Protein AF-A0AAJ1HU93-F1 (afdb_monomer)

Secondary structure (DSSP, 8-state):
--HHHHHHHHHHHHHHHHTT--STT-S-TTB-GGG-EEETTEEEEEEEEE-TTS-EEEEEEEEEETTTGGGS--SEEEEETTEEEEEE-S-HHHHHHHHTT-GGGS----TT-SEEEEE--SSS--HHHHHHHHTTSSEEEEEEEEEHHHHHHHT--HHHHHHHHHHHHHHTT--S--EEEEEEE-SHHHHHHHHHHT-SEEEEE-TTTS-TTGGGS-HHHHHHHHHTS-HHHHHHHHHHHTT-EEEETTEEEE--HHHHHHHHHHHHHHHHHHHHHIIIIIHHHTPEEEEE-TTSSS---HHHHHHHHHHHHHTT---SEEE---SSB--TTS--BS-HHHHHHHHHHHHHHHHHHT-EEEETT-TT-HHHHHHHHHH-TT-EEEEE-HHHHHHHHHHHHHH-HHHHHHHHHHHHHTGGGGTTT------TTTTSPPGGG--TTTGGGGGTSHHHHHHHHH-HHHHHH-EETTEESSHHHHHHHHHHTHHHHHHHHHHHHHHHHHHHTTS-SSHHHHHHHHS-SS-GGGG-

Foldseek 3Di:
DPVVVVVVQLVVVVVCVVVVHADPPRPDPQWLRLLWDDDPSKTKTWGFDQDPLRFTDIKIWIKAFPVLVVQDDAPDWDDDDRIIIGIGHLDPSRLVSVCVVQVLLAADDCLPQQAEEAAAELPLQQQLLVLVLCVPVSYAYAQLDDEPLSCVLSVHASLSSSSSNSVSCSNNVPSVHHFHELEADADPVSLVRSVVSRGQAYEHELQVVFDLVLVVDDLVRLVVVLVVDDPVVNCVLCVVADQDWDDQPPDIDHDHSSLSSSLCNGPVRSLVVLLVCCVVRCVVSVHQYEYEPQPHPDFQALSNLLSSLVSCVVVVHQHQEYETNFPFDLFALEETGDDLVVRLVRVLSNLSSCVRSPHFYEAPSQAHNLFCLLSLLVRRPSHYYYHDHLVLVLLLLLLCLLQPVVLSLVLLQVLLVPVVVQVVPHDDDAHNPDDQDHSVNDDSVCSSVLSVDRNSSSSSSRCVSVQCPDDDPNDRPRNVVSCSSCSSCVVSSSLSSSLRVCSNSCSSNVVDNGSVRSCVVRPDPDDCSVVD

InterPro domains:
  IPR032586 Tagaturonate/fructuronate epimerase [MF_02243] (110-510)
  IPR032586 Tagaturonate/fructuronate epimerase [PF16257] (32-508)

Organism: Limosilactobacillus mucosae (NCBI:txid97478)

Structure (mmCIF, N/CA/C/O backbone):
data_AF-A0AAJ1HU93-F1
#
_entry.id   AF-A0AAJ1HU93-F1
#
loop_
_atom_site.group_PDB
_atom_site.id
_atom_site.type_symbol
_atom_site.label_atom_id
_atom_site.label_alt_id
_atom_site.label_comp_id
_atom_site.label_asym_id
_atom_site.label_entity_id
_atom_site.label_seq_id
_atom_site.pdbx_PDB_ins_code
_atom_site.Cartn_x
_atom_site.Cartn_y
_atom_site.Cartn_z
_atom_site.occupancy
_atom_site.B_iso_or_equiv
_atom_site.auth_seq_id
_atom_site.auth_comp_id
_atom_site.auth_asym_id
_atom_site.auth_atom_id
_atom_site.pdbx_PDB_model_num
ATOM 1 N N . MET A 1 1 ? 17.084 -1.216 -33.134 1.00 71.00 1 MET A N 1
ATOM 2 C CA . MET A 1 1 ? 17.944 -2.191 -32.413 1.00 71.00 1 MET A CA 1
ATOM 3 C C . MET A 1 1 ? 18.512 -3.172 -33.452 1.00 71.00 1 MET A C 1
ATOM 5 O O . MET A 1 1 ? 17.949 -3.219 -34.538 1.00 71.00 1 MET A O 1
ATOM 9 N N . ASP A 1 2 ? 19.612 -3.914 -33.238 1.00 88.75 2 ASP A N 1
ATOM 10 C CA . ASP A 1 2 ? 20.022 -4.935 -34.236 1.00 88.75 2 ASP A CA 1
ATOM 11 C C . ASP A 1 2 ? 19.265 -6.250 -34.008 1.00 88.75 2 ASP A C 1
ATOM 13 O O . ASP A 1 2 ? 19.654 -7.083 -33.189 1.00 88.75 2 ASP A O 1
ATOM 17 N N . LEU A 1 3 ? 18.177 -6.442 -34.757 1.00 94.19 3 LEU A N 1
ATOM 18 C CA . LEU A 1 3 ? 17.335 -7.639 -34.674 1.00 94.19 3 LEU A CA 1
ATOM 19 C C . LEU A 1 3 ? 18.092 -8.940 -34.985 1.00 94.19 3 LEU A C 1
ATOM 21 O O . LEU A 1 3 ? 17.710 -9.990 -34.477 1.00 94.19 3 LEU A O 1
ATOM 25 N N . LYS A 1 4 ? 19.168 -8.903 -35.787 1.00 94.81 4 LYS A N 1
ATOM 26 C CA . LYS A 1 4 ? 19.967 -10.113 -36.052 1.00 94.81 4 LYS A CA 1
ATOM 27 C C . LYS A 1 4 ? 20.776 -10.526 -34.830 1.00 94.81 4 LYS A C 1
ATOM 29 O O . LYS A 1 4 ? 20.885 -11.719 -34.561 1.00 94.81 4 LYS A O 1
ATOM 34 N N . SER A 1 5 ? 21.320 -9.550 -34.102 1.00 94.81 5 SER A N 1
ATOM 35 C CA . SER A 1 5 ? 21.993 -9.802 -32.827 1.00 94.81 5 SER A CA 1
ATOM 36 C C . SER A 1 5 ? 21.011 -10.380 -31.812 1.00 94.81 5 SER A C 1
ATOM 38 O O . SER A 1 5 ? 21.290 -11.425 -31.242 1.00 94.81 5 SER A O 1
ATOM 40 N N . LEU A 1 6 ? 19.819 -9.787 -31.674 1.00 96.06 6 LEU A N 1
ATOM 41 C CA . LEU A 1 6 ? 18.792 -10.313 -30.767 1.00 96.06 6 LEU A CA 1
ATOM 42 C C . LEU A 1 6 ? 18.327 -11.727 -31.125 1.00 96.06 6 LEU A C 1
ATOM 44 O O . LEU A 1 6 ? 18.073 -12.533 -30.236 1.00 96.06 6 LEU A O 1
ATOM 48 N N . LEU A 1 7 ? 18.229 -12.058 -32.414 1.00 96.81 7 LEU A N 1
ATOM 49 C CA . LEU A 1 7 ? 17.931 -13.428 -32.829 1.00 96.81 7 LEU A CA 1
ATOM 50 C C . LEU A 1 7 ? 19.049 -14.399 -32.406 1.00 96.81 7 LEU A C 1
ATOM 52 O O . LEU A 1 7 ? 18.770 -15.523 -31.992 1.00 96.81 7 LEU A O 1
ATOM 56 N N . SER A 1 8 ? 20.312 -13.965 -32.467 1.00 96.50 8 SER A N 1
ATOM 57 C CA . SER A 1 8 ? 21.435 -14.738 -31.926 1.00 96.50 8 SER A CA 1
ATOM 58 C C . SER A 1 8 ? 21.319 -14.922 -30.412 1.00 96.50 8 SER A C 1
ATOM 60 O O . SER A 1 8 ? 21.571 -16.023 -29.929 1.00 96.50 8 SER A O 1
ATOM 62 N N . ASP A 1 9 ? 20.894 -13.891 -29.681 1.00 97.00 9 ASP A N 1
ATOM 63 C CA . ASP A 1 9 ? 20.681 -13.974 -28.233 1.00 97.00 9 ASP A CA 1
ATOM 64 C C . ASP A 1 9 ? 19.566 -14.975 -27.878 1.00 97.00 9 ASP A C 1
ATOM 66 O O . ASP A 1 9 ? 19.702 -15.769 -26.949 1.00 97.00 9 ASP A O 1
ATOM 70 N N . VAL A 1 10 ? 18.480 -15.015 -28.659 1.00 97.19 10 VAL A N 1
ATOM 71 C CA . VAL A 1 10 ? 17.419 -16.031 -28.516 1.00 97.19 10 VAL A CA 1
ATOM 72 C C . VAL A 1 10 ? 17.977 -17.445 -28.711 1.00 97.19 10 VAL A C 1
ATOM 74 O O . VAL A 1 10 ? 17.644 -18.358 -27.952 1.00 97.19 10 VAL A O 1
ATOM 77 N N . HIS A 1 11 ? 18.843 -17.648 -29.706 1.00 95.56 11 HIS A N 1
ATOM 78 C CA . HIS A 1 11 ? 19.498 -18.940 -29.914 1.00 95.56 11 HIS A CA 1
ATOM 79 C C . HIS A 1 11 ? 20.467 -19.303 -28.783 1.00 95.56 11 HIS A C 1
ATOM 81 O O . HIS A 1 11 ? 20.560 -20.480 -28.435 1.00 95.56 11 HIS A O 1
ATOM 87 N N . GLU A 1 12 ? 21.156 -18.322 -28.192 1.00 97.31 12 GLU A N 1
ATOM 88 C CA . GLU A 1 12 ? 21.980 -18.519 -26.995 1.00 97.31 12 GLU A CA 1
ATOM 89 C C . GLU A 1 12 ? 21.122 -18.995 -25.813 1.00 97.31 12 GLU A C 1
ATOM 91 O O . GLU A 1 12 ? 21.445 -20.016 -25.205 1.00 97.31 12 GLU A O 1
ATOM 96 N N . ILE A 1 13 ? 19.969 -18.354 -25.568 1.00 97.69 13 ILE A N 1
ATOM 97 C CA . ILE A 1 13 ? 19.000 -18.782 -24.543 1.00 97.69 13 ILE A CA 1
ATOM 98 C C . ILE A 1 13 ? 18.548 -20.228 -24.788 1.00 97.69 13 ILE A C 1
ATOM 100 O O . ILE A 1 13 ? 18.557 -21.038 -23.860 1.00 97.69 13 ILE A O 1
ATOM 104 N N . PHE A 1 14 ? 18.187 -20.597 -26.023 1.00 96.75 14 PHE A N 1
ATOM 105 C CA . PHE A 1 14 ? 17.810 -21.984 -26.324 1.00 96.75 14 PHE A CA 1
ATOM 106 C C . PHE A 1 14 ? 18.954 -22.970 -26.116 1.00 96.75 14 PHE A C 1
ATOM 108 O O . PHE A 1 14 ? 18.711 -24.067 -25.618 1.00 96.75 14 PHE A O 1
ATOM 115 N N . ALA A 1 15 ? 20.183 -22.602 -26.478 1.00 96.38 15 ALA A N 1
ATOM 116 C CA . ALA A 1 15 ? 21.345 -23.453 -26.266 1.00 96.38 15 ALA A CA 1
ATOM 117 C C . ALA A 1 15 ? 21.608 -23.688 -24.771 1.00 96.38 15 ALA A C 1
ATOM 119 O O . ALA A 1 15 ? 21.935 -24.812 -24.385 1.00 96.38 15 ALA A O 1
ATOM 120 N N . ASP A 1 16 ? 21.427 -22.668 -23.929 1.00 96.50 16 ASP A N 1
ATOM 121 C CA . ASP A 1 16 ? 21.538 -22.804 -22.477 1.00 96.50 16 ASP A CA 1
ATOM 122 C C . ASP A 1 16 ? 20.411 -23.670 -21.895 1.00 96.50 16 ASP A C 1
ATOM 124 O O . ASP A 1 16 ? 20.698 -24.562 -21.092 1.00 96.50 16 ASP A O 1
ATOM 128 N N . VAL A 1 17 ? 19.165 -23.513 -22.361 1.00 95.88 17 VAL A N 1
ATOM 129 C CA . VAL A 1 17 ? 18.041 -24.394 -21.982 1.00 95.88 17 VAL A CA 1
ATOM 130 C C . VAL A 1 17 ? 18.305 -25.846 -22.390 1.00 95.88 17 VAL A C 1
ATOM 132 O O . VAL A 1 17 ? 18.204 -26.745 -21.555 1.00 95.88 17 VAL A O 1
ATOM 135 N N . ASP A 1 18 ? 18.693 -26.087 -23.646 1.00 95.62 18 ASP A N 1
ATOM 136 C CA . ASP A 1 18 ? 18.979 -27.427 -24.179 1.00 95.62 18 ASP A CA 1
ATOM 137 C C . ASP A 1 18 ? 20.184 -28.075 -23.452 1.00 95.62 18 ASP A C 1
ATOM 139 O O . ASP A 1 18 ? 20.256 -29.299 -23.318 1.00 95.62 18 ASP A O 1
ATOM 143 N N . ALA A 1 19 ? 21.110 -27.264 -22.923 1.00 96.06 19 ALA A N 1
ATOM 144 C CA . ALA A 1 19 ? 22.242 -27.699 -22.103 1.00 96.06 19 ALA A CA 1
ATOM 145 C C . ALA A 1 19 ? 21.951 -27.751 -20.587 1.00 96.06 19 ALA A C 1
ATOM 147 O O . ALA A 1 19 ? 22.859 -28.077 -19.817 1.00 96.06 19 ALA A O 1
ATOM 148 N N . ASN A 1 20 ? 20.721 -27.446 -20.154 1.00 93.69 20 ASN A N 1
ATOM 149 C CA . ASN A 1 20 ? 20.309 -27.351 -18.750 1.00 93.69 20 ASN A CA 1
ATOM 150 C C . ASN A 1 20 ? 21.210 -26.416 -17.912 1.00 93.69 20 ASN A C 1
ATOM 152 O O . ASN A 1 20 ? 21.639 -26.758 -16.805 1.00 93.69 20 ASN A O 1
ATOM 156 N N . LYS A 1 21 ? 21.534 -25.245 -18.470 1.00 94.25 21 LYS A N 1
ATOM 157 C CA . LYS A 1 21 ? 22.292 -24.161 -17.831 1.00 94.25 21 LYS A CA 1
ATOM 158 C C . LYS A 1 21 ? 21.364 -23.013 -17.426 1.00 94.25 21 LYS A C 1
ATOM 160 O O . LYS A 1 21 ? 20.296 -22.835 -17.999 1.00 94.25 21 LYS A O 1
ATOM 165 N N . GLY A 1 22 ? 21.796 -22.231 -16.437 1.00 93.19 22 GLY A N 1
ATOM 166 C CA . GLY A 1 22 ? 21.194 -20.931 -16.133 1.00 93.19 22 GLY A CA 1
ATOM 167 C C . GLY A 1 22 ? 21.697 -19.833 -17.075 1.00 93.19 22 GLY A C 1
ATOM 168 O O . GLY A 1 22 ? 22.671 -20.028 -17.797 1.00 93.19 22 GLY A O 1
ATOM 169 N N . PHE A 1 23 ? 21.066 -18.662 -17.011 1.00 95.69 23 PHE A N 1
ATOM 170 C CA . PHE A 1 23 ? 21.294 -17.540 -17.934 1.00 95.69 23 PHE A CA 1
ATOM 171 C C . PHE A 1 23 ? 22.316 -16.502 -17.433 1.00 95.69 23 PHE A C 1
ATOM 173 O O . PHE A 1 23 ? 22.422 -15.406 -17.978 1.00 95.69 23 PHE A O 1
ATOM 180 N N . ASP A 1 24 ? 23.096 -16.821 -16.399 1.00 91.06 24 ASP A N 1
ATOM 181 C CA . ASP A 1 24 ? 24.023 -15.865 -15.765 1.00 91.06 24 ASP A CA 1
ATOM 182 C C . ASP A 1 24 ? 25.159 -15.402 -16.701 1.00 91.06 24 ASP A C 1
ATOM 184 O O . ASP A 1 24 ? 25.790 -14.364 -16.487 1.00 91.06 24 ASP A O 1
ATOM 188 N N . ASN A 1 25 ? 25.432 -16.176 -17.755 1.00 92.06 25 ASN A N 1
ATOM 189 C CA . ASN A 1 25 ? 26.575 -15.982 -18.644 1.00 92.06 25 ASN A CA 1
ATOM 190 C C . ASN A 1 25 ? 26.201 -15.522 -20.056 1.00 92.06 25 ASN A C 1
ATOM 192 O O . ASN A 1 25 ? 27.089 -15.514 -20.908 1.00 92.06 25 ASN A O 1
ATOM 196 N N . LEU A 1 26 ? 24.953 -15.092 -20.283 1.00 94.81 26 LEU A N 1
ATOM 197 C CA . LEU A 1 26 ? 24.521 -14.585 -21.589 1.00 94.81 26 LEU A CA 1
ATOM 198 C C . LEU A 1 26 ? 25.454 -13.479 -22.094 1.00 94.81 26 LEU A C 1
ATOM 200 O O . LEU A 1 26 ? 25.905 -12.618 -21.319 1.00 94.81 26 LEU A O 1
ATOM 204 N N . SER A 1 27 ? 25.751 -13.513 -23.392 1.00 94.62 27 SER A N 1
ATOM 205 C CA . SER A 1 27 ? 26.661 -12.569 -24.036 1.00 94.62 27 SER A CA 1
ATOM 206 C C . SER A 1 27 ? 26.116 -11.138 -24.021 1.00 94.62 27 SER A C 1
ATOM 208 O O . SER A 1 27 ? 26.850 -10.199 -23.694 1.00 94.62 27 SER A O 1
ATOM 210 N N . ASN A 1 28 ? 24.817 -10.977 -24.279 1.00 95.44 28 ASN A N 1
ATOM 211 C CA . ASN A 1 28 ? 24.129 -9.699 -24.209 1.00 95.44 28 ASN A CA 1
ATOM 212 C C . ASN A 1 28 ? 23.758 -9.338 -22.760 1.00 95.44 28 ASN A C 1
ATOM 214 O O . ASN A 1 28 ? 22.880 -9.941 -22.145 1.00 95.44 28 ASN A O 1
ATOM 218 N N . LYS A 1 29 ? 24.417 -8.305 -22.223 1.00 94.44 29 LYS A N 1
ATOM 219 C CA . LYS A 1 29 ? 24.192 -7.802 -20.857 1.00 94.44 29 LYS A CA 1
ATOM 220 C C . LYS A 1 29 ? 22.987 -6.874 -20.716 1.00 94.44 29 LYS A C 1
ATOM 222 O O . LYS A 1 29 ? 22.655 -6.511 -19.593 1.00 94.44 29 LYS A O 1
ATOM 227 N N . GLU A 1 30 ? 22.334 -6.508 -21.815 1.00 95.62 30 GLU A N 1
ATOM 228 C CA . GLU A 1 30 ? 21.063 -5.783 -21.774 1.00 95.62 30 GLU A CA 1
ATOM 229 C C . GLU A 1 30 ? 19.890 -6.717 -21.466 1.00 95.62 30 GLU A C 1
ATOM 231 O O . GLU A 1 30 ? 18.833 -6.243 -21.071 1.00 95.62 30 GLU A O 1
ATOM 236 N N . ILE A 1 31 ? 20.034 -8.037 -21.606 1.00 97.69 31 ILE A N 1
ATOM 237 C CA . ILE A 1 31 ? 18.966 -8.975 -21.248 1.00 97.69 31 ILE A CA 1
ATOM 238 C C . ILE A 1 31 ? 18.806 -8.994 -19.732 1.00 97.69 31 ILE A C 1
ATOM 240 O O . ILE A 1 31 ? 19.708 -9.410 -19.000 1.00 97.69 31 ILE A O 1
ATOM 244 N N . TYR A 1 32 ? 17.633 -8.581 -19.252 1.00 97.44 32 TYR A N 1
ATOM 245 C CA . TYR A 1 32 ? 17.315 -8.666 -17.838 1.00 97.44 32 TYR A CA 1
ATOM 246 C C . TYR A 1 32 ? 16.976 -10.112 -17.478 1.00 97.44 32 TYR A C 1
ATOM 248 O O . TYR A 1 32 ? 15.840 -10.561 -17.628 1.00 97.44 32 TYR A O 1
ATOM 256 N N . VAL A 1 33 ? 17.988 -10.850 -17.021 1.00 97.56 33 VAL A N 1
ATOM 257 C CA . VAL A 1 33 ? 17.933 -12.301 -16.781 1.00 97.56 33 VAL A CA 1
ATOM 258 C C . VAL A 1 33 ? 16.692 -12.774 -16.003 1.00 97.56 33 VAL A C 1
ATOM 260 O O . VAL A 1 33 ? 16.084 -13.749 -16.447 1.00 97.56 33 VAL A O 1
ATOM 263 N N . PRO A 1 34 ? 16.249 -12.116 -14.909 1.00 97.00 34 PRO A N 1
ATOM 264 C CA . PRO A 1 34 ? 15.055 -12.555 -14.176 1.00 97.00 34 PRO A CA 1
ATOM 265 C C . PRO A 1 34 ? 13.764 -12.588 -15.008 1.00 97.00 34 PRO A C 1
ATOM 267 O O . PRO A 1 34 ? 12.864 -13.366 -14.702 1.00 97.00 34 PRO A O 1
ATOM 270 N N . SER A 1 35 ? 13.686 -11.797 -16.083 1.00 98.19 35 SER A N 1
ATOM 271 C CA . SER A 1 35 ? 12.501 -11.719 -16.946 1.00 98.19 35 SER A CA 1
ATOM 272 C C . SER A 1 35 ? 12.413 -12.833 -17.989 1.00 98.19 35 SER A C 1
ATOM 274 O O . SER A 1 35 ? 11.392 -12.939 -18.666 1.00 98.19 35 SER A O 1
ATOM 276 N N . ILE A 1 36 ? 13.463 -13.645 -18.160 1.00 98.44 36 ILE A N 1
ATOM 277 C CA . ILE A 1 36 ? 13.506 -14.667 -19.210 1.00 98.44 36 ILE A CA 1
ATOM 278 C C . ILE A 1 36 ? 12.463 -15.747 -18.923 1.00 98.44 36 ILE A C 1
ATOM 280 O O . ILE A 1 36 ? 12.562 -16.486 -17.946 1.00 98.44 36 ILE A O 1
ATOM 284 N N . GLN A 1 37 ? 11.497 -15.877 -19.828 1.00 98.00 37 GLN A N 1
ATOM 285 C CA . GLN A 1 37 ? 10.499 -16.937 -19.833 1.00 98.00 37 GLN A CA 1
ATOM 286 C C . GLN A 1 37 ? 10.628 -17.752 -21.114 1.00 98.00 37 GLN A C 1
ATOM 288 O O . GLN A 1 37 ? 10.535 -17.214 -22.219 1.00 98.00 37 GLN A O 1
ATOM 293 N N . VAL A 1 38 ? 10.817 -19.062 -20.963 1.00 96.62 38 VAL A N 1
ATOM 294 C CA . VAL A 1 38 ? 10.897 -20.002 -22.085 1.00 96.62 38 VAL A CA 1
ATOM 295 C C . VAL A 1 38 ? 9.732 -20.977 -21.992 1.00 96.62 38 VAL A C 1
ATOM 297 O O . VAL A 1 38 ? 9.650 -21.767 -21.055 1.00 96.62 38 VAL A O 1
ATOM 300 N N . ASP A 1 39 ? 8.843 -20.942 -22.984 1.00 93.00 39 ASP A N 1
ATOM 301 C CA . ASP A 1 39 ? 7.771 -21.927 -23.147 1.00 93.00 39 ASP A CA 1
ATOM 302 C C . ASP A 1 39 ? 7.987 -22.694 -24.452 1.00 93.00 39 ASP A C 1
ATOM 304 O O . ASP A 1 39 ? 7.741 -22.196 -25.554 1.00 93.00 39 ASP A O 1
ATOM 308 N N . ARG A 1 40 ? 8.485 -23.929 -24.331 1.00 89.38 40 ARG A N 1
ATOM 309 C CA . ARG A 1 40 ? 8.870 -24.802 -25.453 1.00 89.38 40 ARG A CA 1
ATOM 310 C C . ARG A 1 40 ? 9.916 -24.148 -26.367 1.00 89.38 40 ARG A C 1
ATOM 312 O O . ARG A 1 40 ? 11.107 -24.260 -26.109 1.00 89.38 40 ARG A O 1
ATOM 319 N N . ARG A 1 41 ? 9.477 -23.526 -27.463 1.00 90.62 41 ARG A N 1
ATOM 320 C CA . ARG A 1 41 ? 10.309 -22.825 -28.458 1.00 90.62 41 ARG A CA 1
ATOM 321 C C . ARG A 1 41 ? 9.887 -21.359 -28.617 1.00 90.62 41 ARG A C 1
ATOM 323 O O . ARG A 1 41 ? 10.226 -20.735 -29.615 1.00 90.62 41 ARG A O 1
ATOM 330 N N . ASN A 1 42 ? 9.166 -20.829 -27.633 1.00 96.31 42 ASN A N 1
ATOM 331 C CA . ASN A 1 42 ? 8.891 -19.409 -27.487 1.00 96.31 42 ASN A CA 1
ATOM 332 C C . ASN A 1 42 ? 9.769 -18.845 -26.367 1.00 96.31 42 ASN A C 1
ATOM 334 O O . ASN A 1 42 ? 9.986 -19.516 -25.355 1.00 96.31 42 ASN A O 1
ATOM 338 N N . VAL A 1 43 ? 10.252 -17.619 -26.540 1.00 97.69 43 VAL A N 1
ATOM 339 C CA . VAL A 1 43 ? 11.101 -16.920 -25.571 1.00 97.69 43 VAL A CA 1
ATOM 340 C C . VAL A 1 43 ? 10.593 -15.496 -25.405 1.00 97.69 43 VAL A C 1
ATOM 342 O O . VAL A 1 43 ? 10.309 -14.811 -26.386 1.00 97.69 43 VAL A O 1
ATOM 345 N N . TYR A 1 44 ? 10.503 -15.050 -24.158 1.00 98.56 44 TYR A N 1
ATOM 346 C CA . TYR A 1 44 ? 10.072 -13.710 -23.785 1.00 98.56 44 TYR A CA 1
ATOM 347 C C . TYR A 1 44 ? 11.049 -13.159 -22.755 1.00 98.56 44 TYR A C 1
ATOM 349 O O . TYR A 1 44 ? 11.420 -13.877 -21.830 1.00 98.56 44 TYR A O 1
ATOM 357 N N . PHE A 1 45 ? 11.470 -11.909 -22.898 1.00 98.62 45 PHE A N 1
ATOM 358 C CA . PHE A 1 45 ? 12.296 -11.226 -21.899 1.00 98.62 45 PHE A CA 1
ATOM 359 C C . PHE A 1 45 ? 12.213 -9.713 -22.073 1.00 98.62 45 PHE A C 1
ATOM 361 O O . PHE A 1 45 ? 11.751 -9.207 -23.095 1.00 98.62 45 PHE A O 1
ATOM 368 N N . ILE A 1 46 ? 12.671 -8.984 -21.064 1.00 98.50 46 ILE A N 1
ATOM 369 C CA . ILE A 1 46 ? 12.837 -7.537 -21.097 1.00 98.50 46 ILE A CA 1
ATOM 370 C C . ILE A 1 46 ? 14.316 -7.210 -21.301 1.00 98.50 46 ILE A C 1
ATOM 372 O O . ILE A 1 46 ? 15.202 -7.792 -20.675 1.00 98.50 46 ILE A O 1
ATOM 376 N N . LEU A 1 47 ? 14.568 -6.243 -22.177 1.00 97.75 47 LEU A N 1
ATOM 377 C CA . LEU A 1 47 ? 15.863 -5.593 -22.326 1.00 97.75 47 LEU A CA 1
ATOM 378 C C . LEU A 1 47 ? 15.948 -4.358 -21.435 1.00 97.75 47 LEU A C 1
ATOM 380 O O . LEU A 1 47 ? 15.000 -3.577 -21.378 1.00 97.75 47 LEU A O 1
ATOM 384 N N . HIS A 1 48 ? 17.097 -4.158 -20.800 1.00 96.62 48 HIS A N 1
ATOM 385 C CA . HIS A 1 48 ? 17.521 -2.965 -20.074 1.00 96.62 48 HIS A CA 1
ATOM 386 C C . HIS A 1 48 ? 18.618 -2.264 -20.868 1.00 96.62 48 HIS A C 1
ATOM 388 O O . HIS A 1 48 ? 19.805 -2.539 -20.700 1.00 96.62 48 HIS A O 1
ATOM 394 N N . HIS A 1 49 ? 18.220 -1.329 -21.723 1.00 93.12 49 HIS A N 1
ATOM 395 C CA . HIS A 1 49 ? 19.159 -0.501 -22.473 1.00 93.12 49 HIS A CA 1
ATOM 396 C C . HIS A 1 49 ? 19.412 0.805 -21.716 1.00 93.12 49 HIS A C 1
ATOM 398 O O . HIS A 1 49 ? 18.467 1.504 -21.350 1.00 93.12 49 HIS A O 1
ATOM 404 N N . LYS A 1 50 ? 20.678 1.174 -21.491 1.00 93.19 50 LYS A N 1
ATOM 405 C CA . LYS A 1 50 ? 21.007 2.488 -20.921 1.00 93.19 50 LYS A CA 1
ATOM 406 C C . LYS A 1 50 ? 21.055 3.538 -22.026 1.00 93.19 50 LYS A C 1
ATOM 408 O O . LYS A 1 50 ? 21.918 3.482 -22.894 1.00 93.19 50 LYS A O 1
ATOM 413 N N . ASN A 1 51 ? 20.154 4.517 -21.976 1.00 93.31 51 ASN A N 1
ATOM 414 C CA . ASN A 1 51 ? 20.164 5.624 -22.932 1.00 93.31 51 ASN A CA 1
ATOM 415 C C . ASN A 1 51 ? 21.305 6.625 -22.657 1.00 93.31 51 ASN A C 1
ATOM 417 O O . ASN A 1 51 ? 22.041 6.510 -21.678 1.00 93.31 51 ASN A O 1
ATOM 421 N N . GLU A 1 52 ? 21.427 7.659 -23.495 1.00 93.62 52 GLU A N 1
ATOM 422 C CA . GLU A 1 52 ? 22.483 8.684 -23.388 1.00 93.62 52 GLU A CA 1
ATOM 423 C C . GLU A 1 52 ? 22.491 9.445 -22.048 1.00 93.62 52 GLU A C 1
ATOM 425 O O . GLU A 1 52 ? 23.516 9.995 -21.650 1.00 93.62 52 GLU A O 1
ATOM 430 N N . LYS A 1 53 ? 21.358 9.475 -21.333 1.00 91.44 53 LYS A N 1
ATOM 431 C CA . LYS A 1 53 ? 21.234 10.085 -19.999 1.00 91.44 53 LYS A CA 1
ATOM 432 C C . LYS A 1 53 ? 21.570 9.115 -18.861 1.00 91.44 53 LYS A C 1
ATOM 434 O O . LYS A 1 53 ? 21.525 9.512 -17.697 1.00 91.44 53 LYS A O 1
ATOM 439 N N . GLY A 1 54 ? 21.893 7.864 -19.186 1.00 90.56 54 GLY A N 1
ATOM 440 C CA . GLY A 1 54 ? 22.137 6.783 -18.236 1.00 90.56 54 GLY A CA 1
ATOM 441 C C . GLY A 1 54 ? 20.864 6.135 -17.692 1.00 90.56 54 GLY A C 1
ATOM 442 O O . GLY A 1 54 ? 20.955 5.342 -16.758 1.00 90.56 54 GLY A O 1
ATOM 443 N N . TYR A 1 55 ? 19.686 6.453 -18.242 1.00 92.88 55 TYR A N 1
ATOM 444 C CA . TYR A 1 55 ? 18.432 5.848 -17.795 1.00 92.88 55 TYR A CA 1
ATOM 445 C C . TYR A 1 55 ? 18.285 4.453 -18.372 1.00 92.88 55 TYR A C 1
ATOM 447 O O . TYR A 1 55 ? 18.571 4.243 -19.549 1.00 92.88 55 TYR A O 1
ATOM 455 N N . VAL A 1 56 ? 17.746 3.537 -17.573 1.00 94.00 56 VAL A N 1
ATOM 456 C CA . VAL A 1 56 ? 17.295 2.241 -18.076 1.00 94.00 56 VAL A CA 1
ATOM 457 C C . VAL A 1 56 ? 15.994 2.435 -18.854 1.00 94.00 56 VAL A C 1
ATOM 459 O O . VAL A 1 56 ? 14.962 2.809 -18.295 1.00 94.00 56 VAL A O 1
ATOM 462 N N . GLU A 1 57 ? 16.050 2.177 -20.153 1.00 94.50 57 GLU A N 1
ATOM 463 C CA . GLU A 1 57 ? 14.900 2.046 -21.037 1.00 94.50 57 GLU A CA 1
ATOM 464 C C . GLU A 1 57 ? 14.583 0.568 -21.231 1.00 94.50 57 GLU A C 1
ATOM 466 O O . GLU A 1 57 ? 15.454 -0.242 -21.555 1.00 94.50 57 GLU A O 1
ATOM 471 N N . LYS A 1 58 ? 13.312 0.228 -21.012 1.00 96.81 58 LYS A N 1
ATOM 472 C CA . LYS A 1 58 ? 12.827 -1.148 -21.041 1.00 96.81 58 LYS A CA 1
ATOM 473 C C . LYS A 1 58 ? 12.138 -1.432 -22.367 1.00 96.81 58 LYS A C 1
ATOM 475 O O . LYS A 1 58 ? 11.340 -0.620 -22.831 1.00 96.81 58 LYS A O 1
ATOM 480 N N . SER A 1 59 ? 12.429 -2.577 -22.973 1.00 97.88 59 SER A N 1
ATOM 481 C CA . SER A 1 59 ? 11.718 -3.069 -24.163 1.00 97.88 59 SER A CA 1
ATOM 482 C C . SER A 1 59 ? 11.376 -4.541 -23.989 1.00 97.88 59 SER A C 1
ATOM 484 O O . SER A 1 59 ? 12.208 -5.307 -23.509 1.00 97.88 59 SER A O 1
ATOM 486 N N . LEU A 1 60 ? 10.169 -4.938 -24.386 1.00 98.56 60 LEU A N 1
ATOM 487 C CA . LEU A 1 60 ? 9.773 -6.340 -24.443 1.00 98.56 60 LEU A CA 1
ATOM 488 C C . LEU A 1 60 ? 10.355 -6.965 -25.711 1.00 98.56 60 LEU A C 1
ATOM 490 O O . LEU A 1 60 ? 10.172 -6.422 -26.801 1.00 98.56 60 LEU A O 1
ATOM 494 N N . VAL A 1 61 ? 10.982 -8.126 -25.571 1.00 98.56 61 VAL A N 1
ATOM 495 C CA . VAL A 1 61 ? 11.349 -9.004 -26.679 1.00 98.56 61 VAL A CA 1
ATOM 496 C C . VAL A 1 61 ? 10.468 -10.241 -26.640 1.00 98.56 61 VAL A C 1
ATOM 498 O O . VAL A 1 61 ? 10.308 -10.873 -25.595 1.00 98.56 61 VAL A O 1
ATOM 501 N N . VAL A 1 62 ? 9.900 -10.579 -27.794 1.00 98.31 62 VAL A N 1
ATOM 502 C CA . VAL A 1 62 ? 9.093 -11.783 -27.995 1.00 98.31 62 VAL A CA 1
ATOM 503 C C . VAL A 1 62 ? 9.644 -12.538 -29.186 1.00 98.31 62 VAL A C 1
ATOM 505 O O . VAL A 1 62 ? 9.695 -11.999 -30.284 1.00 98.31 62 VAL A O 1
ATOM 508 N N . TYR A 1 63 ? 10.018 -13.792 -28.990 1.00 98.19 63 TYR A N 1
ATOM 509 C CA . TYR A 1 63 ? 10.253 -14.739 -30.066 1.00 98.19 63 TYR A CA 1
ATOM 510 C C . TYR A 1 63 ? 9.205 -15.839 -29.949 1.00 98.19 63 TYR A C 1
ATOM 512 O O . TYR A 1 63 ? 9.258 -16.657 -29.034 1.00 98.19 63 TYR A O 1
ATOM 520 N N . GLU A 1 64 ? 8.212 -15.832 -30.833 1.00 96.31 64 GLU A N 1
ATOM 521 C CA . GLU A 1 64 ? 7.064 -16.741 -30.754 1.00 96.31 64 GLU A CA 1
ATOM 522 C C . GLU A 1 64 ? 6.625 -17.206 -32.145 1.00 96.31 64 GLU A C 1
ATOM 524 O O . GLU A 1 64 ? 6.875 -16.536 -33.147 1.00 96.31 64 GLU A O 1
ATOM 529 N N . ASN A 1 65 ? 5.940 -18.351 -32.208 1.00 93.25 65 ASN A N 1
ATOM 530 C CA . ASN A 1 65 ? 5.274 -18.842 -33.411 1.00 93.25 65 ASN A CA 1
ATOM 531 C C . ASN A 1 65 ? 4.503 -17.731 -34.158 1.00 93.25 65 ASN A C 1
ATOM 533 O O . ASN A 1 65 ? 3.671 -17.020 -33.587 1.00 93.25 65 ASN A O 1
ATOM 537 N N . ARG A 1 66 ? 4.715 -17.639 -35.474 1.00 91.38 66 ARG A N 1
ATOM 538 C CA . ARG A 1 66 ? 4.101 -16.612 -36.337 1.00 91.38 66 ARG A CA 1
ATOM 539 C C . ARG A 1 66 ? 2.572 -16.551 -36.283 1.00 91.38 66 ARG A C 1
ATOM 541 O O . ARG A 1 66 ? 1.992 -15.504 -36.548 1.00 91.38 66 ARG A O 1
ATOM 548 N N . LEU A 1 67 ? 1.907 -17.662 -35.959 1.00 90.75 67 LEU A N 1
ATOM 549 C CA . LEU A 1 67 ? 0.445 -17.731 -35.881 1.00 90.75 67 LEU A CA 1
ATOM 550 C C . LEU A 1 67 ? -0.119 -16.981 -34.671 1.00 90.75 67 LEU A C 1
ATOM 552 O O . LEU A 1 67 ? -1.289 -16.606 -34.681 1.00 90.75 67 LEU A O 1
ATOM 556 N N . THR A 1 68 ? 0.692 -16.784 -33.634 1.00 92.44 68 THR A N 1
ATOM 557 C CA . THR A 1 68 ? 0.270 -16.203 -32.357 1.00 92.44 68 THR A CA 1
ATOM 558 C C . THR A 1 68 ? 1.007 -14.904 -32.022 1.00 92.44 68 THR A C 1
ATOM 560 O O . THR A 1 68 ? 0.505 -14.115 -31.223 1.00 92.44 68 THR A O 1
ATOM 563 N N . ALA A 1 69 ? 2.125 -14.614 -32.699 1.00 93.00 69 ALA A N 1
ATOM 564 C CA . ALA A 1 69 ? 2.902 -13.379 -32.564 1.00 93.00 69 ALA A CA 1
ATOM 565 C C . ALA A 1 69 ? 2.093 -12.091 -32.841 1.00 93.00 69 ALA A C 1
ATOM 567 O O . ALA A 1 69 ? 2.386 -11.041 -32.274 1.00 93.00 69 ALA A O 1
ATOM 568 N N . GLY A 1 70 ? 1.033 -12.166 -33.657 1.00 94.00 70 GLY A N 1
ATOM 569 C CA . GLY A 1 70 ? 0.161 -11.025 -33.974 1.00 94.00 70 GLY A CA 1
ATOM 570 C C . GLY A 1 70 ? -0.655 -10.468 -32.796 1.00 94.00 70 GLY A C 1
ATOM 571 O O . GLY A 1 70 ? -1.278 -9.418 -32.940 1.00 94.00 70 GLY A O 1
ATOM 572 N N . ASP A 1 71 ? -0.655 -11.142 -31.639 1.00 96.62 71 ASP A N 1
ATOM 573 C CA . ASP A 1 71 ? -1.229 -10.609 -30.395 1.00 96.62 71 ASP A CA 1
ATOM 574 C C . ASP A 1 71 ? -0.465 -9.372 -29.877 1.00 96.62 71 ASP A C 1
ATOM 576 O O . ASP A 1 71 ? -1.053 -8.532 -29.190 1.00 96.62 71 ASP A O 1
ATOM 580 N N . PHE A 1 72 ? 0.828 -9.257 -30.194 1.00 97.69 72 PHE A N 1
ATOM 581 C CA . PHE A 1 72 ? 1.716 -8.222 -29.670 1.00 97.69 72 PHE A CA 1
ATOM 582 C C . PHE A 1 72 ? 1.757 -6.972 -30.554 1.00 97.69 72 PHE A C 1
ATOM 584 O O . PHE A 1 72 ? 1.614 -7.011 -31.776 1.00 97.69 72 PHE A O 1
ATOM 591 N N . ASP A 1 73 ? 1.980 -5.835 -29.908 1.00 96.75 73 ASP A N 1
ATOM 592 C CA . ASP A 1 73 ? 2.282 -4.551 -30.518 1.00 96.75 73 ASP A CA 1
ATOM 593 C C . ASP A 1 73 ? 3.798 -4.378 -30.655 1.00 96.75 73 ASP A C 1
ATOM 595 O O . ASP A 1 73 ? 4.506 -4.130 -29.673 1.00 96.75 73 ASP A O 1
ATOM 599 N N . ALA A 1 74 ? 4.302 -4.549 -31.875 1.00 95.88 74 ALA A N 1
ATOM 600 C CA . ALA A 1 74 ? 5.728 -4.503 -32.168 1.00 95.88 74 ALA A CA 1
ATOM 601 C C . ALA A 1 74 ? 6.128 -3.167 -32.804 1.00 95.88 74 ALA A C 1
ATOM 603 O O . ALA A 1 74 ? 5.495 -2.704 -33.753 1.00 95.88 74 ALA A O 1
ATOM 604 N N . ARG A 1 75 ? 7.223 -2.578 -32.312 1.00 96.50 75 ARG A N 1
ATOM 605 C CA . ARG A 1 75 ? 7.911 -1.452 -32.964 1.00 96.50 75 ARG A CA 1
ATOM 606 C C . ARG A 1 75 ? 8.832 -1.943 -34.077 1.00 96.50 75 ARG A C 1
ATOM 608 O O . ARG A 1 75 ? 8.915 -1.326 -35.133 1.00 96.50 75 ARG A O 1
ATOM 615 N N . GLU A 1 76 ? 9.522 -3.052 -33.826 1.00 96.62 76 GLU A N 1
ATOM 616 C CA . GLU A 1 76 ? 10.427 -3.714 -34.764 1.00 96.62 76 GLU A CA 1
ATOM 617 C C . GLU A 1 76 ? 10.094 -5.215 -34.807 1.00 96.62 76 GLU A C 1
ATOM 619 O O . GLU A 1 76 ? 9.718 -5.797 -33.787 1.00 96.62 76 GLU A O 1
ATOM 624 N N . SER A 1 77 ? 10.224 -5.854 -35.974 1.00 96.44 77 SER A N 1
ATOM 625 C CA . SER A 1 77 ? 9.937 -7.284 -36.144 1.00 96.44 77 SER A CA 1
ATOM 626 C C . SER A 1 77 ? 10.814 -7.944 -37.206 1.00 96.44 77 SER A C 1
ATOM 628 O O . SER A 1 77 ? 11.150 -7.313 -38.210 1.00 96.44 77 SER A O 1
ATOM 630 N N . MET A 1 78 ? 11.115 -9.229 -37.033 1.00 96.31 78 MET A N 1
ATOM 631 C CA . MET A 1 78 ? 11.833 -10.066 -37.996 1.00 96.31 78 MET A CA 1
ATOM 632 C C . MET A 1 78 ? 11.225 -11.470 -38.035 1.00 96.31 78 MET A C 1
ATOM 634 O O . MET A 1 78 ? 11.020 -12.090 -36.996 1.00 96.31 78 MET A O 1
ATOM 638 N N . GLU A 1 79 ? 10.950 -11.981 -39.233 1.00 94.81 79 GLU A N 1
ATOM 639 C CA . GLU A 1 79 ? 10.539 -13.375 -39.417 1.00 94.81 79 GLU A CA 1
ATOM 640 C C . GLU A 1 79 ? 11.748 -14.313 -39.336 1.00 94.81 79 GLU A C 1
ATOM 642 O O . GLU A 1 79 ? 12.804 -14.020 -39.901 1.00 94.81 79 GLU A O 1
ATOM 647 N N . ASP A 1 80 ? 11.570 -15.458 -38.679 1.00 92.94 80 ASP A N 1
ATOM 648 C CA . ASP A 1 80 ? 12.564 -16.524 -38.601 1.00 92.94 80 ASP A CA 1
ATOM 649 C C . ASP A 1 80 ? 11.891 -17.898 -38.719 1.00 92.94 80 ASP A C 1
ATOM 651 O O . ASP A 1 80 ? 11.281 -18.393 -37.775 1.00 92.94 80 ASP A O 1
ATOM 655 N N . VAL A 1 81 ? 11.992 -18.513 -39.900 1.00 88.06 81 VAL A N 1
ATOM 656 C CA . VAL A 1 81 ? 11.401 -19.820 -40.249 1.00 88.06 81 VAL A CA 1
ATOM 657 C C . VAL A 1 81 ? 9.898 -19.919 -39.912 1.00 88.06 81 VAL A C 1
ATOM 659 O O . VAL A 1 81 ? 9.056 -19.575 -40.745 1.00 88.06 81 VAL A O 1
ATOM 662 N N . ASP A 1 82 ? 9.560 -20.401 -38.712 1.00 91.31 82 ASP A N 1
ATOM 663 C CA . ASP A 1 82 ? 8.199 -20.618 -38.197 1.00 91.31 82 ASP A CA 1
ATOM 664 C C . ASP A 1 82 ? 7.805 -19.641 -37.072 1.00 91.31 82 ASP A C 1
ATOM 666 O O . ASP A 1 82 ? 6.661 -19.653 -36.603 1.00 91.31 82 ASP A O 1
ATOM 670 N N . SER A 1 83 ? 8.731 -18.778 -36.664 1.00 96.19 83 SER A N 1
ATOM 671 C CA . SER A 1 83 ? 8.609 -17.836 -35.558 1.00 96.19 83 SER A CA 1
ATOM 672 C C . SER A 1 83 ? 8.781 -16.394 -36.032 1.00 96.19 83 SER A C 1
ATOM 674 O O . SER A 1 83 ? 9.161 -16.099 -37.168 1.00 96.19 83 SER A O 1
ATOM 676 N N . THR A 1 84 ? 8.469 -15.460 -35.147 1.00 97.25 84 THR A N 1
ATOM 677 C CA . THR A 1 84 ? 8.680 -14.033 -35.346 1.00 97.25 84 THR A CA 1
ATOM 678 C C . THR A 1 84 ? 9.347 -13.469 -34.103 1.00 97.25 84 THR A C 1
ATOM 680 O O . THR A 1 84 ? 8.854 -13.660 -32.993 1.00 97.25 84 THR A O 1
ATOM 683 N N . LEU A 1 85 ? 10.464 -12.776 -34.309 1.00 98.12 85 LEU A N 1
ATOM 684 C CA . LEU A 1 85 ? 11.100 -11.930 -33.311 1.00 98.12 85 LEU A CA 1
ATOM 685 C C . LEU A 1 85 ? 10.436 -10.554 -33.347 1.00 98.12 85 LEU A C 1
ATOM 687 O O . LEU A 1 85 ? 10.385 -9.926 -34.403 1.00 98.12 85 LEU A O 1
ATOM 691 N N . LEU A 1 86 ? 9.965 -10.071 -32.207 1.00 97.94 86 LEU A N 1
ATOM 692 C CA . LEU A 1 86 ? 9.332 -8.772 -32.024 1.00 97.94 86 LEU A CA 1
ATOM 693 C C . LEU A 1 86 ? 10.047 -8.008 -30.913 1.00 97.94 86 LEU A C 1
ATOM 695 O O . LEU A 1 86 ? 10.412 -8.588 -29.891 1.00 97.94 86 LEU A O 1
ATOM 699 N N . VAL A 1 87 ? 10.176 -6.696 -31.094 1.00 98.12 87 VAL A N 1
ATOM 700 C CA . VAL A 1 87 ? 10.593 -5.759 -30.048 1.00 98.12 87 VAL A CA 1
ATOM 701 C C . VAL A 1 87 ? 9.499 -4.710 -29.884 1.00 98.12 87 VAL A C 1
ATOM 703 O O . VAL A 1 87 ? 9.133 -4.033 -30.848 1.00 98.12 87 VAL A O 1
ATOM 706 N N . GLY A 1 88 ? 8.972 -4.565 -28.671 1.00 97.31 88 GLY A N 1
ATOM 707 C CA . GLY A 1 88 ? 7.844 -3.686 -28.361 1.00 97.31 88 GLY A CA 1
ATOM 708 C C . GLY A 1 88 ? 8.012 -2.921 -27.051 1.00 97.31 88 GLY A C 1
ATOM 709 O O . GLY A 1 88 ? 8.926 -3.178 -26.267 1.00 97.31 88 GLY A O 1
ATOM 710 N N . ASP A 1 89 ? 7.115 -1.966 -26.818 1.00 97.44 89 ASP A N 1
ATOM 711 C CA . ASP A 1 89 ? 7.061 -1.217 -25.562 1.00 97.44 89 ASP A CA 1
ATOM 712 C C . ASP A 1 89 ? 6.376 -2.029 -24.454 1.00 97.44 89 ASP A C 1
ATOM 714 O O . ASP A 1 89 ? 5.551 -2.912 -24.715 1.00 97.44 89 ASP A O 1
ATOM 718 N N . LEU A 1 90 ? 6.653 -1.670 -23.201 1.00 97.69 90 LEU A N 1
ATOM 719 C CA . LEU A 1 90 ? 5.920 -2.161 -22.034 1.00 97.69 90 LEU A CA 1
ATOM 720 C C . LEU A 1 90 ? 4.574 -1.419 -21.919 1.00 97.69 90 LEU A C 1
ATOM 722 O O . LEU A 1 90 ? 4.383 -0.560 -21.063 1.00 97.69 90 LEU A O 1
ATOM 726 N N . ASN A 1 91 ? 3.644 -1.719 -22.828 1.00 97.00 91 ASN A N 1
ATOM 727 C CA . ASN A 1 91 ? 2.324 -1.086 -22.914 1.00 97.00 91 ASN A CA 1
ATOM 728 C C . ASN A 1 91 ? 1.180 -2.043 -22.525 1.00 97.00 91 ASN A C 1
ATOM 730 O O . ASN A 1 91 ? 1.384 -3.242 -22.343 1.00 97.00 91 ASN A O 1
ATOM 734 N N . GLU A 1 92 ? -0.042 -1.522 -22.395 1.00 96.88 92 GLU A N 1
ATOM 735 C CA . GLU A 1 92 ? -1.213 -2.321 -22.005 1.00 96.88 92 GLU A CA 1
ATOM 736 C C . GLU A 1 92 ? -1.485 -3.486 -22.965 1.00 96.88 92 GLU A C 1
ATOM 738 O O . GLU A 1 92 ? -1.717 -4.612 -22.529 1.00 96.88 92 GLU A O 1
ATOM 743 N N . LYS A 1 93 ? -1.401 -3.248 -24.279 1.00 97.50 93 LYS A N 1
ATOM 744 C CA . LYS A 1 93 ? -1.663 -4.270 -25.302 1.00 97.50 93 LYS A CA 1
ATOM 745 C C . LYS A 1 93 ? -0.683 -5.442 -25.188 1.00 97.50 93 LYS A C 1
ATOM 747 O O . LYS A 1 93 ? -1.111 -6.596 -25.189 1.00 97.50 93 LYS A O 1
ATOM 752 N N . ASN A 1 94 ? 0.605 -5.155 -25.013 1.00 98.31 94 ASN A N 1
ATOM 753 C CA . ASN A 1 94 ? 1.640 -6.166 -24.804 1.00 98.31 94 ASN A CA 1
ATOM 754 C C . ASN A 1 94 ? 1.497 -6.880 -23.457 1.00 98.31 94 ASN A C 1
ATOM 756 O O . ASN A 1 94 ? 1.692 -8.092 -23.399 1.00 98.31 94 ASN A O 1
ATOM 760 N N . ASN A 1 95 ? 1.085 -6.179 -22.397 1.00 98.12 95 ASN A N 1
ATOM 761 C CA . ASN A 1 95 ? 0.778 -6.806 -21.112 1.00 98.12 95 ASN A CA 1
ATOM 762 C C . ASN A 1 95 ? -0.411 -7.780 -21.232 1.00 98.12 95 ASN A C 1
ATOM 764 O O . ASN A 1 95 ? -0.337 -8.920 -20.778 1.00 98.12 95 ASN A O 1
ATOM 768 N N . VAL A 1 96 ? -1.483 -7.383 -21.929 1.00 97.25 96 VAL A N 1
ATOM 769 C CA . VAL A 1 96 ? -2.638 -8.249 -22.213 1.00 97.25 96 VAL A CA 1
ATOM 770 C C . VAL A 1 96 ? -2.222 -9.476 -23.027 1.00 97.25 96 VAL A C 1
ATOM 772 O O . VAL A 1 96 ? -2.670 -10.581 -22.718 1.00 97.25 96 VAL A O 1
ATOM 775 N N . ALA A 1 97 ? -1.362 -9.306 -24.034 1.00 97.62 97 ALA A N 1
ATOM 776 C CA . ALA A 1 97 ? -0.829 -10.410 -24.829 1.00 97.62 97 ALA A CA 1
ATOM 777 C C . ALA A 1 97 ? 0.022 -11.375 -23.983 1.00 97.62 97 ALA A C 1
ATOM 779 O O . ALA A 1 97 ? -0.215 -12.585 -24.030 1.00 97.62 97 ALA A O 1
ATOM 780 N N . LEU A 1 98 ? 0.931 -10.857 -23.145 1.00 97.62 98 LEU A N 1
ATOM 781 C CA . LEU A 1 98 ? 1.713 -11.669 -22.205 1.00 97.62 98 LEU A CA 1
ATOM 782 C C . LEU A 1 98 ? 0.822 -12.424 -21.220 1.00 97.62 98 LEU A C 1
ATOM 784 O O . LEU A 1 98 ? 1.060 -13.603 -20.980 1.00 97.62 98 LEU A O 1
ATOM 788 N N . ALA A 1 99 ? -0.243 -11.805 -20.707 1.00 97.06 99 ALA A N 1
ATOM 789 C CA . ALA A 1 99 ? -1.149 -12.449 -19.756 1.00 97.06 99 ALA A CA 1
ATOM 790 C C . ALA A 1 99 ? -1.875 -13.674 -20.337 1.00 97.06 99 ALA A C 1
ATOM 792 O O . ALA A 1 99 ? -2.307 -14.542 -19.581 1.00 97.06 99 ALA A O 1
ATOM 793 N N . LYS A 1 100 ? -1.994 -13.780 -21.671 1.00 96.12 100 LYS A N 1
ATOM 794 C CA . LYS A 1 100 ? -2.508 -14.991 -22.334 1.00 96.12 100 LYS A CA 1
ATOM 795 C C . LYS A 1 100 ? -1.528 -16.171 -22.243 1.00 96.12 100 LYS A C 1
ATOM 797 O O . LYS A 1 100 ? -1.961 -17.309 -22.391 1.00 96.12 100 LYS A O 1
ATOM 802 N N . ARG A 1 101 ? -0.227 -15.907 -22.060 1.00 96.06 101 ARG A N 1
ATOM 803 C CA . ARG A 1 101 ? 0.846 -16.916 -21.943 1.00 96.06 101 ARG A CA 1
ATOM 804 C C . ARG A 1 101 ? 1.192 -17.179 -20.483 1.00 96.06 101 ARG A C 1
ATOM 806 O O . ARG A 1 101 ? 1.343 -18.323 -20.071 1.00 96.06 101 ARG A O 1
ATOM 813 N N . PHE A 1 102 ? 1.252 -16.114 -19.695 1.00 97.38 102 PHE A N 1
ATOM 814 C CA . PHE A 1 102 ? 1.692 -16.119 -18.310 1.00 97.38 102 PHE A CA 1
ATOM 815 C C . PHE A 1 102 ? 0.580 -15.579 -17.418 1.00 97.38 102 PHE A C 1
ATOM 817 O O . PHE A 1 102 ? 0.559 -14.404 -17.066 1.00 97.38 102 PHE A O 1
ATOM 824 N N . ALA A 1 103 ? -0.369 -16.440 -17.043 1.00 96.44 103 ALA A N 1
ATOM 825 C CA . ALA A 1 103 ? -1.505 -16.029 -16.213 1.00 96.44 103 ALA A CA 1
ATOM 826 C C . ALA A 1 103 ? -1.074 -15.428 -14.857 1.00 96.44 103 ALA A C 1
ATOM 828 O O . ALA A 1 103 ? -1.792 -14.599 -14.306 1.00 96.44 103 ALA A O 1
ATOM 829 N N . TRP A 1 104 ? 0.111 -15.794 -14.353 1.00 96.56 104 TRP A N 1
ATOM 830 C CA . TRP A 1 104 ? 0.677 -15.301 -13.093 1.00 96.56 104 TRP A CA 1
ATOM 831 C C . TRP A 1 104 ? 1.052 -13.809 -13.108 1.00 96.56 104 TRP A C 1
ATOM 833 O O . TRP A 1 104 ? 1.226 -13.227 -12.040 1.00 96.56 104 TRP A O 1
ATOM 843 N N . ILE A 1 105 ? 1.110 -13.150 -14.276 1.00 97.12 105 ILE A N 1
ATOM 844 C CA . ILE A 1 105 ? 1.290 -11.688 -14.324 1.00 97.12 105 ILE A CA 1
ATOM 845 C C . ILE A 1 105 ? 0.011 -10.929 -13.965 1.00 97.12 105 ILE A C 1
ATOM 847 O O . ILE A 1 105 ? 0.060 -9.713 -13.789 1.00 97.12 105 ILE A O 1
ATOM 851 N N . ARG A 1 106 ? -1.140 -11.611 -13.887 1.00 97.38 106 ARG A N 1
ATOM 852 C CA . ARG A 1 106 ? -2.394 -11.043 -13.383 1.00 97.38 106 ARG A CA 1
ATOM 853 C C . ARG A 1 106 ? -2.442 -11.170 -11.860 1.00 97.38 106 ARG A C 1
ATOM 855 O O . ARG A 1 106 ? -1.954 -12.170 -11.331 1.00 97.38 106 ARG A O 1
ATOM 862 N N . PRO A 1 107 ? -3.028 -10.189 -11.158 1.00 97.50 107 PRO A N 1
ATOM 863 C CA . PRO A 1 107 ? -3.190 -10.298 -9.721 1.00 97.50 107 PRO A CA 1
ATOM 864 C C . PRO A 1 107 ? -4.139 -11.450 -9.382 1.00 97.50 107 PRO A C 1
ATOM 866 O O . PRO A 1 107 ? -5.002 -11.833 -10.177 1.00 97.50 107 PRO A O 1
ATOM 869 N N . VAL A 1 108 ? -3.984 -11.998 -8.183 1.00 96.50 108 VAL A N 1
ATOM 870 C CA . VAL A 1 108 ? -4.809 -13.083 -7.643 1.00 96.50 108 VAL A CA 1
ATOM 871 C C . VAL A 1 108 ? -5.428 -12.669 -6.308 1.00 96.50 108 VAL A C 1
ATOM 873 O O . VAL A 1 108 ? -5.080 -11.635 -5.734 1.00 96.50 108 VAL A O 1
ATOM 876 N N . SER A 1 109 ? -6.386 -13.459 -5.826 1.00 96.19 109 SER A N 1
ATOM 877 C CA . SER A 1 109 ? -6.983 -13.277 -4.498 1.00 96.19 109 SER A CA 1
ATOM 878 C C . SER A 1 109 ? -5.988 -13.660 -3.395 1.00 96.19 109 SER A C 1
ATOM 880 O O . SER A 1 109 ? -5.284 -14.669 -3.494 1.00 96.19 109 SER A O 1
ATOM 882 N N . ARG A 1 110 ? -5.971 -12.887 -2.308 1.00 94.56 110 ARG A N 1
ATOM 883 C CA . ARG A 1 110 ? -5.163 -13.099 -1.102 1.00 94.56 110 ARG A CA 1
ATOM 884 C C . ARG A 1 110 ? -5.856 -13.920 -0.016 1.00 94.56 110 ARG A C 1
ATOM 886 O O . ARG A 1 110 ? -5.280 -14.080 1.061 1.00 94.56 110 ARG A O 1
ATOM 893 N N . ARG A 1 111 ? -7.065 -14.449 -0.254 1.00 91.31 111 ARG A N 1
ATOM 894 C CA . ARG A 1 111 ? -7.827 -15.245 0.740 1.00 91.31 111 ARG A CA 1
ATOM 895 C C . ARG A 1 111 ? -7.048 -16.440 1.290 1.00 91.31 111 ARG A C 1
ATOM 897 O O . ARG A 1 111 ? -7.190 -16.771 2.459 1.00 91.31 111 ARG A O 1
ATOM 904 N N . ASN A 1 112 ? -6.194 -17.051 0.468 1.00 87.56 112 ASN A N 1
ATOM 905 C CA . ASN A 1 112 ? -5.393 -18.218 0.854 1.00 87.56 112 ASN A CA 1
ATOM 906 C C . ASN A 1 112 ? -4.032 -17.862 1.470 1.00 87.56 112 ASN A C 1
ATOM 908 O O . ASN A 1 112 ? -3.236 -18.752 1.766 1.00 87.56 112 ASN A O 1
ATOM 912 N N . TYR A 1 113 ? -3.742 -16.575 1.657 1.00 93.75 113 TYR A N 1
ATOM 913 C CA . TYR A 1 113 ? -2.480 -16.120 2.216 1.00 93.75 113 TYR A CA 1
ATOM 914 C C . TYR A 1 113 ? -2.710 -15.632 3.627 1.00 93.75 113 TYR A C 1
ATOM 916 O O . TYR A 1 113 ? -3.495 -14.716 3.842 1.00 93.75 113 TYR A O 1
ATOM 924 N N . LYS A 1 114 ? -1.972 -16.196 4.581 1.00 94.69 114 LYS A N 1
ATOM 925 C CA . LYS A 1 114 ? -2.029 -15.783 5.985 1.00 94.69 114 LYS A CA 1
ATOM 926 C C . LYS A 1 114 ? -1.559 -14.339 6.178 1.00 94.69 114 LYS A C 1
ATOM 928 O O . LYS A 1 114 ? -2.195 -13.571 6.891 1.00 94.69 114 LYS A O 1
ATOM 933 N N . TYR A 1 115 ? -0.498 -13.941 5.487 1.00 97.50 115 TYR A N 1
ATOM 934 C CA . TYR A 1 115 ? 0.078 -12.601 5.576 1.00 97.50 115 TYR A CA 1
ATOM 935 C C . TYR A 1 115 ? 0.007 -11.912 4.220 1.00 97.50 115 TYR A C 1
ATOM 937 O O . TYR A 1 115 ? 0.314 -12.520 3.193 1.00 97.50 115 TYR A O 1
ATOM 945 N N . SER A 1 116 ? -0.389 -10.644 4.212 1.00 98.19 116 SER A N 1
ATOM 946 C CA . SER A 1 116 ? -0.399 -9.816 3.004 1.00 98.19 116 SER A CA 1
ATOM 947 C C . SER A 1 116 ? 0.081 -8.410 3.328 1.00 98.19 116 SER A C 1
ATOM 949 O O . SER A 1 116 ? -0.198 -7.905 4.411 1.00 98.19 116 SER A O 1
ATOM 951 N N . PHE A 1 117 ? 0.785 -7.765 2.406 1.00 98.44 117 PHE A N 1
ATOM 952 C CA . PHE A 1 117 ? 1.369 -6.448 2.645 1.00 98.44 117 PHE A CA 1
ATOM 953 C C . PHE A 1 117 ? 1.117 -5.538 1.444 1.00 98.44 117 PHE A C 1
ATOM 955 O O . PHE A 1 117 ? 1.527 -5.852 0.327 1.00 98.44 117 PHE A O 1
ATOM 962 N N . GLY A 1 118 ? 0.413 -4.441 1.693 1.00 98.31 118 GLY A N 1
ATOM 963 C CA . GLY A 1 118 ? 0.144 -3.350 0.773 1.00 98.31 118 GLY A CA 1
ATOM 964 C C . GLY A 1 118 ? 1.381 -2.514 0.516 1.00 98.31 118 GLY A C 1
ATOM 965 O O . GLY A 1 118 ? 1.963 -1.984 1.458 1.00 98.31 118 GLY A O 1
ATOM 966 N N . LEU A 1 119 ? 1.783 -2.413 -0.747 1.00 98.06 119 LEU A N 1
ATOM 967 C CA . LEU A 1 119 ? 3.032 -1.802 -1.198 1.00 98.06 119 LEU A CA 1
ATOM 968 C C . LEU A 1 119 ? 2.735 -0.642 -2.150 1.00 98.06 119 LEU A C 1
ATOM 970 O O . LEU A 1 119 ? 3.229 -0.602 -3.275 1.00 98.06 119 LEU A O 1
ATOM 974 N N . GLY A 1 120 ? 1.899 0.295 -1.702 1.00 97.50 120 GLY A N 1
ATOM 975 C CA . GLY A 1 120 ? 1.434 1.392 -2.536 1.00 97.50 120 GLY A CA 1
ATOM 976 C C . GLY A 1 120 ? 2.588 2.209 -3.111 1.00 97.50 120 GLY A C 1
ATOM 977 O O . GLY A 1 120 ? 3.473 2.681 -2.396 1.00 97.50 120 GLY A O 1
ATOM 978 N N . ASP A 1 121 ? 2.584 2.389 -4.422 1.00 97.75 121 ASP A N 1
ATOM 979 C CA . ASP A 1 121 ? 3.658 3.056 -5.142 1.00 97.75 121 ASP A CA 1
ATOM 980 C C . ASP A 1 121 ? 3.089 4.245 -5.909 1.00 97.75 121 ASP A C 1
ATOM 982 O O . ASP A 1 121 ? 2.441 4.085 -6.943 1.00 97.75 121 ASP A O 1
ATOM 986 N N . ARG A 1 122 ? 3.343 5.452 -5.393 1.00 97.12 122 ARG A N 1
ATOM 987 C CA . ARG A 1 122 ? 2.894 6.718 -5.994 1.00 97.12 122 ARG A CA 1
ATOM 988 C C . ARG A 1 122 ? 3.629 7.062 -7.286 1.00 97.12 122 ARG A C 1
ATOM 990 O O . ARG A 1 122 ? 3.114 7.853 -8.075 1.00 97.12 122 ARG A O 1
ATOM 997 N N . LEU A 1 123 ? 4.818 6.500 -7.484 1.00 97.19 123 LEU A N 1
ATOM 998 C CA . LEU A 1 123 ? 5.739 6.833 -8.565 1.00 97.19 123 LEU A CA 1
ATOM 999 C C . LEU A 1 123 ? 5.667 5.820 -9.716 1.00 97.19 123 LEU A C 1
ATOM 1001 O O . LEU A 1 123 ? 5.890 6.193 -10.867 1.00 97.19 123 LEU A O 1
ATOM 1005 N N . GLY A 1 124 ? 5.313 4.569 -9.419 1.00 96.62 124 GLY A N 1
ATOM 1006 C CA . GLY A 1 124 ? 5.243 3.468 -10.381 1.00 96.62 124 GLY A CA 1
ATOM 1007 C C . GLY A 1 124 ? 6.605 2.848 -10.715 1.00 96.62 124 GLY A C 1
ATOM 1008 O O . GLY A 1 124 ? 6.746 2.282 -11.800 1.00 96.62 124 GLY A O 1
ATOM 1009 N N . ASN A 1 125 ? 7.604 2.993 -9.836 1.00 95.00 125 ASN A N 1
ATOM 1010 C CA . ASN A 1 125 ? 8.978 2.509 -10.014 1.00 95.00 125 ASN A CA 1
ATOM 1011 C C . ASN A 1 125 ? 9.576 1.775 -8.790 1.00 95.00 125 ASN A C 1
ATOM 1013 O O . ASN A 1 125 ? 10.795 1.612 -8.734 1.00 95.00 125 ASN A O 1
ATOM 1017 N N . ALA A 1 126 ? 8.759 1.344 -7.824 1.00 98.06 126 ALA A N 1
ATOM 1018 C CA . ALA A 1 126 ? 9.204 0.671 -6.595 1.00 98.06 126 ALA A CA 1
ATOM 1019 C C . ALA A 1 126 ? 8.998 -0.858 -6.611 1.00 98.06 126 ALA A C 1
ATOM 1021 O O . ALA A 1 126 ? 9.693 -1.596 -5.909 1.00 98.06 126 ALA A O 1
ATOM 1022 N N . SER A 1 127 ? 8.052 -1.352 -7.420 1.00 98.12 127 SER A N 1
ATOM 1023 C CA . SER A 1 127 ? 7.577 -2.743 -7.355 1.00 98.12 127 SER A CA 1
ATOM 1024 C C . SER A 1 127 ? 8.671 -3.795 -7.576 1.00 98.12 127 SER A C 1
ATOM 1026 O O . SER A 1 127 ? 8.649 -4.826 -6.908 1.00 98.12 127 SER A O 1
ATOM 1028 N N . ASN A 1 128 ? 9.650 -3.545 -8.454 1.00 97.75 128 ASN A N 1
ATOM 1029 C CA . ASN A 1 128 ? 10.782 -4.455 -8.680 1.00 97.75 128 ASN A CA 1
ATOM 1030 C C . ASN A 1 128 ? 11.554 -4.736 -7.382 1.00 97.75 128 ASN A C 1
ATOM 1032 O O . ASN A 1 128 ? 11.759 -5.891 -7.006 1.00 97.75 128 ASN A O 1
ATOM 1036 N N . ALA A 1 129 ? 11.925 -3.679 -6.653 1.00 98.31 129 ALA A N 1
ATOM 1037 C CA . ALA A 1 129 ? 12.610 -3.801 -5.374 1.00 98.31 129 ALA A CA 1
ATOM 1038 C C . ALA A 1 129 ? 11.748 -4.564 -4.365 1.00 98.31 129 ALA A C 1
ATOM 1040 O O . ALA A 1 129 ? 12.230 -5.493 -3.711 1.00 98.31 129 ALA A O 1
ATOM 1041 N N . HIS A 1 130 ? 10.460 -4.221 -4.260 1.00 98.56 130 HIS A N 1
ATOM 1042 C CA . HIS A 1 130 ? 9.550 -4.915 -3.352 1.00 98.56 130 HIS A CA 1
ATOM 1043 C C . HIS A 1 130 ? 9.480 -6.418 -3.646 1.00 98.56 130 HIS A C 1
ATOM 1045 O O . HIS A 1 130 ? 9.636 -7.226 -2.735 1.00 98.56 130 HIS A O 1
ATOM 1051 N N . LEU A 1 131 ? 9.331 -6.816 -4.909 1.00 98.44 131 LEU A N 1
ATOM 1052 C CA . LEU A 1 131 ? 9.267 -8.225 -5.306 1.00 98.44 131 LEU A CA 1
ATOM 1053 C C . LEU A 1 131 ? 10.526 -9.007 -4.914 1.00 98.44 131 LEU A C 1
ATOM 1055 O O . LEU A 1 131 ? 10.421 -10.109 -4.367 1.00 98.44 131 LEU A O 1
ATOM 1059 N N . ARG A 1 132 ? 11.716 -8.424 -5.111 1.00 97.69 132 ARG A N 1
ATOM 1060 C CA . ARG A 1 132 ? 12.987 -9.044 -4.697 1.00 97.69 132 ARG A CA 1
ATOM 1061 C C . ARG A 1 132 ? 13.043 -9.294 -3.190 1.00 97.69 132 ARG A C 1
ATOM 1063 O O . ARG A 1 132 ? 13.516 -10.349 -2.772 1.00 97.69 132 ARG A O 1
ATOM 1070 N N . LEU A 1 133 ? 12.529 -8.368 -2.375 1.00 97.69 133 LEU A N 1
ATOM 1071 C CA . LEU A 1 133 ? 12.472 -8.529 -0.917 1.00 97.69 133 LEU A CA 1
ATOM 1072 C C . LEU A 1 133 ? 11.457 -9.592 -0.479 1.00 97.69 133 LEU A C 1
ATOM 1074 O O . LEU A 1 133 ? 11.734 -10.355 0.448 1.00 97.69 133 LEU A O 1
ATOM 1078 N N . PHE A 1 134 ? 10.288 -9.626 -1.122 1.00 97.50 134 PHE A N 1
ATOM 1079 C CA . PHE A 1 134 ? 9.170 -10.498 -0.746 1.00 97.50 134 PHE A CA 1
ATOM 1080 C C . PHE A 1 134 ? 9.331 -11.942 -1.228 1.00 97.50 134 PHE A C 1
ATOM 1082 O O . PHE A 1 134 ? 8.674 -12.847 -0.699 1.00 97.50 134 PHE A O 1
ATOM 1089 N N . LYS A 1 135 ? 10.225 -12.189 -2.191 1.00 94.81 135 LYS A N 1
ATOM 1090 C CA . LYS A 1 135 ? 10.536 -13.534 -2.681 1.00 94.81 135 LYS A CA 1
ATOM 1091 C C . LYS A 1 135 ? 10.872 -14.468 -1.514 1.00 94.81 135 LYS A C 1
ATOM 1093 O O . LYS A 1 135 ? 11.751 -14.192 -0.702 1.00 94.81 135 LYS A O 1
ATOM 1098 N N . ASN A 1 136 ? 10.154 -15.589 -1.436 1.00 90.31 136 ASN A N 1
ATOM 1099 C CA . ASN A 1 136 ? 10.285 -16.613 -0.390 1.00 90.31 136 ASN A CA 1
ATOM 1100 C C . ASN A 1 136 ? 10.000 -16.151 1.057 1.00 90.31 136 ASN A C 1
ATOM 1102 O O . ASN A 1 136 ? 10.382 -16.845 1.997 1.00 90.31 136 ASN A O 1
ATOM 1106 N N . ARG A 1 137 ? 9.308 -15.022 1.272 1.00 92.75 137 ARG A N 1
ATOM 1107 C CA . ARG A 1 137 ? 8.946 -14.552 2.626 1.00 92.75 137 ARG A CA 1
ATOM 1108 C C . ARG A 1 137 ? 7.637 -15.124 3.168 1.00 92.75 137 ARG A C 1
ATOM 1110 O O . ARG A 1 137 ? 7.362 -14.962 4.352 1.00 92.75 137 ARG A O 1
ATOM 1117 N N . GLY A 1 138 ? 6.825 -15.772 2.327 1.00 93.75 138 GLY A N 1
ATOM 1118 C CA . GLY A 1 138 ? 5.502 -16.279 2.721 1.00 93.75 138 GLY A CA 1
ATOM 1119 C C . GLY A 1 138 ? 4.473 -15.173 2.998 1.00 93.75 138 GLY A C 1
ATOM 1120 O O . GLY A 1 138 ? 3.492 -15.411 3.701 1.00 93.75 138 GLY A O 1
ATOM 1121 N N . ILE A 1 139 ? 4.706 -13.970 2.465 1.00 97.00 139 ILE A N 1
ATOM 1122 C CA . ILE A 1 139 ? 3.809 -12.814 2.548 1.00 97.00 139 ILE A CA 1
ATOM 1123 C C . ILE A 1 139 ? 3.377 -12.471 1.125 1.00 97.00 139 ILE A C 1
ATOM 1125 O O . ILE A 1 139 ? 4.230 -12.357 0.247 1.00 97.00 139 ILE A O 1
ATOM 1129 N N . MET A 1 140 ? 2.077 -12.293 0.895 1.00 97.56 140 MET A N 1
ATOM 1130 C CA . MET A 1 140 ? 1.576 -11.864 -0.408 1.00 97.56 140 MET A CA 1
ATOM 1131 C C . MET A 1 140 ? 1.782 -10.358 -0.606 1.00 97.56 140 MET A C 1
ATOM 1133 O O . MET A 1 140 ? 1.202 -9.577 0.157 1.00 97.56 140 MET A O 1
ATOM 1137 N N . PRO A 1 141 ? 2.555 -9.928 -1.617 1.00 98.31 141 PRO A N 1
ATOM 1138 C CA . PRO A 1 141 ? 2.670 -8.517 -1.946 1.00 98.31 141 PRO A CA 1
ATOM 1139 C C . PRO A 1 141 ? 1.398 -8.041 -2.663 1.00 98.31 141 PRO A C 1
ATOM 1141 O O . PRO A 1 141 ? 0.988 -8.612 -3.675 1.00 98.31 141 PRO A O 1
ATOM 1144 N N . VAL A 1 142 ? 0.776 -6.980 -2.156 1.00 98.44 142 VAL A N 1
ATOM 1145 C CA . VAL A 1 142 ? -0.289 -6.240 -2.845 1.00 98.44 142 VAL A CA 1
ATOM 1146 C C . VAL A 1 142 ? 0.369 -5.007 -3.463 1.00 98.44 142 VAL A C 1
ATOM 1148 O O . VAL A 1 142 ? 0.595 -4.010 -2.785 1.00 98.44 142 VAL A O 1
ATOM 1151 N N . LEU A 1 143 ? 0.788 -5.133 -4.725 1.00 98.38 143 LEU A N 1
ATOM 1152 C CA . LEU A 1 143 ? 1.653 -4.158 -5.406 1.00 98.38 143 LEU A CA 1
ATOM 1153 C C . LEU A 1 143 ? 0.863 -2.988 -5.991 1.00 98.38 143 LEU A C 1
ATOM 1155 O O . LEU A 1 143 ? 1.261 -1.834 -5.860 1.00 98.38 143 LEU A O 1
ATOM 1159 N N . ALA A 1 144 ? -0.249 -3.286 -6.666 1.00 97.88 144 ALA A N 1
ATOM 1160 C CA . ALA A 1 144 ? -1.097 -2.252 -7.237 1.00 97.88 144 ALA A CA 1
ATOM 1161 C C . ALA A 1 144 ? -2.065 -1.768 -6.160 1.00 97.88 144 ALA A C 1
ATOM 1163 O O . ALA A 1 144 ? -3.138 -2.334 -6.006 1.00 97.88 144 ALA A O 1
ATOM 1164 N N . GLN A 1 145 ? -1.659 -0.759 -5.398 1.00 97.69 145 GLN A N 1
ATOM 1165 C CA . GLN A 1 145 ? -2.472 -0.161 -4.343 1.00 97.69 145 GLN A CA 1
ATOM 1166 C C . GLN A 1 145 ? -2.302 1.356 -4.383 1.00 97.69 145 GLN A C 1
ATOM 1168 O O . GLN A 1 145 ? -1.209 1.868 -4.141 1.00 97.69 145 GLN A O 1
ATOM 1173 N N . GLN A 1 146 ? -3.374 2.079 -4.688 1.00 95.56 146 GLN A N 1
ATOM 1174 C CA . GLN A 1 146 ? -3.445 3.528 -4.519 1.00 95.56 146 GLN A CA 1
ATOM 1175 C C . GLN A 1 146 ? -4.883 3.939 -4.227 1.00 95.56 146 GLN A C 1
ATOM 1177 O O . GLN A 1 146 ? -5.814 3.434 -4.850 1.00 95.56 146 GLN A O 1
ATOM 1182 N N . SER A 1 147 ? -5.041 4.910 -3.332 1.00 93.75 147 SER A N 1
ATOM 1183 C CA . SER A 1 147 ? -6.331 5.562 -3.112 1.00 93.75 147 SER A CA 1
ATOM 1184 C C . SER A 1 147 ? -6.698 6.496 -4.269 1.00 93.75 147 SER A C 1
ATOM 1186 O O . SER A 1 147 ? -5.819 7.067 -4.925 1.00 93.75 147 SER A O 1
ATOM 1188 N N . ILE A 1 148 ? -7.995 6.755 -4.472 1.00 92.31 148 ILE A N 1
ATOM 1189 C CA . ILE A 1 148 ? -8.480 7.750 -5.453 1.00 92.31 148 ILE A CA 1
ATOM 1190 C C . ILE A 1 148 ? -7.830 9.126 -5.226 1.00 92.31 148 ILE A C 1
ATOM 1192 O O . ILE A 1 148 ? -7.421 9.797 -6.177 1.00 92.31 148 ILE A O 1
ATOM 1196 N N . ARG A 1 149 ? -7.647 9.518 -3.957 1.00 91.88 149 ARG A N 1
ATOM 1197 C CA . ARG A 1 149 ? -6.922 10.736 -3.555 1.00 91.88 149 ARG A CA 1
ATOM 1198 C C . ARG A 1 149 ? -5.506 10.773 -4.137 1.00 91.88 149 ARG A C 1
ATOM 1200 O O . ARG A 1 149 ? -5.107 11.788 -4.703 1.00 91.88 149 ARG A O 1
ATOM 1207 N N . GLU A 1 150 ? -4.747 9.686 -4.023 1.00 94.50 150 GLU A N 1
ATOM 1208 C CA . GLU A 1 150 ? -3.373 9.622 -4.534 1.00 94.50 150 GLU A CA 1
ATOM 1209 C C . GLU A 1 150 ? -3.307 9.630 -6.063 1.00 94.50 150 GLU A C 1
ATOM 1211 O O . GLU A 1 150 ? -2.415 10.272 -6.620 1.00 94.50 150 GLU A O 1
ATOM 1216 N N . LEU A 1 151 ? -4.252 8.975 -6.745 1.00 94.81 151 LEU A N 1
ATOM 1217 C CA . LEU A 1 151 ? -4.367 9.025 -8.208 1.00 94.81 151 LEU A CA 1
ATOM 1218 C C . LEU A 1 151 ? -4.567 10.464 -8.694 1.00 94.81 151 LEU A C 1
ATOM 1220 O O . LEU A 1 151 ? -3.839 10.940 -9.569 1.00 94.81 151 LEU A O 1
ATOM 1224 N N . MET A 1 152 ? -5.510 11.178 -8.072 1.00 93.62 152 MET A N 1
ATOM 1225 C CA . MET A 1 152 ? -5.812 12.572 -8.393 1.00 93.62 152 MET A CA 1
ATOM 1226 C C . MET A 1 152 ? -4.612 13.485 -8.137 1.00 93.62 152 MET A C 1
ATOM 1228 O O . MET A 1 152 ? -4.245 14.272 -9.012 1.00 93.62 152 MET A O 1
ATOM 1232 N N . LEU A 1 153 ? -3.968 13.346 -6.974 1.00 94.25 153 LEU A N 1
ATOM 1233 C CA . LEU A 1 153 ? -2.814 14.158 -6.587 1.00 94.25 153 LEU A CA 1
ATOM 1234 C C . LEU A 1 153 ? -1.554 13.853 -7.405 1.00 94.25 153 LEU A C 1
ATOM 1236 O O . LEU A 1 153 ? -0.705 14.727 -7.521 1.00 94.25 153 LEU A O 1
ATOM 1240 N N . MET A 1 154 ? -1.413 12.663 -7.994 1.00 94.88 154 MET A N 1
ATOM 1241 C CA . MET A 1 154 ? -0.274 12.316 -8.861 1.00 94.88 154 MET A CA 1
ATOM 1242 C C . MET A 1 154 ? -0.566 12.437 -10.357 1.00 94.88 154 MET A C 1
ATOM 1244 O O . MET A 1 154 ? 0.343 12.252 -11.169 1.00 94.88 154 MET A O 1
ATOM 1248 N N . HIS A 1 155 ? -1.810 12.753 -10.728 1.00 95.00 155 HIS A N 1
ATOM 1249 C CA . HIS A 1 155 ? -2.299 12.667 -12.105 1.00 95.00 155 HIS A CA 1
ATOM 1250 C C . HIS A 1 155 ? -1.984 11.307 -12.745 1.00 95.00 155 HIS A C 1
ATOM 1252 O O . HIS A 1 155 ? -1.445 11.232 -13.851 1.00 95.00 155 HIS A O 1
ATOM 1258 N N . ARG A 1 156 ? -2.302 10.238 -12.013 1.00 95.69 156 ARG A N 1
ATOM 1259 C CA . ARG A 1 156 ? -2.208 8.844 -12.457 1.00 95.69 156 ARG A CA 1
ATOM 1260 C C . ARG A 1 156 ? -3.593 8.215 -12.511 1.00 95.69 156 ARG A C 1
ATOM 1262 O O . ARG A 1 156 ? -4.552 8.730 -11.941 1.00 95.69 156 ARG A O 1
ATOM 1269 N N . THR A 1 157 ? -3.686 7.083 -13.186 1.00 95.69 157 THR A N 1
ATOM 1270 C CA . THR A 1 157 ? -4.887 6.250 -13.283 1.00 95.69 157 THR A CA 1
ATOM 1271 C C . THR A 1 157 ? -4.669 4.906 -12.588 1.00 95.69 157 THR A C 1
ATOM 1273 O O . THR A 1 157 ? -3.530 4.487 -12.383 1.00 95.69 157 THR A O 1
ATOM 1276 N N . ASN A 1 158 ? -5.751 4.188 -12.267 1.00 94.06 158 ASN A N 1
ATOM 1277 C CA . ASN A 1 158 ? -5.635 2.816 -11.765 1.00 94.06 158 ASN A CA 1
ATOM 1278 C C . ASN A 1 158 ? -4.945 1.909 -12.793 1.00 94.06 158 ASN A C 1
ATOM 1280 O O . ASN A 1 158 ? -4.180 1.027 -12.413 1.00 94.06 158 ASN A O 1
ATOM 1284 N N . THR A 1 159 ? -5.146 2.160 -14.091 1.00 96.00 159 THR A N 1
ATOM 1285 C CA . THR A 1 159 ? -4.441 1.454 -15.166 1.00 96.00 159 THR A CA 1
ATOM 1286 C C . THR A 1 159 ? -2.929 1.663 -15.084 1.00 96.00 159 THR A C 1
ATOM 1288 O O . THR A 1 159 ? -2.188 0.691 -15.204 1.00 96.00 159 THR A O 1
ATOM 1291 N N . ASP A 1 160 ? -2.451 2.881 -14.801 1.00 97.38 160 ASP A N 1
ATOM 1292 C CA . ASP A 1 160 ? -1.013 3.136 -14.609 1.00 97.38 160 ASP A CA 1
ATOM 1293 C C . ASP A 1 160 ? -0.452 2.335 -13.427 1.00 97.38 160 ASP A C 1
ATOM 1295 O O . ASP A 1 160 ? 0.643 1.783 -13.508 1.00 97.38 160 ASP A O 1
ATOM 1299 N N . VAL A 1 161 ? -1.200 2.260 -12.323 1.00 97.69 161 VAL A N 1
ATOM 1300 C CA . VAL A 1 161 ? -0.805 1.512 -11.118 1.00 97.69 161 VAL A CA 1
ATOM 1301 C C . VAL A 1 161 ? -0.760 0.011 -11.397 1.00 97.69 161 VAL A C 1
ATOM 1303 O O . VAL A 1 161 ? 0.239 -0.646 -11.098 1.00 97.69 161 VAL A O 1
ATOM 1306 N N . PHE A 1 162 ? -1.810 -0.522 -12.023 1.00 97.88 162 PHE A N 1
ATOM 1307 C CA . PHE A 1 162 ? -1.902 -1.926 -12.411 1.00 97.88 162 PHE A CA 1
ATOM 1308 C C . PHE A 1 162 ? -0.771 -2.322 -13.363 1.00 97.88 162 PHE A C 1
ATOM 1310 O O . PHE A 1 162 ? -0.107 -3.336 -13.144 1.00 97.88 162 PHE A O 1
ATOM 1317 N N . LEU A 1 163 ? -0.533 -1.528 -14.413 1.00 97.81 163 LEU A N 1
ATOM 1318 C CA . LEU A 1 163 ? 0.478 -1.836 -15.421 1.00 97.81 163 LEU A CA 1
ATOM 1319 C C . LEU A 1 163 ? 1.892 -1.755 -14.849 1.00 97.81 163 LEU A C 1
ATOM 1321 O O . LEU A 1 163 ? 2.677 -2.659 -15.124 1.00 97.81 163 LEU A O 1
ATOM 1325 N N . SER A 1 164 ? 2.213 -0.748 -14.025 1.00 97.81 164 SER A N 1
ATOM 1326 C CA . SER A 1 164 ? 3.507 -0.678 -13.328 1.00 97.81 164 SER A CA 1
ATOM 1327 C C . SER A 1 164 ? 3.782 -1.953 -12.521 1.00 97.81 164 SER A C 1
ATOM 1329 O O . SER A 1 164 ? 4.854 -2.543 -12.652 1.00 97.81 164 SER A O 1
ATOM 1331 N N . ALA A 1 165 ? 2.801 -2.416 -11.739 1.00 98.38 165 ALA A N 1
ATOM 1332 C CA . ALA A 1 165 ? 2.937 -3.622 -10.927 1.00 98.38 165 ALA A CA 1
ATOM 1333 C C . ALA A 1 165 ? 3.039 -4.899 -11.779 1.00 98.38 165 ALA A C 1
ATOM 1335 O O . ALA A 1 165 ? 3.947 -5.702 -11.581 1.00 98.38 165 ALA A O 1
ATOM 1336 N N . SER A 1 166 ? 2.145 -5.077 -12.757 1.00 98.50 166 SER A N 1
ATOM 1337 C CA . SER A 1 166 ? 2.122 -6.270 -13.613 1.00 98.50 166 SER A CA 1
ATOM 1338 C C . SER A 1 166 ? 3.395 -6.402 -14.458 1.00 98.50 166 SER A C 1
ATOM 1340 O O . SER A 1 166 ? 3.919 -7.505 -14.624 1.00 98.50 166 SER A O 1
ATOM 1342 N N . TRP A 1 167 ? 3.947 -5.283 -14.943 1.00 98.56 167 TRP A N 1
ATOM 1343 C CA . TRP A 1 167 ? 5.235 -5.287 -15.634 1.00 98.56 167 TRP A CA 1
ATOM 1344 C C . TRP A 1 167 ? 6.396 -5.645 -14.714 1.00 98.56 167 TRP A C 1
ATOM 1346 O O . TRP A 1 167 ? 7.221 -6.460 -15.115 1.00 98.56 167 TRP A O 1
ATOM 1356 N N . ALA A 1 168 ? 6.440 -5.110 -13.490 1.00 98.50 168 ALA A N 1
ATOM 1357 C CA . ALA A 1 168 ? 7.462 -5.489 -12.515 1.00 98.50 168 ALA A CA 1
ATOM 1358 C C . ALA A 1 168 ? 7.384 -6.983 -12.156 1.00 98.50 168 ALA A C 1
ATOM 1360 O O . ALA A 1 168 ? 8.413 -7.643 -12.037 1.00 98.50 168 ALA A O 1
ATOM 1361 N N . VAL A 1 169 ? 6.173 -7.540 -12.046 1.00 98.69 169 VAL A N 1
ATOM 1362 C CA . VAL A 1 169 ? 5.952 -8.976 -11.814 1.00 98.69 169 VAL A CA 1
ATOM 1363 C C . VAL A 1 169 ? 6.565 -9.817 -12.927 1.00 98.69 169 VAL A C 1
ATOM 1365 O O . VAL A 1 169 ? 7.326 -10.740 -12.636 1.00 98.69 169 VAL A O 1
ATOM 1368 N N . PHE A 1 170 ? 6.276 -9.487 -14.189 1.00 98.69 170 PHE A N 1
ATOM 1369 C CA . PHE A 1 170 ? 6.869 -10.186 -15.328 1.00 98.69 170 PHE A CA 1
ATOM 1370 C C . PHE A 1 170 ? 8.393 -10.020 -15.373 1.00 98.69 170 PHE A C 1
ATOM 1372 O O . PHE A 1 170 ? 9.122 -10.988 -15.568 1.00 98.69 170 PHE A O 1
ATOM 1379 N N . GLU A 1 171 ? 8.870 -8.797 -15.157 1.00 97.88 171 GLU A N 1
ATOM 1380 C CA . GLU A 1 171 ? 10.285 -8.448 -15.202 1.00 97.88 171 GLU A CA 1
ATOM 1381 C C . GLU A 1 171 ? 11.119 -9.186 -14.153 1.00 97.88 171 GLU A C 1
ATOM 1383 O O . GLU A 1 171 ? 12.196 -9.675 -14.473 1.00 97.88 171 GLU A O 1
ATOM 1388 N N . GLU A 1 172 ? 10.623 -9.320 -12.923 1.00 98.00 172 GLU A N 1
ATOM 1389 C CA . GLU A 1 172 ? 11.301 -10.066 -11.855 1.00 98.00 172 GLU A CA 1
ATOM 1390 C C . GLU A 1 172 ? 11.065 -11.587 -11.928 1.00 98.00 172 GLU A C 1
ATOM 1392 O O . GLU A 1 172 ? 11.566 -12.325 -11.073 1.00 98.00 172 GLU A O 1
ATOM 1397 N N . GLY A 1 173 ? 10.276 -12.065 -12.901 1.00 97.12 173 GLY A N 1
ATOM 1398 C CA . GLY A 1 173 ? 9.876 -13.470 -12.996 1.00 97.12 173 GLY A CA 1
ATOM 1399 C C . GLY A 1 173 ? 9.161 -13.953 -11.730 1.00 97.12 173 GLY A C 1
ATOM 1400 O O . GLY A 1 173 ? 9.435 -15.047 -11.235 1.00 97.12 173 GLY A O 1
ATOM 1401 N N . PHE A 1 174 ? 8.317 -13.103 -11.136 1.00 97.44 174 PHE A N 1
ATOM 1402 C CA . PHE A 1 174 ? 7.695 -13.359 -9.838 1.00 97.44 174 PHE A CA 1
ATOM 1403 C C . PHE A 1 174 ? 6.369 -14.118 -9.993 1.00 97.44 174 PHE A C 1
ATOM 1405 O O . PHE A 1 174 ? 5.296 -13.528 -10.086 1.00 97.44 174 PHE A O 1
ATOM 1412 N N . ASP A 1 175 ? 6.426 -15.447 -9.975 1.00 94.88 175 ASP A N 1
ATOM 1413 C CA . ASP A 1 175 ? 5.273 -16.333 -10.192 1.00 94.88 175 ASP A CA 1
ATOM 1414 C C . ASP A 1 175 ? 4.561 -16.791 -8.898 1.00 94.88 175 ASP A C 1
ATOM 1416 O O . ASP A 1 175 ? 3.649 -17.616 -8.935 1.00 94.88 175 ASP A O 1
ATOM 1420 N N . TYR A 1 176 ? 4.916 -16.211 -7.745 1.00 93.25 176 TYR A N 1
ATOM 1421 C CA . TYR A 1 176 ? 4.375 -16.569 -6.420 1.00 93.25 176 TYR A CA 1
ATOM 1422 C C . TYR A 1 176 ? 2.972 -15.996 -6.123 1.00 93.25 176 TYR A C 1
ATOM 1424 O O . TYR A 1 176 ? 2.397 -16.277 -5.065 1.00 93.25 176 TYR A O 1
ATOM 1432 N N . GLY A 1 177 ? 2.425 -15.193 -7.042 1.00 94.88 177 GLY A N 1
ATOM 1433 C CA . GLY A 1 177 ? 1.159 -14.472 -6.893 1.00 94.88 177 GLY A CA 1
ATOM 1434 C C . GLY A 1 177 ? 1.312 -13.100 -6.225 1.00 94.88 177 GLY A C 1
ATOM 1435 O O . GLY A 1 177 ? 2.136 -12.902 -5.334 1.00 94.88 177 GLY A O 1
ATOM 1436 N N . TRP A 1 178 ? 0.498 -12.140 -6.662 1.00 98.00 178 TRP A N 1
ATOM 1437 C CA . TRP A 1 178 ? 0.489 -10.754 -6.183 1.00 98.00 178 TRP A CA 1
ATOM 1438 C C . TRP A 1 178 ? -0.940 -10.193 -6.197 1.00 98.00 178 TRP A C 1
ATOM 1440 O O . TRP A 1 178 ? -1.815 -10.761 -6.851 1.00 98.00 178 TRP A O 1
ATOM 1450 N N . GLY A 1 179 ? -1.202 -9.123 -5.447 1.00 98.06 179 GLY A N 1
ATOM 1451 C CA . GLY A 1 179 ? -2.534 -8.516 -5.321 1.00 98.06 179 GLY A CA 1
ATOM 1452 C C . GLY A 1 179 ? -2.642 -7.125 -5.947 1.00 98.06 179 GLY A C 1
ATOM 1453 O O . GLY A 1 179 ? -1.657 -6.383 -6.000 1.00 98.06 179 GLY A O 1
ATOM 1454 N N . ALA A 1 180 ? -3.859 -6.768 -6.358 1.00 98.25 180 ALA A N 1
ATOM 1455 C CA . ALA A 1 180 ? -4.231 -5.426 -6.793 1.00 98.25 180 ALA A CA 1
ATOM 1456 C C . ALA A 1 180 ? -5.477 -4.961 -6.028 1.00 98.25 180 ALA A C 1
ATOM 1458 O O . ALA A 1 180 ? -6.508 -5.633 -6.070 1.00 98.25 180 ALA A O 1
ATOM 1459 N N . ASP A 1 181 ? -5.361 -3.834 -5.336 1.00 98.25 181 ASP A N 1
ATOM 1460 C CA . ASP A 1 181 ? -6.346 -3.262 -4.425 1.00 98.25 181 ASP A CA 1
ATOM 1461 C C . ASP A 1 181 ? -6.841 -1.904 -4.934 1.00 98.25 181 ASP A C 1
ATOM 1463 O O . ASP A 1 181 ? -6.065 -0.960 -5.108 1.00 98.25 181 ASP A O 1
ATOM 1467 N N . GLY A 1 182 ? -8.153 -1.816 -5.165 1.00 96.06 182 GLY A N 1
ATOM 1468 C CA . GLY A 1 182 ? -8.859 -0.541 -5.236 1.00 96.06 182 GLY A CA 1
ATOM 1469 C C . GLY A 1 182 ? -8.984 0.043 -3.832 1.00 96.06 182 GLY A C 1
ATOM 1470 O O . GLY A 1 182 ? -9.978 -0.205 -3.149 1.00 96.06 182 GLY A O 1
ATOM 1471 N N . ASP A 1 183 ? -7.955 0.775 -3.408 1.00 94.81 183 ASP A N 1
ATOM 1472 C CA . ASP A 1 183 ? -7.816 1.256 -2.035 1.00 94.81 183 ASP A CA 1
ATOM 1473 C C . ASP A 1 183 ? -8.716 2.474 -1.752 1.00 94.81 183 ASP A C 1
ATOM 1475 O O . ASP A 1 183 ? -8.884 3.344 -2.612 1.00 94.81 183 ASP A O 1
ATOM 1479 N N . HIS A 1 184 ? -9.265 2.549 -0.536 1.00 93.25 184 HIS A N 1
ATOM 1480 C CA . HIS A 1 184 ? -10.162 3.618 -0.066 1.00 93.25 184 HIS A CA 1
ATOM 1481 C C . HIS A 1 184 ? -11.240 4.047 -1.087 1.00 93.25 184 HIS A C 1
ATOM 1483 O O . HIS A 1 184 ? -11.419 5.239 -1.358 1.00 93.25 184 HIS A O 1
ATOM 1489 N N . VAL A 1 185 ? -11.950 3.084 -1.683 1.00 95.81 185 VAL A N 1
ATOM 1490 C CA . VAL A 1 185 ? -13.121 3.375 -2.526 1.00 95.81 185 VAL A CA 1
ATOM 1491 C C . VAL A 1 185 ? -14.331 3.652 -1.637 1.00 95.81 185 VAL A C 1
ATOM 1493 O O . VAL A 1 185 ? -14.548 2.952 -0.653 1.00 95.81 185 VAL A O 1
ATOM 1496 N N . LYS A 1 186 ? -15.121 4.669 -1.977 1.00 95.00 186 LYS A N 1
ATOM 1497 C CA . LYS A 1 186 ? -16.240 5.170 -1.160 1.00 95.00 186 LYS A CA 1
ATOM 1498 C C . LYS A 1 186 ? -17.577 5.108 -1.877 1.00 95.00 186 LYS A C 1
ATOM 1500 O O . LYS A 1 186 ? -18.626 5.087 -1.245 1.00 95.00 186 LYS A O 1
ATOM 1505 N N . THR A 1 187 ? -17.549 5.092 -3.206 1.00 94.75 187 THR A N 1
ATOM 1506 C CA . THR A 1 187 ? -18.754 5.085 -4.042 1.00 94.75 187 THR A CA 1
ATOM 1507 C C . THR A 1 187 ? -18.788 3.873 -4.966 1.00 94.75 187 THR A C 1
ATOM 1509 O O . THR A 1 187 ? -17.751 3.341 -5.361 1.00 94.75 187 THR A O 1
ATOM 1512 N N . GLU A 1 188 ? -19.988 3.478 -5.393 1.00 95.12 188 GLU A N 1
ATOM 1513 C CA . GLU A 1 188 ? -20.191 2.433 -6.407 1.00 95.12 188 GLU A CA 1
ATOM 1514 C C . GLU A 1 188 ? -19.392 2.692 -7.696 1.00 95.12 188 GLU A C 1
ATOM 1516 O O . GLU A 1 188 ? -18.862 1.765 -8.306 1.00 95.12 188 GLU A O 1
ATOM 1521 N N . TYR A 1 189 ? -19.253 3.962 -8.096 1.00 95.38 189 TYR A N 1
ATOM 1522 C CA . TYR A 1 189 ? -18.471 4.350 -9.271 1.00 95.38 189 TYR A CA 1
ATOM 1523 C C . TYR A 1 189 ? -16.977 4.050 -9.102 1.00 95.38 189 TYR A C 1
ATOM 1525 O O . TYR A 1 189 ? -16.329 3.560 -10.025 1.00 95.38 189 TYR A O 1
ATOM 1533 N N . GLU A 1 190 ? -16.417 4.334 -7.927 1.00 96.00 190 GLU A N 1
ATOM 1534 C CA . GLU A 1 190 ? -15.009 4.053 -7.637 1.00 96.00 190 GLU A CA 1
ATOM 1535 C C . GLU A 1 190 ? -14.747 2.545 -7.541 1.00 96.00 190 GLU A C 1
ATOM 1537 O O . GLU A 1 190 ? -13.723 2.071 -8.038 1.00 96.00 190 GLU A O 1
ATOM 1542 N N . VAL A 1 191 ? -15.700 1.783 -6.988 1.00 96.44 191 VAL A N 1
ATOM 1543 C CA . VAL A 1 191 ? -15.665 0.313 -6.988 1.00 96.44 191 VAL A CA 1
ATOM 1544 C C . VAL A 1 191 ? -15.684 -0.224 -8.422 1.00 96.44 191 VAL A C 1
ATOM 1546 O O . VAL A 1 191 ? -14.803 -0.996 -8.798 1.00 96.44 191 VAL A O 1
ATOM 1549 N N . ASP A 1 192 ? -16.635 0.216 -9.252 1.00 96.56 192 ASP A N 1
ATOM 1550 C CA . ASP A 1 192 ? -16.737 -0.168 -10.666 1.00 96.56 192 ASP A CA 1
ATOM 1551 C C . ASP A 1 192 ? -15.458 0.174 -11.447 1.00 96.56 192 ASP A C 1
ATOM 1553 O O . ASP A 1 192 ? -14.978 -0.626 -12.255 1.00 96.56 192 ASP A O 1
ATOM 1557 N N . TYR A 1 193 ? -14.852 1.332 -11.169 1.00 95.56 193 TYR A N 1
ATOM 1558 C CA . TYR A 1 193 ? -13.578 1.719 -11.764 1.00 95.56 193 TYR A CA 1
ATOM 1559 C C . TYR A 1 193 ? -12.446 0.750 -11.389 1.00 95.56 193 TYR A C 1
ATOM 1561 O O . TYR A 1 193 ? -11.719 0.303 -12.278 1.00 95.56 193 TYR A O 1
ATOM 1569 N N . ALA A 1 194 ? -12.314 0.372 -10.112 1.00 96.00 194 ALA A N 1
ATOM 1570 C CA . ALA A 1 194 ? -11.320 -0.611 -9.668 1.00 96.00 194 ALA A CA 1
ATOM 1571 C C . ALA A 1 194 ? -11.549 -2.000 -10.294 1.00 96.00 194 ALA A C 1
ATOM 1573 O O . ALA A 1 194 ? -10.607 -2.629 -10.788 1.00 96.00 194 ALA A O 1
ATOM 1574 N N . VAL A 1 195 ? -12.807 -2.453 -10.353 1.00 96.38 195 VAL A N 1
ATOM 1575 C CA . VAL A 1 195 ? -13.190 -3.719 -10.998 1.00 96.38 195 VAL A CA 1
ATOM 1576 C C . VAL A 1 195 ? -12.790 -3.732 -12.473 1.00 96.38 195 VAL A C 1
ATOM 1578 O O . VAL A 1 195 ? -12.179 -4.694 -12.938 1.00 96.38 195 VAL A O 1
ATOM 1581 N N . LYS A 1 196 ? -13.086 -2.659 -13.219 1.00 95.75 196 LYS A N 1
ATOM 1582 C CA . LYS A 1 196 ? -12.794 -2.565 -14.660 1.00 95.75 196 LYS A CA 1
ATOM 1583 C C . LYS A 1 196 ? -11.305 -2.613 -14.987 1.00 95.75 196 LYS A C 1
ATOM 1585 O O . LYS A 1 196 ? -10.946 -3.133 -16.041 1.00 95.75 196 LYS A O 1
ATOM 1590 N N . VAL A 1 197 ? -10.449 -2.095 -14.107 1.00 94.75 197 VAL A N 1
ATOM 1591 C CA . VAL A 1 197 ? -8.988 -2.193 -14.269 1.00 94.75 197 VAL A CA 1
ATOM 1592 C C . VAL A 1 197 ? -8.476 -3.616 -14.004 1.00 94.75 197 VAL A C 1
ATOM 1594 O O . VAL A 1 197 ? -7.443 -4.011 -14.546 1.00 94.75 197 VAL A O 1
ATOM 1597 N N . GLY A 1 198 ? -9.217 -4.417 -13.236 1.00 95.44 198 GLY A N 1
ATOM 1598 C CA . GLY A 1 198 ? -8.855 -5.792 -12.893 1.00 95.44 198 GLY A CA 1
ATOM 1599 C C . GLY A 1 198 ? -8.268 -5.944 -11.491 1.00 95.44 198 GLY A C 1
ATOM 1600 O O . GLY A 1 198 ? -7.486 -6.871 -11.269 1.00 95.44 198 GLY A O 1
ATOM 1601 N N . CYS A 1 199 ? -8.612 -5.051 -10.554 1.00 97.19 199 CYS A N 1
ATOM 1602 C CA . CYS A 1 199 ? -8.282 -5.251 -9.143 1.00 97.19 199 CYS A CA 1
ATOM 1603 C C . CYS A 1 199 ? -8.931 -6.542 -8.618 1.00 97.19 199 CYS A C 1
ATOM 1605 O O . CYS A 1 199 ? -10.086 -6.839 -8.920 1.00 97.19 199 CYS A O 1
ATOM 1607 N N . THR A 1 200 ? -8.184 -7.309 -7.821 1.00 96.38 200 THR A N 1
ATOM 1608 C CA . THR A 1 200 ? -8.681 -8.522 -7.147 1.00 96.38 200 THR A CA 1
ATOM 1609 C C . THR A 1 200 ? -9.184 -8.250 -5.740 1.00 96.38 200 THR A C 1
ATOM 1611 O O . THR A 1 200 ? -9.787 -9.129 -5.128 1.00 96.38 200 THR A O 1
ATOM 1614 N N . MET A 1 201 ? -8.951 -7.042 -5.236 1.00 96.75 201 MET A N 1
ATOM 1615 C CA . MET A 1 201 ? -9.352 -6.558 -3.927 1.00 96.75 201 MET A CA 1
ATOM 1616 C C . MET A 1 201 ? -9.992 -5.176 -4.062 1.00 96.75 201 MET A C 1
ATOM 1618 O O . MET A 1 201 ? -9.589 -4.377 -4.911 1.00 96.75 201 MET A O 1
ATOM 1622 N N . ILE A 1 202 ? -10.976 -4.905 -3.210 1.00 97.75 202 ILE A N 1
ATOM 1623 C CA . ILE A 1 202 ? -11.450 -3.547 -2.945 1.00 97.75 202 ILE A CA 1
ATOM 1624 C C . ILE A 1 202 ? -11.413 -3.280 -1.447 1.00 97.75 202 ILE A C 1
ATOM 1626 O O . ILE A 1 202 ? -11.695 -4.171 -0.638 1.00 97.75 202 ILE A O 1
ATOM 1630 N N . THR A 1 203 ? -11.116 -2.036 -1.103 1.00 98.25 203 THR A N 1
ATOM 1631 C CA . THR A 1 203 ? -11.142 -1.536 0.266 1.00 98.25 203 THR A CA 1
ATOM 1632 C C . THR A 1 203 ? -12.225 -0.487 0.377 1.00 98.25 203 THR A C 1
ATOM 1634 O O . THR A 1 203 ? -12.027 0.660 -0.022 1.00 98.25 203 THR A O 1
ATOM 1637 N N . LEU A 1 204 ? -13.384 -0.904 0.882 1.00 98.06 204 LEU A N 1
ATOM 1638 C CA . LEU A 1 204 ? -14.524 -0.023 1.063 1.00 98.06 204 LEU A CA 1
ATOM 1639 C C . LEU A 1 204 ? -14.311 0.844 2.300 1.00 98.06 204 LEU A C 1
ATOM 1641 O O . LEU A 1 204 ? -14.412 0.371 3.433 1.00 98.06 204 LEU A O 1
ATOM 1645 N N . ASP A 1 205 ? -14.031 2.114 2.061 1.00 95.62 205 ASP A N 1
ATOM 1646 C CA . ASP A 1 205 ? -13.955 3.140 3.087 1.00 95.62 205 ASP A CA 1
ATOM 1647 C C . ASP A 1 205 ? -15.377 3.588 3.442 1.00 95.62 205 ASP A C 1
ATOM 1649 O O . ASP A 1 205 ? -16.101 4.163 2.626 1.00 95.62 205 ASP A O 1
ATOM 1653 N N . CYS A 1 206 ? -15.788 3.281 4.671 1.00 92.75 206 CYS A N 1
ATOM 1654 C CA . CYS A 1 206 ? -17.121 3.602 5.168 1.00 92.75 206 CYS A CA 1
ATOM 1655 C C . CYS A 1 206 ? -17.176 4.938 5.924 1.00 92.75 206 CYS A C 1
ATOM 1657 O O . CYS A 1 206 ? -18.227 5.281 6.465 1.00 92.75 206 CYS A O 1
ATOM 1659 N N . THR A 1 207 ? -16.082 5.703 5.995 1.00 88.38 207 THR A N 1
ATOM 1660 C CA . THR A 1 207 ? -15.970 6.885 6.862 1.00 88.38 207 THR A CA 1
ATOM 1661 C C . THR A 1 207 ? -16.993 7.977 6.537 1.00 88.38 207 THR A C 1
ATOM 1663 O O . THR A 1 207 ? -17.418 8.680 7.450 1.00 88.38 207 THR A O 1
ATOM 1666 N N . GLU A 1 208 ? -17.449 8.098 5.284 1.00 89.25 208 GLU A N 1
ATOM 1667 C CA . GLU A 1 208 ? -18.486 9.075 4.895 1.00 89.25 208 GLU A CA 1
ATOM 1668 C C . GLU A 1 208 ? -19.912 8.661 5.291 1.00 89.25 208 GLU A C 1
ATOM 1670 O O . GLU A 1 208 ? -20.790 9.516 5.384 1.00 89.25 208 GLU A O 1
ATOM 1675 N N . VAL A 1 209 ? -20.140 7.368 5.544 1.00 93.19 209 VAL A N 1
ATOM 1676 C CA . VAL A 1 209 ? -21.441 6.821 5.971 1.00 93.19 209 VAL A CA 1
ATOM 1677 C C . VAL A 1 209 ? -21.493 6.635 7.494 1.00 93.19 209 VAL A C 1
ATOM 1679 O O . VAL A 1 209 ? -22.569 6.588 8.081 1.00 93.19 209 VAL A O 1
ATOM 1682 N N . ILE A 1 210 ? -20.335 6.563 8.157 1.00 94.06 210 ILE A N 1
ATOM 1683 C CA . ILE A 1 210 ? -20.240 6.483 9.618 1.00 94.06 210 ILE A CA 1
ATOM 1684 C C . ILE A 1 210 ? -20.672 7.808 10.253 1.00 94.06 210 ILE A C 1
ATOM 1686 O O . ILE A 1 210 ? -20.090 8.870 10.011 1.00 94.06 210 ILE A O 1
ATOM 1690 N N . ASN A 1 211 ? -21.656 7.733 11.146 1.00 95.50 211 ASN A N 1
ATOM 1691 C CA . ASN A 1 211 ? -22.145 8.882 11.891 1.00 95.50 211 ASN A CA 1
ATOM 1692 C C . ASN A 1 211 ? -21.261 9.155 13.115 1.00 95.50 211 ASN A C 1
ATOM 1694 O O . ASN A 1 211 ? -21.540 8.730 14.234 1.00 95.50 211 ASN A O 1
ATOM 1698 N N . ASN A 1 212 ? -20.188 9.909 12.893 1.00 92.69 212 ASN A N 1
ATOM 1699 C CA . ASN A 1 212 ? -19.229 10.255 13.940 1.00 92.69 212 ASN A CA 1
ATOM 1700 C C . ASN A 1 212 ? -19.813 11.142 15.057 1.00 92.69 212 ASN A C 1
ATOM 1702 O O . ASN A 1 212 ? -19.238 11.189 16.139 1.00 92.69 212 ASN A O 1
ATOM 1706 N N . GLU A 1 213 ? -20.932 11.842 14.828 1.00 93.69 213 GLU A N 1
ATOM 1707 C CA . GLU A 1 213 ? -21.561 12.686 15.856 1.00 93.69 213 GLU A CA 1
ATOM 1708 C C . GLU A 1 213 ? -22.013 11.848 17.060 1.00 93.69 213 GLU A C 1
ATOM 1710 O O . GLU A 1 213 ? -21.847 12.279 18.202 1.00 93.69 213 GLU A O 1
ATOM 1715 N N . ALA A 1 214 ? -22.515 10.632 16.802 1.00 94.50 214 ALA A N 1
ATOM 1716 C CA . ALA A 1 214 ? -23.059 9.738 17.820 1.00 94.50 214 ALA A CA 1
ATOM 1717 C C . ALA A 1 214 ? -22.059 9.428 18.947 1.00 94.50 214 ALA A C 1
ATOM 1719 O O . ALA A 1 214 ? -22.449 9.410 20.108 1.00 94.50 214 ALA A O 1
ATOM 1720 N N . VAL A 1 215 ? -20.767 9.305 18.632 1.00 94.25 215 VAL A N 1
ATOM 1721 C CA . VAL A 1 215 ? -19.700 8.993 19.605 1.00 94.25 215 VAL A CA 1
ATOM 1722 C C . VAL A 1 215 ? -19.485 10.109 20.643 1.00 94.25 215 VAL A C 1
ATOM 1724 O O . VAL A 1 215 ? -18.880 9.899 21.691 1.00 94.25 215 VAL A O 1
ATOM 1727 N N . THR A 1 216 ? -19.946 11.330 20.361 1.00 94.31 216 THR A N 1
ATOM 1728 C CA . THR A 1 216 ? -19.789 12.483 21.271 1.00 94.31 216 THR A CA 1
ATOM 1729 C C . THR A 1 216 ? -21.041 12.850 22.053 1.00 94.31 216 THR A C 1
ATOM 1731 O O . THR A 1 216 ? -20.988 13.771 22.870 1.00 94.31 216 THR A O 1
ATOM 1734 N N . LEU A 1 217 ? -22.151 12.159 21.801 1.00 96.56 217 LEU A N 1
ATOM 1735 C CA . LEU A 1 217 ? -23.421 12.406 22.473 1.00 96.56 217 LEU A CA 1
ATOM 1736 C C . LEU A 1 217 ? -23.376 11.930 23.928 1.00 96.56 217 LEU A C 1
ATOM 1738 O O . LEU A 1 217 ? -22.657 10.990 24.268 1.00 96.56 217 LEU A O 1
ATOM 1742 N N . SER A 1 218 ? -24.160 12.574 24.796 1.00 97.81 218 SER A N 1
ATOM 1743 C CA . SER A 1 218 ? -24.387 12.044 26.144 1.00 97.81 218 SER A CA 1
ATOM 1744 C C . SER A 1 218 ? -25.262 10.786 26.104 1.00 97.81 218 SER A C 1
ATOM 1746 O O . SER A 1 218 ? -25.981 10.549 25.132 1.00 97.81 218 SER A O 1
ATOM 1748 N N . ASP A 1 219 ? -25.262 10.005 27.188 1.00 98.12 219 ASP A N 1
ATOM 1749 C CA . ASP A 1 219 ? -26.129 8.825 27.309 1.00 98.12 219 ASP A CA 1
ATOM 1750 C C . ASP A 1 219 ? -27.617 9.179 27.127 1.00 98.12 219 ASP A C 1
ATOM 1752 O O . ASP A 1 219 ? -28.371 8.417 26.529 1.00 98.12 219 ASP A O 1
ATOM 1756 N N . GLU A 1 220 ? -28.060 10.350 27.601 1.00 98.25 220 GLU A N 1
ATOM 1757 C CA . GLU A 1 220 ? -29.438 10.816 27.403 1.00 98.25 220 GLU A CA 1
ATOM 1758 C C . GLU A 1 220 ? -29.749 11.160 25.938 1.00 98.25 220 GLU A C 1
ATOM 1760 O O . GLU A 1 220 ? -30.860 10.912 25.469 1.00 98.25 220 GLU A O 1
ATOM 1765 N N . GLU A 1 221 ? -28.789 11.739 25.214 1.00 98.38 221 GLU A N 1
ATOM 1766 C CA . GLU A 1 221 ? -28.943 12.081 23.796 1.00 98.38 221 GLU A CA 1
ATOM 1767 C C . GLU A 1 221 ? -28.909 10.830 22.907 1.00 98.38 221 GLU A C 1
ATOM 1769 O O . GLU A 1 221 ? -29.703 10.735 21.966 1.00 98.38 221 GLU A O 1
ATOM 1774 N N . LEU A 1 222 ? -28.037 9.862 23.220 1.00 98.19 222 LEU A N 1
ATOM 1775 C CA . LEU A 1 222 ? -28.008 8.543 22.583 1.00 98.19 222 LEU A CA 1
ATOM 1776 C C . LEU A 1 222 ? -29.340 7.817 22.772 1.00 98.19 222 LEU A C 1
ATOM 1778 O O . LEU A 1 222 ? -29.946 7.413 21.781 1.00 98.19 222 LEU A O 1
ATOM 1782 N N . ASP A 1 223 ? -29.840 7.739 24.008 1.00 98.38 223 ASP A N 1
ATOM 1783 C CA . ASP A 1 223 ? -31.129 7.115 24.319 1.00 98.38 223 ASP A CA 1
ATOM 1784 C C . ASP A 1 223 ? -32.271 7.810 23.573 1.00 98.38 223 ASP A C 1
ATOM 1786 O O . ASP A 1 223 ? -33.129 7.153 22.981 1.00 98.38 223 ASP A O 1
ATOM 1790 N N . GLN A 1 224 ? -32.288 9.147 23.537 1.00 98.31 224 GLN A N 1
ATOM 1791 C CA . GLN A 1 224 ? -33.307 9.881 22.790 1.00 98.31 224 GLN A CA 1
ATOM 1792 C C . GLN A 1 224 ? -33.280 9.516 21.299 1.00 98.31 224 GLN A C 1
ATOM 1794 O O . GLN A 1 224 ? -34.323 9.139 20.764 1.00 98.31 224 GLN A O 1
ATOM 1799 N N . ARG A 1 225 ? -32.114 9.595 20.638 1.00 98.06 225 ARG A N 1
ATOM 1800 C CA . ARG A 1 225 ? -31.984 9.294 19.200 1.00 98.06 225 ARG A CA 1
ATOM 1801 C C . ARG A 1 225 ? -32.262 7.824 18.895 1.00 98.06 225 ARG A C 1
ATOM 1803 O O . ARG A 1 225 ? -32.937 7.517 17.919 1.00 98.06 225 ARG A O 1
ATOM 1810 N N . PHE A 1 226 ? -31.801 6.904 19.736 1.00 98.38 226 PHE A N 1
ATOM 1811 C CA . PHE A 1 226 ? -32.083 5.481 19.579 1.00 98.38 226 PHE A CA 1
ATOM 1812 C C . PHE A 1 226 ? -33.585 5.187 19.709 1.00 98.38 226 PHE A C 1
ATOM 1814 O O . PHE A 1 226 ? -34.129 4.364 18.972 1.00 98.38 226 PHE A O 1
ATOM 1821 N N . ASN A 1 227 ? -34.295 5.896 20.591 1.00 97.88 227 ASN A N 1
ATOM 1822 C CA . ASN A 1 227 ? -35.740 5.738 20.750 1.00 97.88 227 ASN A CA 1
ATOM 1823 C C . ASN A 1 227 ? -36.576 6.295 19.582 1.00 97.88 227 ASN A C 1
ATOM 1825 O O . ASN A 1 227 ? -37.760 5.950 19.491 1.00 97.88 227 ASN A O 1
ATOM 1829 N N . GLU A 1 228 ? -35.981 7.091 18.685 1.00 98.00 228 GLU A N 1
ATOM 1830 C CA . GLU A 1 228 ? -36.603 7.544 17.430 1.00 98.00 228 GLU A CA 1
ATOM 1831 C C . GLU A 1 228 ? -36.659 6.441 16.359 1.00 98.00 228 GLU A C 1
ATOM 1833 O O . GLU A 1 228 ? -37.436 6.563 15.413 1.00 98.00 228 GLU A O 1
ATOM 1838 N N . LEU A 1 229 ? -35.892 5.353 16.518 1.00 97.88 229 LEU A N 1
ATOM 1839 C CA . LEU A 1 229 ? -35.969 4.178 15.647 1.00 97.88 229 LEU A CA 1
ATOM 1840 C C . LEU A 1 229 ? -37.333 3.475 15.760 1.00 97.88 229 LEU A C 1
ATOM 1842 O O . LEU A 1 229 ? -38.035 3.564 16.779 1.00 97.88 229 LEU A O 1
ATOM 1846 N N . ASP A 1 230 ? -37.675 2.703 14.727 1.00 98.25 230 ASP A N 1
ATOM 1847 C CA . ASP A 1 230 ? -38.892 1.892 14.713 1.00 98.25 230 ASP A CA 1
ATOM 1848 C C . ASP A 1 230 ? -38.876 0.843 15.846 1.00 98.25 230 ASP A C 1
ATOM 1850 O O . ASP A 1 230 ? -37.830 0.335 16.267 1.00 98.25 230 ASP A O 1
ATOM 1854 N N . ASP A 1 231 ? -40.055 0.512 16.383 1.00 98.25 231 ASP A N 1
ATOM 1855 C CA . ASP A 1 231 ? -40.189 -0.369 17.556 1.00 98.25 231 ASP A CA 1
ATOM 1856 C C . ASP A 1 231 ? -39.579 -1.762 17.346 1.00 98.25 231 ASP A C 1
ATOM 1858 O O . ASP A 1 231 ? -39.042 -2.354 18.286 1.00 98.25 231 ASP A O 1
ATOM 1862 N N . ASP A 1 232 ? -39.629 -2.291 16.125 1.00 98.19 232 ASP A N 1
ATOM 1863 C CA . ASP A 1 232 ? -39.026 -3.574 15.775 1.00 98.19 232 ASP A CA 1
ATOM 1864 C C . ASP A 1 232 ? -37.493 -3.504 15.730 1.00 98.19 232 ASP A C 1
ATOM 1866 O O . ASP A 1 232 ? -36.843 -4.441 16.197 1.00 98.19 232 ASP A O 1
ATOM 1870 N N . GLN A 1 233 ? -36.913 -2.394 15.264 1.00 97.88 233 GLN A N 1
ATOM 1871 C CA . GLN A 1 233 ? -35.466 -2.158 15.282 1.00 97.88 233 GLN A CA 1
ATOM 1872 C C . GLN A 1 233 ? -34.940 -2.022 16.712 1.00 97.88 233 GLN A C 1
ATOM 1874 O O . GLN A 1 233 ? -34.009 -2.734 17.096 1.00 97.88 233 GLN A O 1
ATOM 1879 N N . LYS A 1 234 ? -35.579 -1.181 17.537 1.00 98.31 234 LYS A N 1
ATOM 1880 C CA . LYS A 1 234 ? -35.211 -1.023 18.957 1.00 98.31 234 LYS A CA 1
ATOM 1881 C C . LYS A 1 234 ? -35.276 -2.353 19.687 1.00 98.31 234 LYS A C 1
ATOM 1883 O O . LYS A 1 234 ? -34.348 -2.720 20.408 1.00 98.31 234 LYS A O 1
ATOM 1888 N N . LYS A 1 235 ? -36.366 -3.100 19.476 1.00 98.56 235 LYS A N 1
ATOM 1889 C CA . LYS A 1 235 ? -36.534 -4.436 20.045 1.00 98.56 235 LYS A CA 1
ATOM 1890 C C . LYS A 1 235 ? -35.435 -5.377 19.563 1.00 98.56 235 LYS A C 1
ATOM 1892 O O . LYS A 1 235 ? -34.861 -6.080 20.382 1.00 98.56 235 LYS A O 1
ATOM 1897 N N . TYR A 1 236 ? -35.132 -5.392 18.267 1.00 98.56 236 TYR A N 1
ATOM 1898 C CA . TYR A 1 236 ? -34.099 -6.249 17.695 1.00 98.56 236 TYR A CA 1
ATOM 1899 C C . TYR A 1 236 ? -32.719 -5.992 18.311 1.00 98.56 236 TYR A C 1
ATOM 1901 O O . TYR A 1 236 ? -32.082 -6.943 18.767 1.00 98.56 236 TYR A O 1
ATOM 1909 N N . PHE A 1 237 ? -32.261 -4.739 18.352 1.00 98.69 237 PHE A N 1
ATOM 1910 C CA . PHE A 1 237 ? -30.928 -4.417 18.864 1.00 98.69 237 PHE A CA 1
ATOM 1911 C C . PHE A 1 237 ? -30.822 -4.664 20.369 1.00 98.69 237 PHE A C 1
ATOM 1913 O O . PHE A 1 237 ? -29.877 -5.322 20.804 1.00 98.69 237 PHE A O 1
ATOM 1920 N N . ASN A 1 238 ? -31.825 -4.256 21.152 1.00 98.62 238 ASN A N 1
ATOM 1921 C CA . ASN A 1 238 ? -31.847 -4.535 22.588 1.00 98.62 238 ASN A CA 1
ATOM 1922 C C . ASN A 1 238 ? -31.894 -6.041 22.871 1.00 98.62 238 ASN A C 1
ATOM 1924 O O . ASN A 1 238 ? -31.065 -6.554 23.618 1.00 98.62 238 ASN A O 1
ATOM 1928 N N . ASP A 1 239 ? -32.791 -6.781 22.213 1.00 98.56 239 ASP A N 1
ATOM 1929 C CA . ASP A 1 239 ? -32.877 -8.233 22.380 1.00 98.56 239 ASP A CA 1
ATOM 1930 C C . ASP A 1 239 ? -31.615 -8.947 21.918 1.00 98.56 239 ASP A C 1
ATOM 1932 O O . ASP A 1 239 ? -31.381 -10.071 22.356 1.00 98.56 239 ASP A O 1
ATOM 1936 N N . THR A 1 240 ? -30.834 -8.364 21.008 1.00 98.50 240 THR A N 1
ATOM 1937 C CA . THR A 1 240 ? -29.616 -8.981 20.482 1.00 98.50 240 THR A CA 1
ATOM 1938 C C . THR A 1 240 ? -28.420 -8.684 21.371 1.00 98.50 240 THR A C 1
ATOM 1940 O O . THR A 1 240 ? -27.717 -9.643 21.688 1.00 98.50 240 THR A O 1
ATOM 1943 N N . TYR A 1 241 ? -28.238 -7.441 21.828 1.00 98.75 241 TYR A N 1
ATOM 1944 C CA . TYR A 1 241 ? -26.981 -6.958 22.409 1.00 98.75 241 TYR A CA 1
ATOM 1945 C C . TYR A 1 241 ? -27.071 -6.470 23.863 1.00 98.75 241 TYR A C 1
ATOM 1947 O O . TYR A 1 241 ? -26.129 -6.714 24.610 1.00 98.75 241 TYR A O 1
ATOM 1955 N N . LEU A 1 242 ? -28.161 -5.822 24.288 1.00 98.56 242 LEU A N 1
ATOM 1956 C CA . LEU A 1 242 ? -28.215 -5.118 25.580 1.00 98.56 242 LEU A CA 1
ATOM 1957 C C . LEU A 1 242 ? -27.957 -6.056 26.771 1.00 98.56 242 LEU A C 1
ATOM 1959 O O . LEU A 1 242 ? -28.595 -7.104 26.898 1.00 98.56 242 LEU A O 1
ATOM 1963 N N . ASP A 1 243 ? -27.028 -5.654 27.642 1.00 98.38 243 ASP A N 1
ATOM 1964 C CA . ASP A 1 243 ? -26.575 -6.375 28.838 1.00 98.38 243 ASP A CA 1
ATOM 1965 C C . ASP A 1 243 ? -26.078 -7.804 28.557 1.00 98.38 243 ASP A C 1
ATOM 1967 O O . ASP A 1 243 ? -26.045 -8.666 29.446 1.00 98.38 243 ASP A O 1
ATOM 1971 N N . LYS A 1 244 ? -25.668 -8.085 27.315 1.00 98.62 244 LYS A N 1
ATOM 1972 C CA . LYS A 1 244 ? -25.134 -9.389 26.926 1.00 98.62 244 LYS A CA 1
ATOM 1973 C C . LYS A 1 244 ? -23.621 -9.398 26.872 1.00 98.62 244 LYS A C 1
ATOM 1975 O O . LYS A 1 244 ? -22.969 -8.401 26.582 1.00 98.62 244 LYS A O 1
ATOM 1980 N N . THR A 1 245 ? -23.075 -10.588 27.096 1.00 98.62 245 THR A N 1
ATOM 1981 C CA . THR A 1 245 ? -21.651 -10.876 26.948 1.00 98.62 245 THR A CA 1
ATOM 1982 C C . THR A 1 245 ? -21.455 -11.971 25.914 1.00 98.62 245 THR A C 1
ATOM 1984 O O . THR A 1 245 ? -22.037 -13.054 26.022 1.00 98.62 245 THR A O 1
ATOM 1987 N N . PHE A 1 246 ? -20.611 -11.697 24.927 1.00 98.62 246 PHE A N 1
ATOM 1988 C CA . PHE A 1 246 ? -20.265 -12.611 23.849 1.00 98.62 246 PHE A CA 1
ATOM 1989 C C . PHE A 1 246 ? -18.843 -13.121 24.042 1.00 98.62 246 PHE A C 1
ATOM 1991 O O . PHE A 1 246 ? -17.910 -12.339 24.207 1.00 98.62 246 PHE A O 1
ATOM 1998 N N . LYS A 1 247 ? -18.673 -14.443 24.010 1.00 98.25 247 LYS A N 1
ATOM 1999 C CA . LYS A 1 247 ? -17.350 -15.070 24.055 1.00 98.25 247 LYS A CA 1
ATOM 2000 C C . LYS A 1 247 ? -16.744 -15.104 22.658 1.00 98.25 247 LYS A C 1
ATOM 2002 O O . LYS A 1 247 ? -17.357 -15.654 21.744 1.00 98.25 247 LYS A O 1
ATOM 2007 N N . VAL A 1 248 ? -15.535 -14.572 22.521 1.00 96.69 248 VAL A N 1
ATOM 2008 C CA . VAL A 1 248 ? -14.739 -14.563 21.289 1.00 96.69 248 VAL A CA 1
ATOM 2009 C C . VAL A 1 248 ? -13.362 -15.145 21.610 1.00 96.69 248 VAL A C 1
ATOM 2011 O O . VAL A 1 248 ? -12.514 -14.494 22.213 1.00 96.69 248 VAL A O 1
ATOM 2014 N N . GLY A 1 249 ? -13.168 -16.429 21.300 1.00 92.25 249 GLY A N 1
ATOM 2015 C CA . GLY A 1 249 ? -11.982 -17.173 21.738 1.00 92.25 249 GLY A CA 1
ATOM 2016 C C . GLY A 1 249 ? -11.832 -17.166 23.266 1.00 92.25 249 GLY A C 1
ATOM 2017 O O . GLY A 1 249 ? -12.771 -17.509 23.985 1.00 92.25 249 GLY A O 1
ATOM 2018 N N . ASP A 1 250 ? -10.658 -16.745 23.741 1.00 93.75 250 ASP A N 1
ATOM 2019 C CA . ASP A 1 250 ? -10.337 -16.577 25.168 1.00 93.75 250 ASP A CA 1
ATOM 2020 C C . ASP A 1 250 ? -10.723 -15.189 25.726 1.00 93.75 250 ASP A C 1
ATOM 2022 O O . ASP A 1 250 ? -10.461 -14.891 26.892 1.00 93.75 250 ASP A O 1
ATOM 2026 N N . SER A 1 251 ? -11.325 -14.329 24.900 1.00 97.12 251 SER A N 1
ATOM 2027 C CA . SER A 1 251 ? -11.783 -12.986 25.268 1.00 97.12 251 SER A CA 1
ATOM 2028 C C . SER A 1 251 ? -13.310 -12.907 25.334 1.00 97.12 251 SER A C 1
ATOM 2030 O O . SER A 1 251 ? -14.034 -13.779 24.846 1.00 97.12 251 SER A O 1
ATOM 2032 N N . GLU A 1 252 ? -13.820 -11.835 25.935 1.00 97.88 252 GLU A N 1
ATOM 2033 C CA . GLU A 1 252 ? -15.253 -11.558 26.027 1.00 97.88 252 GLU A CA 1
ATOM 2034 C C . GLU A 1 252 ? -1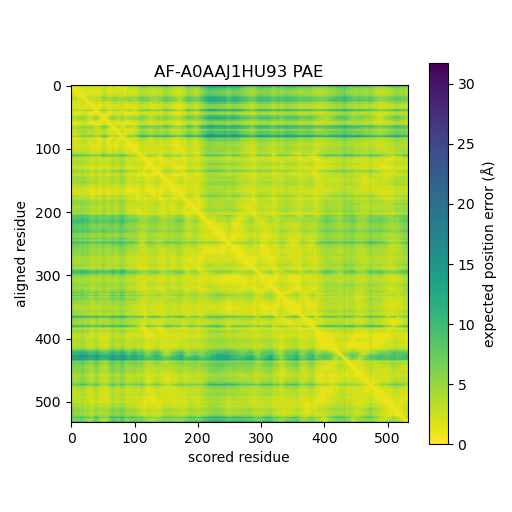5.537 -10.097 25.657 1.00 97.88 252 GLU A C 1
ATOM 2036 O O . GLU A 1 252 ? -14.749 -9.206 25.975 1.00 97.88 252 GLU A O 1
ATOM 2041 N N . VAL A 1 253 ? -16.671 -9.856 24.998 1.00 98.56 253 VAL A N 1
ATOM 2042 C CA . VAL A 1 253 ? -17.180 -8.516 24.676 1.00 98.56 253 VAL A CA 1
ATOM 2043 C C . VAL A 1 253 ? -18.533 -8.353 25.355 1.00 98.56 253 VAL A C 1
ATOM 2045 O O . VAL A 1 253 ? -19.465 -9.105 25.066 1.00 98.56 253 VAL A O 1
ATOM 2048 N N . HIS A 1 254 ? -18.629 -7.404 26.282 1.00 98.38 254 HIS A N 1
ATOM 2049 C CA . HIS A 1 254 ? -19.872 -7.056 26.967 1.00 98.38 254 HIS A CA 1
ATOM 2050 C C . HIS A 1 254 ? -20.450 -5.772 26.378 1.00 98.38 254 HIS A C 1
ATOM 2052 O O . HIS A 1 254 ? -19.692 -4.852 26.081 1.00 98.38 254 HIS A O 1
ATOM 2058 N N . PHE A 1 255 ? -21.771 -5.725 26.234 1.00 98.81 255 PHE A N 1
ATOM 2059 C CA . PHE A 1 255 ? -22.500 -4.558 25.753 1.00 98.81 255 PHE A CA 1
ATOM 2060 C C . PHE A 1 255 ? -23.332 -3.956 26.878 1.00 98.81 255 PHE A C 1
ATOM 2062 O O . PHE A 1 255 ? -24.268 -4.583 27.378 1.00 98.81 255 PHE A O 1
ATOM 2069 N N . THR A 1 256 ? -23.015 -2.717 27.229 1.00 98.62 256 THR A N 1
ATOM 2070 C CA . THR A 1 256 ? -23.891 -1.851 28.017 1.00 98.62 256 THR A CA 1
ATOM 2071 C C . THR A 1 256 ? -24.942 -1.196 27.119 1.00 98.62 256 THR A C 1
ATOM 2073 O O . THR A 1 256 ? -24.868 -1.281 25.893 1.00 98.62 256 THR A O 1
ATOM 2076 N N . LYS A 1 257 ? -25.915 -0.499 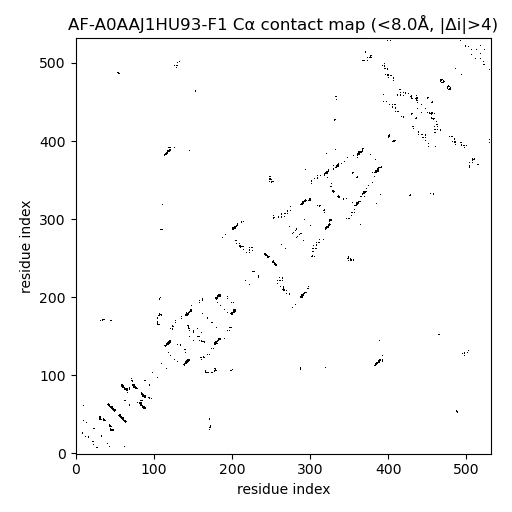27.716 1.00 98.38 257 LYS A N 1
ATOM 2077 C CA . LYS A 1 257 ? -26.874 0.321 26.959 1.00 98.38 257 LYS A CA 1
ATOM 2078 C C . LYS A 1 257 ? -26.175 1.332 26.040 1.00 98.38 257 LYS A C 1
ATOM 2080 O O . LYS A 1 257 ? -26.493 1.375 24.858 1.00 98.38 257 LYS A O 1
ATOM 2085 N N . HIS A 1 258 ? -25.183 2.047 26.572 1.00 98.31 258 HIS A N 1
ATOM 2086 C CA . HIS A 1 258 ? -24.368 2.998 25.816 1.00 98.31 258 HIS A CA 1
ATOM 2087 C C . HIS A 1 258 ? -23.727 2.342 24.586 1.00 98.31 258 HIS A C 1
ATOM 2089 O O . HIS A 1 258 ? -23.878 2.845 23.478 1.00 98.31 258 HIS A O 1
ATOM 2095 N N . ASP A 1 259 ? -23.092 1.176 24.758 1.00 98.44 259 ASP A N 1
ATOM 2096 C CA . ASP A 1 259 ? -22.418 0.482 23.653 1.00 98.44 259 ASP A CA 1
ATOM 2097 C C . ASP A 1 259 ? -23.390 0.102 22.527 1.00 98.44 259 ASP A C 1
ATOM 2099 O O . ASP A 1 259 ? -23.044 0.212 21.354 1.00 98.44 259 ASP A O 1
ATOM 2103 N N . VAL A 1 260 ? -24.608 -0.346 22.866 1.00 98.75 260 VAL A N 1
ATOM 2104 C CA . VAL A 1 260 ? -25.628 -0.706 21.866 1.00 98.75 260 VAL A CA 1
ATOM 2105 C C . VAL A 1 260 ? -26.082 0.523 21.089 1.00 98.75 260 VAL A C 1
ATOM 2107 O O . VAL A 1 260 ? -26.120 0.491 19.859 1.00 98.75 260 VAL A O 1
ATOM 2110 N N . GLU A 1 261 ? -26.433 1.594 21.796 1.00 98.69 261 GLU A N 1
ATOM 2111 C CA . GLU A 1 261 ? -26.976 2.809 21.191 1.00 98.69 261 GLU A CA 1
ATOM 2112 C C . GLU A 1 261 ? -25.918 3.524 20.345 1.00 98.69 261 GLU A C 1
ATOM 2114 O O . GLU A 1 261 ? -26.192 3.846 19.186 1.00 98.69 261 GLU A O 1
ATOM 2119 N N . GLU A 1 262 ? -24.693 3.679 20.862 1.00 98.44 262 GLU A N 1
ATOM 2120 C CA . GLU A 1 262 ? -23.562 4.233 20.111 1.00 98.44 262 GLU A CA 1
ATOM 2121 C C . GLU A 1 262 ? -23.266 3.382 18.870 1.00 98.44 262 GLU A C 1
ATOM 2123 O O . GLU A 1 262 ? -23.206 3.922 17.765 1.00 98.44 262 GLU A O 1
ATOM 2128 N N . SER A 1 263 ? -23.130 2.056 19.011 1.00 98.44 263 SER A N 1
ATOM 2129 C CA . SER A 1 263 ? -22.828 1.160 17.886 1.00 98.44 263 SER A CA 1
ATOM 2130 C C . SER A 1 263 ? -23.864 1.266 16.765 1.00 98.44 263 SER A C 1
ATOM 2132 O O . SER A 1 263 ? -23.507 1.393 15.590 1.00 98.44 263 SER A O 1
ATOM 2134 N N . VAL A 1 264 ? -25.152 1.231 17.121 1.00 98.56 264 VAL A N 1
ATOM 2135 C CA . VAL A 1 264 ? -26.256 1.289 16.155 1.00 98.56 264 VAL A CA 1
ATOM 2136 C C . VAL A 1 264 ? -26.268 2.633 15.440 1.00 98.56 264 VAL A C 1
ATOM 2138 O O . VAL A 1 264 ? -26.256 2.664 14.209 1.00 98.56 264 VAL A O 1
ATOM 2141 N N . LEU A 1 265 ? -26.247 3.734 16.194 1.00 98.25 265 LEU A N 1
ATOM 2142 C CA . LEU A 1 265 ? -26.340 5.082 15.633 1.00 98.25 265 LEU A CA 1
ATOM 2143 C C . LEU A 1 265 ? -25.088 5.493 14.854 1.00 98.25 265 LEU A C 1
ATOM 2145 O O . LEU A 1 265 ? -25.199 6.340 13.970 1.00 98.25 265 LEU A O 1
ATOM 2149 N N . THR A 1 266 ? -23.926 4.907 15.161 1.00 97.69 266 THR A N 1
ATOM 2150 C CA . THR A 1 266 ? -22.650 5.205 14.495 1.00 97.69 266 THR A CA 1
ATOM 2151 C C . THR A 1 266 ? -22.457 4.384 13.217 1.00 97.69 266 THR A C 1
ATOM 2153 O O . THR A 1 266 ? -22.018 4.932 12.205 1.00 97.69 266 THR A O 1
ATOM 2156 N N . PHE A 1 267 ? -22.761 3.078 13.241 1.00 97.75 267 PHE A N 1
ATOM 2157 C CA . PHE A 1 267 ? -22.290 2.139 12.211 1.00 97.75 267 PHE A CA 1
ATOM 2158 C C . PHE A 1 267 ? -23.378 1.463 11.375 1.00 97.75 267 PHE A C 1
ATOM 2160 O O . PHE A 1 267 ? -23.040 0.865 10.351 1.00 97.75 267 PHE A O 1
ATOM 2167 N N . TYR A 1 268 ? -24.657 1.498 11.763 1.00 97.62 268 TYR A N 1
ATOM 2168 C CA . TYR A 1 268 ? -25.651 0.653 11.090 1.00 97.62 268 TYR A CA 1
ATOM 2169 C C . TYR A 1 268 ? -25.824 0.982 9.598 1.00 97.62 268 TYR A C 1
ATOM 2171 O O . TYR A 1 268 ? -25.867 0.063 8.780 1.00 97.62 268 TYR A O 1
ATOM 2179 N N . ASP A 1 269 ? -25.793 2.260 9.217 1.00 96.81 269 ASP A N 1
ATOM 2180 C CA . ASP A 1 269 ? -25.833 2.666 7.804 1.00 96.81 269 ASP A CA 1
ATOM 2181 C C . ASP A 1 269 ? -24.597 2.190 7.025 1.00 96.81 269 ASP A C 1
ATOM 2183 O O . ASP A 1 269 ? -24.721 1.699 5.901 1.00 96.81 269 ASP A O 1
ATOM 2187 N N . ALA A 1 270 ? -23.408 2.241 7.635 1.00 97.19 270 ALA A N 1
ATOM 2188 C CA . ALA A 1 270 ? -22.180 1.723 7.030 1.00 97.19 270 ALA A CA 1
ATOM 2189 C C . ALA A 1 270 ? -22.253 0.205 6.792 1.00 97.19 270 ALA A C 1
ATOM 2191 O O . ALA A 1 270 ? -21.783 -0.288 5.768 1.00 97.19 270 ALA A O 1
ATOM 2192 N N . ILE A 1 271 ? -22.894 -0.542 7.695 1.00 98.38 271 ILE A N 1
ATOM 2193 C CA . ILE A 1 271 ? -23.120 -1.987 7.545 1.00 98.38 271 ILE A CA 1
ATOM 2194 C C . ILE A 1 271 ? -24.088 -2.271 6.390 1.00 98.38 271 ILE A C 1
ATOM 2196 O O . ILE A 1 271 ? -23.860 -3.200 5.612 1.00 98.38 271 ILE A O 1
ATOM 2200 N N . LEU A 1 272 ? -25.159 -1.481 6.255 1.00 98.06 272 LEU A N 1
ATOM 2201 C CA . LEU A 1 272 ? -26.100 -1.606 5.138 1.00 98.06 272 LEU A CA 1
ATOM 2202 C C . LEU A 1 272 ? -25.423 -1.289 3.801 1.00 98.06 272 LEU A C 1
ATOM 2204 O O . LEU A 1 272 ? -25.587 -2.045 2.842 1.00 98.06 272 LEU A O 1
ATOM 2208 N N . PHE A 1 273 ? -24.618 -0.229 3.755 1.00 98.00 273 PHE A N 1
ATOM 2209 C CA . PHE A 1 273 ? -23.855 0.138 2.567 1.00 98.00 273 PHE A CA 1
ATOM 2210 C C . PHE A 1 273 ? -22.822 -0.934 2.193 1.00 98.00 273 PHE A C 1
ATOM 2212 O O . PHE A 1 273 ? -22.767 -1.373 1.044 1.00 98.00 273 PHE A O 1
ATOM 2219 N N . ALA A 1 274 ? -22.064 -1.450 3.165 1.00 98.25 274 ALA A N 1
ATOM 2220 C CA . ALA A 1 274 ? -21.131 -2.549 2.937 1.00 98.25 274 ALA A CA 1
ATOM 2221 C C . ALA A 1 274 ? -21.836 -3.812 2.420 1.00 98.25 274 ALA A C 1
ATOM 2223 O O . ALA A 1 274 ? -21.313 -4.486 1.531 1.00 98.25 274 ALA A O 1
ATOM 2224 N N . ALA A 1 275 ? -23.036 -4.118 2.927 1.00 98.50 275 ALA A N 1
ATOM 2225 C CA . ALA A 1 275 ? -23.836 -5.234 2.435 1.00 98.50 275 ALA A CA 1
ATOM 2226 C C . ALA A 1 275 ? -24.289 -5.034 0.982 1.00 98.50 275 ALA A C 1
ATOM 2228 O O . ALA A 1 275 ? -24.228 -5.975 0.189 1.00 98.50 275 ALA A O 1
ATOM 2229 N N . GLN A 1 276 ? -24.681 -3.813 0.614 1.00 98.19 276 GLN A N 1
ATOM 2230 C CA . GLN A 1 276 ? -25.014 -3.473 -0.766 1.00 98.19 276 GLN A CA 1
ATOM 2231 C C . GLN A 1 276 ? -23.807 -3.686 -1.695 1.00 98.19 276 GLN A C 1
ATOM 2233 O O . GLN A 1 276 ? -23.892 -4.476 -2.634 1.00 98.19 276 GLN A O 1
ATOM 2238 N N . ILE A 1 277 ? -22.655 -3.074 -1.388 1.00 98.38 277 ILE A N 1
ATOM 2239 C CA . ILE A 1 277 ? -21.423 -3.224 -2.184 1.00 98.38 277 ILE A CA 1
ATOM 2240 C C . ILE A 1 277 ? -20.995 -4.693 -2.291 1.00 98.38 277 ILE A C 1
ATOM 2242 O O . ILE A 1 277 ? -20.553 -5.148 -3.352 1.00 98.38 277 ILE A O 1
ATOM 2246 N N . TYR A 1 278 ? -21.157 -5.462 -1.213 1.00 98.50 278 TYR A N 1
ATOM 2247 C CA . TYR A 1 278 ? -20.850 -6.885 -1.215 1.00 98.50 278 TYR A CA 1
ATOM 2248 C C . TYR A 1 278 ? -21.680 -7.658 -2.251 1.00 98.50 278 TYR A C 1
ATOM 2250 O O . TYR A 1 278 ? -21.138 -8.442 -3.037 1.00 98.50 278 TYR A O 1
ATOM 2258 N N . HIS A 1 279 ? -22.992 -7.432 -2.281 1.00 98.31 279 HIS A N 1
ATOM 2259 C CA . HIS A 1 279 ? -23.885 -8.123 -3.208 1.00 98.31 279 HIS A CA 1
ATOM 2260 C C . HIS A 1 279 ? -23.747 -7.632 -4.652 1.00 98.31 279 HIS A C 1
ATOM 2262 O O . HIS A 1 279 ? -23.777 -8.458 -5.567 1.00 98.31 279 HIS A O 1
ATOM 2268 N N . ASP A 1 280 ? -23.544 -6.331 -4.850 1.00 98.00 280 ASP A N 1
ATOM 2269 C CA . ASP A 1 280 ? -23.525 -5.718 -6.180 1.00 98.00 280 ASP A CA 1
ATOM 2270 C C . ASP A 1 280 ? -22.170 -5.879 -6.889 1.00 98.00 280 ASP A C 1
ATOM 2272 O O . ASP A 1 280 ? -22.122 -5.975 -8.118 1.00 98.00 280 ASP A O 1
ATOM 2276 N N . TYR A 1 281 ? -21.066 -5.973 -6.133 1.00 98.00 281 TYR A N 1
ATOM 2277 C CA . TYR A 1 281 ? -19.711 -6.010 -6.696 1.00 98.00 281 TYR A CA 1
ATOM 2278 C C . TYR A 1 281 ? -18.853 -7.169 -6.186 1.00 98.00 281 TYR A C 1
ATOM 2280 O O . TYR A 1 281 ? -18.252 -7.894 -6.981 1.00 98.00 281 TYR A O 1
ATOM 2288 N N . VAL A 1 282 ? -18.789 -7.401 -4.876 1.00 97.94 282 VAL A N 1
ATOM 2289 C CA . VAL A 1 282 ? -17.856 -8.404 -4.333 1.00 97.94 282 VAL A CA 1
ATOM 2290 C C . VAL A 1 282 ? -18.198 -9.811 -4.816 1.00 97.94 282 VAL A C 1
ATOM 2292 O O . VAL A 1 282 ? -17.313 -10.524 -5.294 1.00 97.94 282 VAL A O 1
ATOM 2295 N N . VAL A 1 283 ? -19.468 -10.214 -4.723 1.00 97.88 283 VAL A N 1
ATOM 2296 C CA . VAL A 1 283 ? -19.913 -11.545 -5.161 1.00 97.88 283 VAL A CA 1
ATOM 2297 C C . VAL A 1 283 ? -19.819 -11.709 -6.687 1.00 97.88 283 VAL A C 1
ATOM 2299 O O . VAL A 1 283 ? -19.201 -12.688 -7.116 1.00 97.88 283 VAL A O 1
ATOM 2302 N N . PRO A 1 284 ? -20.349 -10.793 -7.528 1.00 97.69 284 PRO A N 1
ATOM 2303 C CA . PRO A 1 284 ? -20.313 -10.956 -8.984 1.00 97.69 284 PRO A CA 1
ATOM 2304 C C . PRO A 1 284 ? -18.903 -10.993 -9.578 1.00 97.69 284 PRO A C 1
ATOM 2306 O O . PRO A 1 284 ? -18.669 -11.723 -10.542 1.00 97.69 284 PRO A O 1
ATOM 2309 N N . TYR A 1 285 ? -17.965 -10.240 -8.997 1.00 96.94 285 TYR A N 1
ATOM 2310 C CA . TYR A 1 285 ? -16.588 -10.140 -9.488 1.00 96.94 285 TYR A CA 1
ATOM 2311 C C . TYR A 1 285 ? -15.581 -10.968 -8.671 1.00 96.94 285 TYR A C 1
ATOM 2313 O O . TYR A 1 285 ? -14.394 -10.970 -8.987 1.00 96.94 285 TYR A O 1
ATOM 2321 N N . ASN A 1 286 ? -16.042 -11.718 -7.660 1.00 96.50 286 ASN A N 1
ATOM 2322 C CA . ASN A 1 286 ? -15.219 -12.558 -6.782 1.00 96.50 286 ASN A CA 1
ATOM 2323 C C . ASN A 1 286 ? -14.049 -11.799 -6.116 1.00 96.50 286 ASN A C 1
ATOM 2325 O O . ASN A 1 286 ? -12.924 -12.298 -6.045 1.00 96.50 286 ASN A O 1
ATOM 2329 N N . LEU A 1 287 ? -14.322 -10.602 -5.600 1.00 97.75 287 LEU A N 1
ATOM 2330 C CA . LEU A 1 287 ? -13.304 -9.709 -5.036 1.00 97.75 287 LEU A CA 1
ATOM 2331 C C . LEU A 1 287 ? -12.955 -10.062 -3.591 1.00 97.75 287 LEU A C 1
ATOM 2333 O O . LEU A 1 287 ? -13.802 -10.486 -2.801 1.00 97.75 287 LEU A O 1
ATOM 2337 N N . ASP A 1 288 ? -11.712 -9.820 -3.203 1.00 98.19 288 ASP A N 1
ATOM 2338 C CA . ASP A 1 288 ? -11.352 -9.747 -1.797 1.00 98.19 288 ASP A CA 1
ATOM 2339 C C . ASP A 1 288 ? -11.925 -8.464 -1.209 1.00 98.19 288 ASP A C 1
ATOM 2341 O O . ASP A 1 288 ? -11.579 -7.365 -1.635 1.00 98.19 288 ASP A O 1
ATOM 2345 N N . PHE A 1 289 ? -12.824 -8.616 -0.242 1.00 98.31 289 PHE A N 1
ATOM 2346 C CA . PHE A 1 289 ? -13.509 -7.486 0.362 1.00 98.31 289 PHE A CA 1
ATOM 2347 C C . PHE A 1 289 ? -12.817 -7.067 1.646 1.00 98.31 289 PHE A C 1
ATOM 2349 O O . PHE A 1 289 ? -12.763 -7.844 2.601 1.00 98.31 289 PHE A O 1
ATOM 2356 N N . GLU A 1 290 ? -12.294 -5.852 1.665 1.00 98.62 290 GLU A N 1
ATOM 2357 C CA . GLU A 1 290 ? -11.877 -5.180 2.883 1.00 98.62 290 GLU A CA 1
ATOM 2358 C C . GLU A 1 290 ? -12.859 -4.063 3.222 1.00 98.62 290 GLU A C 1
ATOM 2360 O O . GLU A 1 290 ? -13.321 -3.346 2.337 1.00 98.62 290 GLU A O 1
ATOM 2365 N N . ILE A 1 291 ? -13.167 -3.922 4.509 1.00 98.00 291 ILE A N 1
ATOM 2366 C CA . ILE A 1 291 ? -13.964 -2.813 5.037 1.00 98.00 291 ILE A CA 1
ATOM 2367 C C . ILE A 1 291 ? -13.060 -1.978 5.934 1.00 98.00 291 ILE A C 1
ATOM 2369 O O . ILE A 1 291 ? -12.438 -2.514 6.855 1.00 98.00 291 ILE A O 1
ATOM 2373 N N . SER A 1 292 ? -12.996 -0.677 5.674 1.00 95.88 292 SER A N 1
ATOM 2374 C CA . SER A 1 292 ? -12.176 0.276 6.414 1.00 95.88 292 SER A CA 1
ATOM 2375 C C . SER A 1 292 ? -13.037 1.270 7.195 1.00 95.88 292 SER A C 1
ATOM 2377 O O . SER A 1 292 ? -14.058 1.773 6.720 1.00 95.88 292 SER A O 1
ATOM 2379 N N . MET A 1 293 ? -12.599 1.513 8.430 1.00 92.00 293 MET A N 1
ATOM 2380 C CA . MET A 1 293 ? -13.130 2.493 9.378 1.00 92.00 293 MET A CA 1
ATOM 2381 C C . MET A 1 293 ? -11.982 3.270 10.050 1.00 92.00 293 MET A C 1
ATOM 2383 O O . MET A 1 293 ? -12.179 3.890 11.088 1.00 92.00 293 MET A O 1
ATOM 2387 N N . ASP A 1 294 ? -10.759 3.197 9.517 1.00 87.88 294 ASP A N 1
ATOM 2388 C CA . ASP A 1 294 ? -9.551 3.712 10.174 1.00 87.88 294 ASP A CA 1
ATOM 2389 C C . ASP A 1 294 ? -9.414 5.244 10.100 1.00 87.88 294 ASP A C 1
ATOM 2391 O O . ASP A 1 294 ? -8.819 5.861 10.993 1.00 87.88 294 ASP A O 1
ATOM 2395 N N . GLU A 1 295 ? -9.995 5.863 9.064 1.00 84.94 295 GLU A N 1
ATOM 2396 C CA . GLU A 1 295 ? -9.978 7.318 8.851 1.00 84.94 295 GLU A CA 1
ATOM 2397 C C . GLU A 1 295 ? -11.059 8.064 9.666 1.00 84.94 295 GLU A C 1
ATOM 2399 O O . GLU A 1 295 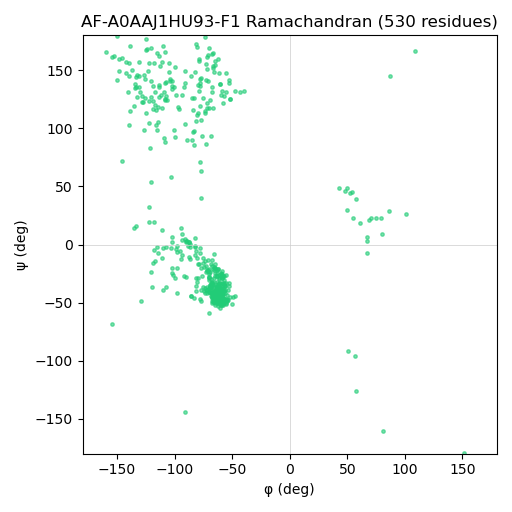? -11.182 9.286 9.553 1.00 84.94 295 GLU A O 1
ATOM 2404 N N . THR A 1 296 ? -11.816 7.386 10.542 1.00 86.38 296 THR A N 1
ATOM 2405 C CA . THR A 1 296 ? -12.719 8.070 11.485 1.00 86.38 296 THR A CA 1
ATOM 2406 C C . THR A 1 296 ? -11.921 8.891 12.513 1.00 86.38 296 THR A C 1
ATOM 2408 O O . THR A 1 296 ? -10.773 8.576 12.817 1.00 86.38 296 THR A O 1
ATOM 2411 N N . PRO A 1 297 ? -12.478 9.963 13.099 1.00 87.69 297 PRO A N 1
ATOM 2412 C CA . PRO A 1 297 ? -11.829 10.676 14.203 1.00 87.69 297 PRO A CA 1
ATOM 2413 C C . PRO A 1 297 ? -11.768 9.855 15.505 1.00 87.69 297 PRO A C 1
ATOM 2415 O O . PRO A 1 297 ? -10.825 10.015 16.287 1.00 87.69 297 PRO A O 1
ATOM 2418 N N . TYR A 1 298 ? -12.731 8.955 15.730 1.00 91.25 298 TYR A N 1
ATOM 2419 C CA . TYR A 1 298 ? -12.900 8.223 16.990 1.00 91.25 298 TYR A CA 1
ATOM 2420 C C . TYR A 1 298 ? -12.514 6.751 16.886 1.00 91.25 298 TYR A C 1
ATOM 2422 O O . TYR A 1 298 ? -12.843 6.083 15.908 1.00 91.25 298 TYR A O 1
ATOM 2430 N N . GLN A 1 299 ? -11.843 6.247 17.925 1.00 94.00 299 GLN A N 1
ATOM 2431 C CA . GLN A 1 299 ? -11.437 4.843 18.038 1.00 94.00 299 GLN A CA 1
ATOM 2432 C C . GLN A 1 299 ? -12.622 3.882 17.836 1.00 94.00 299 GLN A C 1
ATOM 2434 O O . GLN A 1 299 ? -13.723 4.112 18.336 1.00 94.00 299 GLN A O 1
ATOM 2439 N N . THR A 1 300 ? -12.385 2.766 17.155 1.00 96.31 300 THR A N 1
ATOM 2440 C CA . THR A 1 300 ? -13.338 1.658 17.092 1.00 96.31 300 THR A CA 1
ATOM 2441 C C . THR A 1 300 ? -13.186 0.828 18.363 1.00 96.31 300 THR A C 1
ATOM 2443 O O . THR A 1 300 ? -12.210 0.102 18.519 1.00 96.31 300 THR A O 1
ATOM 2446 N N . THR A 1 301 ? -14.136 0.929 19.292 1.00 97.44 301 THR A N 1
ATOM 2447 C CA . THR A 1 301 ? -14.118 0.124 20.523 1.00 97.44 301 THR A CA 1
ATOM 2448 C C . THR A 1 301 ? -14.336 -1.368 20.226 1.00 97.44 301 THR A C 1
ATOM 2450 O O . THR A 1 301 ? -14.792 -1.755 19.146 1.00 97.44 301 THR A O 1
ATOM 2453 N N . ASN A 1 302 ? -14.028 -2.241 21.191 1.00 98.25 302 ASN A N 1
ATOM 2454 C CA . ASN A 1 302 ? -14.294 -3.679 21.055 1.00 98.25 302 ASN A CA 1
ATOM 2455 C C . ASN A 1 302 ? -15.789 -4.001 20.834 1.00 98.25 302 ASN A C 1
ATOM 2457 O O . ASN A 1 302 ? -16.066 -4.809 19.942 1.00 98.25 302 ASN A O 1
ATOM 2461 N N . PRO A 1 303 ? -16.748 -3.377 21.556 1.00 98.56 303 PRO A N 1
ATOM 2462 C CA . PRO A 1 303 ? -18.171 -3.484 21.230 1.00 98.56 303 PRO A CA 1
ATOM 2463 C C . PRO A 1 303 ? -18.498 -3.023 19.806 1.00 98.56 303 PRO A C 1
ATOM 2465 O O . PRO A 1 303 ? -19.124 -3.782 19.072 1.00 98.56 303 PRO A O 1
ATOM 2468 N N . ASN A 1 304 ? -17.984 -1.869 19.364 1.00 98.06 304 ASN A N 1
ATOM 2469 C CA . ASN A 1 304 ? -18.227 -1.354 18.010 1.00 98.06 304 ASN A CA 1
ATOM 2470 C C . ASN A 1 304 ? -17.741 -2.335 16.927 1.00 98.06 304 ASN A C 1
ATOM 2472 O O . ASN A 1 304 ? -18.473 -2.646 15.987 1.00 98.06 304 ASN A O 1
ATOM 2476 N N . HIS A 1 305 ? -16.535 -2.895 17.087 1.00 98.50 305 HIS A N 1
ATOM 2477 C CA . HIS A 1 305 ? -16.006 -3.912 16.173 1.00 98.50 305 HIS A CA 1
ATOM 2478 C C . HIS A 1 305 ? -16.866 -5.189 16.187 1.00 98.50 305 HIS A C 1
ATOM 2480 O O . HIS A 1 305 ? -17.242 -5.681 15.121 1.00 98.50 305 HIS A O 1
ATOM 2486 N N . TYR A 1 306 ? -17.226 -5.714 17.366 1.00 98.81 306 TYR A N 1
ATOM 2487 C CA . TYR A 1 306 ? -18.079 -6.905 17.460 1.00 98.81 306 TYR A CA 1
ATOM 2488 C C . TYR A 1 306 ? -19.450 -6.672 16.820 1.00 98.81 306 TYR A C 1
ATOM 2490 O O . TYR A 1 306 ? -19.922 -7.524 16.072 1.00 98.81 306 TYR A O 1
ATOM 2498 N N . PHE A 1 307 ? -20.081 -5.526 17.088 1.00 98.88 307 PHE A N 1
ATOM 2499 C CA . PHE A 1 307 ? -21.372 -5.153 16.518 1.00 98.88 307 PHE A CA 1
ATOM 2500 C C . PHE A 1 307 ? -21.316 -5.141 14.990 1.00 98.88 307 PHE A C 1
ATOM 2502 O O . PHE A 1 307 ? -22.112 -5.825 14.343 1.00 98.88 307 PHE A O 1
ATOM 2509 N N . PHE A 1 308 ? -20.332 -4.439 14.415 1.00 98.50 308 PHE A N 1
ATOM 2510 C CA . PHE A 1 308 ? -20.160 -4.346 12.965 1.00 98.50 308 PHE A CA 1
ATOM 2511 C C . PHE A 1 308 ? -20.005 -5.732 12.333 1.00 98.50 308 PHE A C 1
ATOM 2513 O O . PHE A 1 308 ? -20.702 -6.090 11.381 1.00 98.50 308 PHE A O 1
ATOM 2520 N N . ALA A 1 309 ? -19.121 -6.545 12.907 1.00 98.69 309 ALA A N 1
ATOM 2521 C CA . ALA A 1 309 ? -18.830 -7.885 12.428 1.00 98.69 309 ALA A CA 1
ATOM 2522 C C . ALA A 1 309 ? -20.026 -8.839 12.555 1.00 98.69 309 ALA A C 1
ATOM 2524 O O . ALA A 1 309 ? -20.330 -9.582 11.621 1.00 98.69 309 ALA A O 1
ATOM 2525 N N . ASN A 1 310 ? -20.740 -8.794 13.681 1.00 98.75 310 ASN A N 1
ATOM 2526 C CA . ASN A 1 310 ? -21.892 -9.650 13.926 1.00 98.75 310 ASN A CA 1
ATOM 2527 C C . ASN A 1 310 ? -23.060 -9.306 12.997 1.00 98.75 310 ASN A C 1
ATOM 2529 O O . ASN A 1 310 ? -23.701 -10.200 12.449 1.00 98.75 310 ASN A O 1
ATOM 2533 N N . GLU A 1 311 ? -23.330 -8.022 12.766 1.00 98.81 311 GLU A N 1
ATOM 2534 C CA . GLU A 1 311 ? -24.389 -7.603 11.849 1.00 98.81 311 GLU A CA 1
ATOM 2535 C C . GLU A 1 311 ? -24.090 -7.982 10.390 1.00 98.81 311 GLU A C 1
ATOM 2537 O O . GLU A 1 311 ? -25.011 -8.394 9.674 1.00 98.81 311 GLU A O 1
ATOM 2542 N N . LEU A 1 312 ? -22.827 -7.924 9.950 1.00 98.69 312 LEU A N 1
ATOM 2543 C CA . LEU A 1 312 ? -22.410 -8.493 8.661 1.00 98.69 312 LEU A CA 1
ATOM 2544 C C . LEU A 1 312 ? -22.592 -10.014 8.636 1.00 98.69 312 LEU A C 1
ATOM 2546 O O . LEU A 1 312 ? -23.189 -10.559 7.704 1.00 98.69 312 LEU A O 1
ATOM 2550 N N . HIS A 1 313 ? -22.145 -10.706 9.685 1.00 98.62 313 HIS A N 1
ATOM 2551 C CA . HIS A 1 313 ? -22.238 -12.158 9.779 1.00 98.62 313 HIS A CA 1
ATOM 2552 C C . HIS A 1 313 ? -23.691 -12.649 9.720 1.00 98.62 313 HIS A C 1
ATOM 2554 O O . HIS A 1 313 ? -24.003 -13.591 8.991 1.00 98.62 313 HIS A O 1
ATOM 2560 N N . ARG A 1 314 ? -24.620 -11.969 10.406 1.00 98.00 314 ARG A N 1
ATOM 2561 C CA . ARG A 1 314 ? -26.064 -12.269 10.348 1.00 98.00 314 ARG A CA 1
ATOM 2562 C C . ARG A 1 314 ? -26.667 -12.080 8.953 1.00 98.00 314 ARG A C 1
ATOM 2564 O O . ARG A 1 314 ? -27.707 -12.670 8.664 1.00 98.00 314 ARG A O 1
ATOM 2571 N N . ARG A 1 315 ? -26.018 -11.294 8.090 1.00 98.12 315 ARG A N 1
ATOM 2572 C CA . ARG A 1 315 ? -26.357 -11.118 6.666 1.00 98.12 315 ARG A CA 1
ATOM 2573 C C . ARG A 1 315 ? -25.630 -12.113 5.752 1.00 98.12 315 ARG A C 1
ATOM 2575 O O . ARG A 1 315 ? -25.798 -12.058 4.540 1.00 98.12 315 ARG A O 1
ATOM 2582 N N . GLY A 1 316 ? -24.853 -13.041 6.314 1.00 98.19 316 GLY A N 1
ATOM 2583 C CA . GLY A 1 316 ? -24.070 -14.018 5.559 1.00 98.19 316 GLY A CA 1
ATOM 2584 C C . GLY A 1 316 ? -22.816 -13.430 4.910 1.00 98.19 316 GLY A C 1
ATOM 2585 O O . GLY A 1 316 ? -22.331 -13.988 3.929 1.00 98.19 316 GLY A O 1
ATOM 2586 N N . ILE A 1 317 ? -22.307 -12.310 5.431 1.00 98.56 317 ILE A N 1
ATOM 2587 C CA . ILE A 1 317 ? -21.147 -11.600 4.890 1.00 98.56 317 ILE A CA 1
ATOM 2588 C C . ILE A 1 317 ? -19.957 -11.787 5.829 1.00 98.56 317 ILE A C 1
ATOM 2590 O O . ILE A 1 317 ? -20.022 -11.443 7.007 1.00 98.56 317 ILE A O 1
ATOM 2594 N N . THR A 1 318 ? -18.849 -12.274 5.275 1.00 97.50 318 THR A N 1
ATOM 2595 C CA . THR A 1 318 ? -17.542 -12.301 5.937 1.00 97.50 318 THR A CA 1
ATOM 2596 C C . THR A 1 318 ? -16.547 -11.579 5.029 1.00 97.50 318 THR A C 1
ATOM 2598 O O . THR A 1 318 ? -16.285 -12.069 3.923 1.00 97.50 318 THR A O 1
ATOM 2601 N N . PRO A 1 319 ? -16.014 -10.409 5.430 1.00 97.38 319 PRO A N 1
ATOM 2602 C CA . PRO A 1 319 ? -14.960 -9.755 4.666 1.00 97.38 319 PRO A CA 1
ATOM 2603 C C . PRO A 1 319 ? -13.673 -10.595 4.702 1.00 97.38 319 PRO A C 1
ATOM 2605 O O . PRO A 1 319 ? -13.516 -11.493 5.521 1.00 97.38 319 PRO A O 1
ATOM 2608 N N . VAL A 1 320 ? -12.722 -10.318 3.815 1.00 97.88 320 VAL A N 1
ATOM 2609 C CA . VAL A 1 320 ? -11.376 -10.914 3.890 1.00 97.88 320 VAL A CA 1
ATOM 2610 C C . VAL A 1 320 ? -10.569 -10.250 5.005 1.00 97.88 320 VAL A C 1
ATOM 2612 O O . VAL A 1 320 ? -9.800 -10.917 5.708 1.00 97.88 320 VAL A O 1
ATOM 2615 N N . THR A 1 321 ? -10.760 -8.944 5.179 1.00 98.12 321 THR A N 1
ATOM 2616 C CA . THR A 1 321 ? -10.170 -8.156 6.260 1.00 98.12 321 THR A CA 1
ATOM 2617 C C . THR A 1 321 ? -11.061 -7.006 6.697 1.00 98.12 321 THR A C 1
ATOM 2619 O O . THR A 1 321 ? -11.918 -6.536 5.952 1.00 98.12 321 THR A O 1
ATOM 2622 N N . MET A 1 322 ? -10.806 -6.516 7.905 1.00 97.88 322 MET A N 1
ATOM 2623 C CA . MET A 1 322 ? -11.406 -5.293 8.423 1.00 97.88 322 MET A CA 1
ATOM 2624 C C . MET A 1 322 ? -10.315 -4.394 9.009 1.00 97.88 322 MET A C 1
ATOM 2626 O O . MET A 1 322 ? -9.430 -4.889 9.712 1.00 97.88 322 MET A O 1
ATOM 2630 N N . ALA A 1 323 ? -10.367 -3.097 8.711 1.00 97.38 323 ALA A N 1
ATOM 2631 C CA . ALA A 1 323 ? -9.455 -2.084 9.237 1.00 97.38 323 ALA A CA 1
ATOM 2632 C C . ALA A 1 323 ? -10.189 -1.184 10.247 1.00 97.38 323 ALA A C 1
ATOM 2634 O O . ALA A 1 323 ? -10.767 -0.169 9.850 1.00 97.38 323 ALA A O 1
ATOM 2635 N N . PRO A 1 324 ? -10.225 -1.550 11.541 1.00 95.69 324 PRO A N 1
ATOM 2636 C CA . PRO A 1 324 ? -10.738 -0.663 12.578 1.00 95.69 324 PRO A CA 1
ATOM 2637 C C . PRO A 1 324 ? -9.762 0.491 12.844 1.00 95.69 324 PRO A C 1
ATOM 2639 O O . PRO A 1 324 ? -8.562 0.400 12.566 1.00 95.69 324 PRO A O 1
ATOM 2642 N N . ARG A 1 325 ? -10.256 1.557 13.475 1.00 95.19 325 ARG A N 1
ATOM 2643 C CA . ARG A 1 325 ? -9.399 2.576 14.080 1.00 95.19 325 ARG A CA 1
ATOM 2644 C C . ARG A 1 325 ? -8.956 2.124 15.468 1.00 95.19 325 ARG A C 1
ATOM 2646 O O . ARG A 1 325 ? -9.696 2.276 16.437 1.00 95.19 325 ARG A O 1
ATOM 2653 N N . PHE A 1 326 ? -7.753 1.568 15.559 1.00 95.56 326 PHE A N 1
ATOM 2654 C CA . PHE A 1 326 ? -7.181 1.112 16.827 1.00 95.56 326 PHE A CA 1
ATOM 2655 C C . PHE A 1 326 ? -6.975 2.252 17.835 1.00 95.56 326 PHE A C 1
ATOM 2657 O O . PHE A 1 326 ? -6.856 3.419 17.458 1.00 95.56 326 PHE A O 1
ATOM 2664 N N . TYR A 1 327 ? -6.871 1.897 19.120 1.00 95.38 327 TYR A N 1
ATOM 2665 C CA . TYR A 1 327 ? -6.428 2.821 20.163 1.00 95.38 327 TYR A CA 1
ATOM 2666 C C . TYR A 1 327 ? -5.058 3.437 19.845 1.00 95.38 327 TYR A C 1
ATOM 2668 O O . TYR A 1 327 ? -4.189 2.780 19.27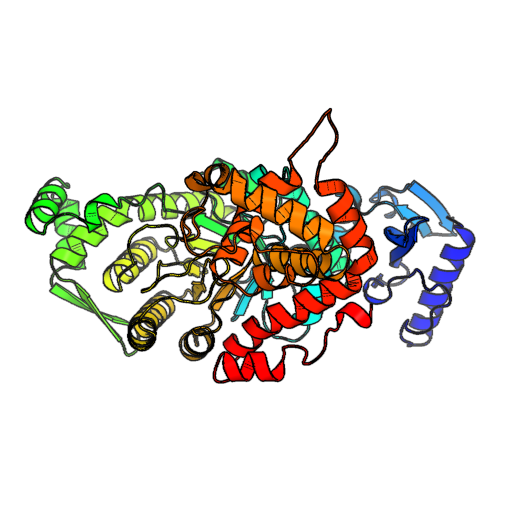1 1.00 95.38 327 TYR A O 1
ATOM 2676 N N . GLY A 1 328 ? -4.875 4.687 20.281 1.00 94.19 328 GLY A N 1
ATOM 2677 C CA . GLY A 1 328 ? -3.719 5.521 19.972 1.00 94.19 328 GLY A CA 1
ATOM 2678 C C . GLY A 1 328 ? -3.841 6.162 18.594 1.00 94.19 328 GLY A C 1
ATOM 2679 O O . GLY A 1 328 ? -4.936 6.292 18.047 1.00 94.19 328 GLY A O 1
ATOM 2680 N N . GLU A 1 329 ? -2.717 6.599 18.037 1.00 91.50 329 GLU A N 1
ATOM 2681 C CA . GLU A 1 329 ? -2.703 7.300 16.757 1.00 91.50 329 GLU A CA 1
ATOM 2682 C C . GLU A 1 329 ? -1.760 6.633 15.762 1.00 91.50 329 GLU A C 1
ATOM 2684 O O . GLU A 1 329 ? -0.566 6.441 16.007 1.00 91.50 329 GLU A O 1
ATOM 2689 N N . PHE A 1 330 ? -2.317 6.326 14.591 1.00 92.38 330 PHE A N 1
ATOM 2690 C CA . PHE A 1 330 ? -1.601 5.779 13.447 1.00 92.38 330 PHE A CA 1
ATOM 2691 C C . PHE A 1 330 ? -1.377 6.875 12.398 1.00 92.38 330 PHE A C 1
ATOM 2693 O O . PHE A 1 330 ? -1.822 6.774 11.256 1.00 92.38 330 PHE A O 1
ATOM 2700 N N . GLN A 1 331 ? -0.703 7.958 12.788 1.00 89.88 331 GLN A N 1
ATOM 2701 C CA . GLN A 1 331 ? -0.461 9.074 11.873 1.00 89.88 331 GLN A CA 1
ATOM 2702 C C . GLN A 1 331 ? 0.482 8.677 10.731 1.00 89.88 331 GLN A C 1
ATOM 2704 O O . GLN A 1 331 ? 1.330 7.792 10.866 1.00 89.88 331 GLN A O 1
ATOM 2709 N N . LYS A 1 332 ? 0.349 9.327 9.574 1.00 89.25 332 LYS A N 1
ATOM 2710 C CA . LYS A 1 332 ? 1.219 9.045 8.427 1.00 89.25 332 LYS A CA 1
ATOM 2711 C C . LYS A 1 332 ? 2.673 9.445 8.735 1.00 89.25 332 LYS A C 1
ATOM 2713 O O . LYS A 1 332 ? 2.906 10.419 9.444 1.00 89.25 332 LYS A O 1
ATOM 2718 N N . ALA A 1 333 ? 3.622 8.711 8.151 1.00 90.25 333 ALA A N 1
ATOM 2719 C CA . ALA A 1 333 ? 5.072 8.951 8.183 1.00 90.25 333 ALA A CA 1
ATOM 2720 C C . ALA A 1 333 ? 5.804 8.807 9.529 1.00 90.25 333 ALA A C 1
ATOM 2722 O O . ALA A 1 333 ? 7.034 8.863 9.528 1.00 90.25 333 ALA A O 1
ATOM 2723 N N . ILE A 1 334 ? 5.097 8.611 10.641 1.00 92.62 334 ILE A N 1
ATOM 2724 C CA . ILE A 1 334 ? 5.689 8.567 11.986 1.00 92.62 334 ILE A CA 1
ATOM 2725 C C . ILE A 1 334 ? 5.329 7.274 12.718 1.00 92.62 334 ILE A C 1
ATOM 2727 O O . ILE A 1 334 ? 4.451 6.519 12.283 1.00 92.62 334 ILE A O 1
ATOM 2731 N N . ASP A 1 335 ? 6.012 7.018 13.829 1.00 95.81 335 ASP A N 1
ATOM 2732 C CA . ASP A 1 335 ? 5.734 5.864 14.685 1.00 95.81 335 ASP A CA 1
ATOM 2733 C C . ASP A 1 335 ? 4.395 6.015 15.431 1.00 95.81 335 ASP A C 1
ATOM 2735 O O . ASP A 1 335 ? 3.753 7.066 15.422 1.00 95.81 335 ASP A O 1
ATOM 2739 N N . TYR A 1 336 ? 3.947 4.930 16.054 1.00 95.62 336 TYR A N 1
ATOM 2740 C CA . TYR A 1 336 ? 2.738 4.899 16.868 1.00 95.62 336 TYR A CA 1
ATOM 2741 C C . TYR A 1 336 ? 2.827 5.860 18.065 1.00 95.62 336 TYR A C 1
ATOM 2743 O O . TYR A 1 336 ? 3.838 5.905 18.770 1.00 95.62 336 TYR A O 1
ATOM 2751 N N . ILE A 1 337 ? 1.727 6.569 18.337 1.00 94.12 337 ILE A N 1
ATOM 2752 C CA . ILE A 1 337 ? 1.575 7.433 19.512 1.00 94.12 337 ILE A CA 1
ATOM 2753 C C . ILE A 1 337 ? 0.486 6.852 20.417 1.00 94.12 337 ILE A C 1
ATOM 2755 O O . ILE A 1 337 ? -0.676 6.764 20.026 1.00 94.12 337 ILE A O 1
ATOM 2759 N N . GLY A 1 338 ? 0.843 6.490 21.649 1.00 95.88 338 GLY A N 1
ATOM 2760 C CA . GLY A 1 338 ? -0.110 6.037 22.663 1.00 95.88 338 GLY A CA 1
ATOM 2761 C C . GLY A 1 338 ? 0.490 5.062 23.675 1.00 95.88 338 GLY A C 1
ATOM 2762 O O . GLY A 1 338 ? 1.671 4.719 23.617 1.00 95.88 338 GLY A O 1
ATOM 2763 N N . ASP A 1 339 ? -0.337 4.597 24.612 1.00 97.69 339 ASP A N 1
ATOM 2764 C CA . ASP A 1 339 ? 0.033 3.530 25.549 1.00 97.69 339 ASP A CA 1
ATOM 2765 C C . ASP A 1 339 ? 0.054 2.175 24.819 1.00 97.69 339 ASP A C 1
ATOM 2767 O O . ASP A 1 339 ? -0.982 1.673 24.375 1.00 97.69 339 ASP A O 1
ATOM 2771 N N . LYS A 1 340 ? 1.247 1.586 24.681 1.00 97.81 340 LYS A N 1
ATOM 2772 C CA . LYS A 1 340 ? 1.447 0.297 24.004 1.00 97.81 340 LYS A CA 1
ATOM 2773 C C . LYS A 1 340 ? 0.827 -0.872 24.767 1.00 97.81 340 LYS A C 1
ATOM 2775 O O . LYS A 1 340 ? 0.324 -1.794 24.131 1.00 97.81 340 LYS A O 1
ATOM 2780 N N . ASP A 1 341 ? 0.795 -0.815 26.098 1.00 97.88 341 ASP A N 1
ATOM 2781 C CA . ASP A 1 341 ? 0.194 -1.878 26.906 1.00 97.88 341 ASP A CA 1
ATOM 2782 C C . ASP A 1 341 ? -1.328 -1.868 26.736 1.00 97.88 341 ASP A C 1
ATOM 2784 O O . ASP A 1 341 ? -1.967 -2.921 26.693 1.00 97.88 341 ASP A O 1
ATOM 2788 N N . ARG A 1 342 ? -1.934 -0.677 26.636 1.00 97.69 342 ARG A N 1
ATOM 2789 C CA . ARG A 1 342 ? -3.361 -0.549 26.313 1.00 97.69 342 ARG A CA 1
ATOM 2790 C C . ARG A 1 342 ? -3.661 -0.991 24.884 1.00 97.69 342 ARG A C 1
ATOM 2792 O O . ARG A 1 342 ? -4.603 -1.759 24.707 1.00 97.69 342 ARG A O 1
ATOM 2799 N N . PHE A 1 343 ? -2.856 -0.567 23.908 1.00 98.06 343 PHE A N 1
ATOM 2800 C CA . PHE A 1 343 ? -2.984 -1.024 22.521 1.00 98.06 343 PHE A CA 1
ATOM 2801 C C . PHE A 1 343 ? -2.957 -2.551 22.431 1.00 98.06 343 PHE A C 1
ATOM 2803 O O . PHE A 1 343 ? -3.850 -3.133 21.828 1.00 98.06 343 PHE A O 1
ATOM 2810 N N . GLU A 1 344 ? -1.998 -3.209 23.088 1.00 98.25 344 GLU A N 1
ATOM 2811 C CA . GLU A 1 344 ? -1.913 -4.670 23.092 1.00 98.25 344 GLU A CA 1
ATOM 2812 C C . GLU A 1 344 ? -3.164 -5.324 23.697 1.00 98.25 344 GLU A C 1
ATOM 2814 O O . GLU A 1 344 ? -3.724 -6.243 23.098 1.00 98.25 344 GLU A O 1
ATOM 2819 N N . ARG A 1 345 ? -3.639 -4.841 24.855 1.00 97.88 345 ARG A N 1
ATOM 2820 C CA . ARG A 1 345 ? -4.843 -5.392 25.502 1.00 97.88 345 ARG A CA 1
ATOM 2821 C C . ARG A 1 345 ? -6.085 -5.281 24.621 1.00 97.88 345 ARG A C 1
ATOM 2823 O O . ARG A 1 345 ? -6.872 -6.222 24.582 1.00 97.88 345 ARG A O 1
ATOM 2830 N N . GLU A 1 346 ? -6.273 -4.156 23.937 1.00 97.81 346 GLU A N 1
ATOM 2831 C CA . GLU A 1 346 ? -7.420 -3.963 23.043 1.00 97.81 346 GLU A CA 1
ATOM 2832 C C . GLU A 1 346 ? -7.261 -4.752 21.734 1.00 97.81 346 GLU A C 1
ATOM 2834 O O . GLU A 1 346 ? -8.205 -5.412 21.301 1.00 97.81 346 GLU A O 1
ATOM 2839 N N . LEU A 1 347 ? -6.052 -4.792 21.158 1.00 98.06 347 LEU A N 1
ATOM 2840 C CA . LEU A 1 347 ? -5.754 -5.562 19.948 1.00 98.06 347 LEU A CA 1
ATOM 2841 C C . LEU A 1 347 ? -6.014 -7.062 20.134 1.00 98.06 347 LEU A C 1
ATOM 2843 O O . LEU A 1 347 ? -6.520 -7.698 19.215 1.00 98.06 347 LEU A O 1
ATOM 2847 N N . ILE A 1 348 ? -5.713 -7.627 21.311 1.00 98.38 348 ILE A N 1
ATOM 2848 C CA . ILE A 1 348 ? -6.015 -9.035 21.628 1.00 98.38 348 ILE A CA 1
ATOM 2849 C C . ILE A 1 348 ? -7.507 -9.332 21.441 1.00 98.38 348 ILE A C 1
ATOM 2851 O O . ILE A 1 348 ? -7.862 -10.366 20.874 1.00 98.38 348 ILE A O 1
ATOM 2855 N N . VAL A 1 349 ? -8.382 -8.424 21.877 1.00 98.44 349 VAL A N 1
ATOM 2856 C CA . VAL A 1 349 ? -9.830 -8.601 21.735 1.00 98.44 349 VAL A CA 1
ATOM 2857 C C . VAL A 1 349 ? -10.259 -8.386 20.285 1.00 98.44 349 VAL A C 1
ATOM 2859 O O . VAL A 1 349 ? -11.034 -9.185 19.769 1.00 98.44 349 VAL A O 1
ATOM 2862 N N . HIS A 1 350 ? -9.728 -7.376 19.588 1.00 98.25 350 HIS A N 1
ATOM 2863 C CA . HIS A 1 350 ? -9.998 -7.194 18.158 1.00 98.25 350 HIS A CA 1
ATOM 2864 C C . HIS A 1 350 ? -9.589 -8.405 17.311 1.00 98.25 350 HIS A C 1
ATOM 2866 O O . HIS A 1 350 ? -10.342 -8.799 16.423 1.00 98.25 350 HIS A O 1
ATOM 2872 N N . GLU A 1 351 ? -8.435 -9.014 17.584 1.00 98.06 351 GLU A N 1
ATOM 2873 C CA . GLU A 1 351 ? -7.996 -10.227 16.888 1.00 98.06 351 GLU A CA 1
ATOM 2874 C C . GLU A 1 351 ? -8.920 -11.404 17.210 1.00 98.06 351 GLU A C 1
ATOM 2876 O O . GLU A 1 351 ? -9.301 -12.149 16.311 1.00 98.06 351 GLU A O 1
ATOM 2881 N N . ALA A 1 352 ? -9.345 -11.547 18.468 1.00 98.25 352 ALA A N 1
ATOM 2882 C CA . ALA A 1 352 ? -10.283 -12.593 18.856 1.00 98.25 352 ALA A CA 1
ATOM 2883 C C . ALA A 1 352 ? -11.659 -12.432 18.177 1.00 98.25 352 ALA A C 1
ATOM 2885 O O . ALA A 1 352 ? -12.274 -13.426 17.788 1.00 98.25 352 ALA A O 1
ATOM 2886 N N . ILE A 1 353 ? -12.130 -11.192 17.994 1.00 98.56 353 ILE A N 1
ATOM 2887 C CA . ILE A 1 353 ? -13.334 -10.876 17.206 1.00 98.56 353 ILE A CA 1
ATOM 2888 C C . ILE A 1 353 ? -13.120 -11.273 15.738 1.00 98.56 353 ILE A C 1
ATOM 2890 O O . ILE A 1 353 ? -13.958 -11.970 15.167 1.00 98.56 353 ILE A O 1
ATOM 2894 N N . ALA A 1 354 ? -11.993 -10.876 15.139 1.00 98.00 354 ALA A N 1
ATOM 2895 C CA . ALA A 1 354 ? -11.677 -11.198 13.749 1.00 98.00 354 ALA A CA 1
ATOM 2896 C C . ALA A 1 354 ? -11.621 -12.716 13.505 1.00 98.00 354 ALA A C 1
ATOM 2898 O O . ALA A 1 354 ? -12.241 -13.216 12.564 1.00 98.00 354 ALA A O 1
ATOM 2899 N N . GLU A 1 355 ? -10.976 -13.462 14.407 1.00 97.31 355 GLU A N 1
ATOM 2900 C CA . GLU A 1 355 ? -10.940 -14.927 14.383 1.00 97.31 355 GLU A CA 1
ATOM 2901 C C . GLU A 1 355 ? -12.339 -15.535 14.492 1.00 97.31 355 GLU A C 1
ATOM 2903 O O . GLU A 1 355 ? -12.690 -16.420 13.710 1.00 97.31 355 GLU A O 1
ATOM 2908 N N . HIS A 1 356 ? -13.154 -15.042 15.430 1.00 97.94 356 HIS A N 1
ATOM 2909 C CA . HIS A 1 356 ? -14.510 -15.538 15.658 1.00 97.94 356 HIS A CA 1
ATOM 2910 C C . HIS A 1 356 ? -15.386 -15.447 14.402 1.00 97.94 356 HIS A C 1
ATOM 2912 O O . HIS A 1 356 ? -16.153 -16.368 14.119 1.00 97.94 356 HIS A O 1
ATOM 2918 N N . PHE A 1 357 ? -15.259 -14.359 13.639 1.00 97.75 357 PHE A N 1
ATOM 2919 C CA . PHE A 1 357 ? -16.048 -14.121 12.428 1.00 97.75 357 PHE A CA 1
ATOM 2920 C C . PHE A 1 357 ? -15.361 -14.558 11.124 1.00 97.75 357 PHE A C 1
ATOM 2922 O O . PHE A 1 357 ? -15.999 -14.548 10.067 1.00 97.75 357 PHE A O 1
ATOM 2929 N N . GLY A 1 358 ? -14.100 -14.998 11.185 1.00 96.31 358 GLY A N 1
ATOM 2930 C CA . GLY A 1 358 ? -13.388 -15.625 10.070 1.00 96.31 358 GLY A CA 1
ATOM 2931 C C . GLY A 1 358 ? -12.690 -14.662 9.105 1.00 96.31 358 GLY A C 1
ATOM 2932 O O . GLY A 1 358 ? -12.531 -15.002 7.933 1.00 96.31 358 GLY A O 1
ATOM 2933 N N . TYR A 1 359 ? -12.264 -13.487 9.571 1.00 97.19 359 TYR A N 1
ATOM 2934 C CA . TYR A 1 359 ? -11.466 -12.531 8.793 1.00 97.19 359 TYR A CA 1
ATOM 2935 C C . TYR A 1 359 ? -10.164 -12.164 9.514 1.00 97.19 359 TYR A C 1
ATOM 2937 O O . TYR A 1 359 ? -9.899 -12.627 10.619 1.00 97.19 359 TYR A O 1
ATOM 2945 N N . ARG A 1 360 ? -9.311 -11.354 8.876 1.00 97.81 360 ARG A N 1
ATOM 2946 C CA . ARG A 1 360 ? -8.074 -10.841 9.493 1.00 97.81 360 ARG A CA 1
ATOM 2947 C C . ARG A 1 360 ? -8.157 -9.342 9.742 1.00 97.81 360 ARG A C 1
ATOM 2949 O O . ARG A 1 360 ? -8.872 -8.625 9.043 1.00 97.81 360 ARG A O 1
ATOM 2956 N N . LEU A 1 361 ? -7.366 -8.850 10.683 1.00 97.81 361 LEU A N 1
ATOM 2957 C CA . LEU A 1 361 ? -7.188 -7.414 10.852 1.00 97.81 361 LEU A CA 1
ATOM 2958 C C . LEU A 1 361 ? -6.324 -6.827 9.727 1.00 97.81 361 LEU A C 1
ATOM 2960 O O . LEU A 1 361 ? -5.347 -7.437 9.276 1.00 97.81 361 LEU A O 1
ATOM 2964 N N . SER A 1 362 ? -6.697 -5.627 9.290 1.00 97.94 362 SER A N 1
ATOM 2965 C CA . SER A 1 362 ? -5.918 -4.789 8.385 1.00 97.94 362 SER A CA 1
ATOM 2966 C C . SER A 1 362 ? -5.422 -3.546 9.118 1.00 97.94 362 SER A C 1
ATOM 2968 O O . SER A 1 362 ? -6.186 -2.849 9.781 1.00 97.94 362 SER A O 1
ATOM 2970 N N . ILE A 1 363 ? -4.118 -3.291 9.028 1.00 96.88 363 ILE A N 1
ATOM 2971 C CA . ILE A 1 363 ? -3.446 -2.154 9.648 1.00 96.88 363 ILE A CA 1
ATOM 2972 C C . ILE A 1 363 ? -3.221 -1.095 8.576 1.00 96.88 363 ILE A C 1
ATOM 2974 O O . ILE A 1 363 ? -2.267 -1.153 7.788 1.00 96.88 363 ILE A O 1
ATOM 2978 N N . HIS A 1 364 ? -4.119 -0.120 8.552 1.00 94.12 364 HIS A N 1
ATOM 2979 C CA . HIS A 1 364 ? -3.979 1.064 7.723 1.00 94.12 364 HIS A CA 1
ATOM 2980 C C . HIS A 1 364 ? -3.008 2.062 8.337 1.00 94.12 364 HIS A C 1
ATOM 2982 O O . HIS A 1 364 ? -2.686 2.010 9.525 1.00 94.12 364 HIS A O 1
ATOM 2988 N N . SER A 1 365 ? -2.484 2.956 7.492 1.00 87.44 365 SER A N 1
ATOM 2989 C CA . SER A 1 365 ? -1.396 3.866 7.879 1.00 87.44 365 SER A CA 1
ATOM 2990 C C . SER A 1 365 ? -0.231 3.117 8.545 1.00 87.44 365 SER A C 1
ATOM 2992 O O . SER A 1 365 ? 0.462 3.667 9.401 1.00 87.44 365 SER A O 1
ATOM 2994 N N . GLY A 1 366 ? -0.033 1.852 8.153 1.00 84.25 366 GLY A N 1
ATOM 2995 C CA . GLY A 1 366 ? 0.854 0.923 8.842 1.00 84.25 366 GLY A CA 1
ATOM 2996 C C . GLY A 1 366 ? 2.307 1.353 8.753 1.00 84.25 366 GLY A C 1
ATOM 2997 O O . GLY A 1 366 ? 3.073 1.124 9.677 1.00 84.25 366 GLY A O 1
ATOM 2998 N N . SER A 1 367 ? 2.676 2.058 7.687 1.00 85.62 367 SER A N 1
ATOM 2999 C CA . SER A 1 367 ? 4.008 2.632 7.505 1.00 85.62 367 SER A CA 1
ATOM 3000 C C . SER A 1 367 ? 4.604 3.226 8.785 1.00 85.62 367 SER A C 1
ATOM 3002 O O . SER A 1 367 ? 3.940 4.002 9.475 1.00 85.62 367 SER A O 1
ATOM 3004 N N . ASP A 1 368 ? 5.855 2.870 9.069 1.00 91.56 368 ASP A N 1
ATOM 3005 C CA . ASP A 1 368 ? 6.696 3.420 10.136 1.00 91.56 368 ASP A CA 1
ATOM 3006 C C . ASP A 1 368 ? 6.249 3.117 11.580 1.00 91.56 368 ASP A C 1
ATOM 3008 O O . ASP A 1 368 ? 6.888 3.578 12.524 1.00 91.56 368 ASP A O 1
ATOM 3012 N N . LYS A 1 369 ? 5.220 2.280 11.789 1.00 95.88 369 LYS A N 1
ATOM 3013 C CA . LYS A 1 369 ? 4.710 1.867 13.119 1.00 95.88 369 LYS A CA 1
ATOM 3014 C C . LYS A 1 369 ? 5.587 0.817 13.815 1.00 95.88 369 LYS A C 1
ATOM 3016 O O . LYS A 1 369 ? 5.094 -0.136 14.425 1.00 95.88 369 LYS A O 1
ATOM 3021 N N . LEU A 1 370 ? 6.906 0.973 13.712 1.00 96.25 370 LEU A N 1
ATOM 3022 C CA . LEU A 1 370 ? 7.891 -0.022 14.138 1.00 96.25 370 LEU A CA 1
ATOM 3023 C C . LEU A 1 370 ? 7.744 -0.399 15.621 1.00 96.25 370 LEU A C 1
ATOM 3025 O O . LEU A 1 370 ? 7.954 -1.556 15.981 1.00 96.25 370 LEU A O 1
ATOM 3029 N N . SER A 1 371 ? 7.341 0.538 16.487 1.00 97.19 371 SER A N 1
ATOM 3030 C CA . SER A 1 371 ? 7.207 0.277 17.927 1.00 97.19 371 SER A CA 1
ATOM 3031 C C . SER A 1 371 ? 6.066 -0.676 18.307 1.00 97.19 371 SER A C 1
ATOM 3033 O O . SER A 1 371 ? 6.082 -1.203 19.423 1.00 97.19 371 SER A O 1
ATOM 3035 N N . VAL A 1 372 ? 5.103 -0.912 17.407 1.00 97.50 372 VAL A N 1
ATOM 3036 C CA . VAL A 1 372 ? 3.939 -1.788 17.636 1.00 97.50 372 VAL A CA 1
ATOM 3037 C C . VAL A 1 372 ? 3.885 -2.993 16.696 1.00 97.50 372 VAL A C 1
ATOM 3039 O O . VAL A 1 372 ? 3.048 -3.872 16.885 1.00 97.50 372 VAL A O 1
ATOM 3042 N N . TYR A 1 373 ? 4.786 -3.103 15.717 1.00 97.44 373 TYR A N 1
ATOM 3043 C CA . TYR A 1 373 ? 4.783 -4.233 14.784 1.00 97.44 373 TYR A CA 1
ATOM 3044 C C . TYR A 1 373 ? 5.114 -5.583 15.407 1.00 97.44 373 TYR A C 1
ATOM 3046 O O . TYR A 1 373 ? 4.534 -6.582 14.986 1.00 97.44 373 TYR A O 1
ATOM 3054 N N . GLU A 1 374 ? 5.982 -5.630 16.420 1.00 96.94 374 GLU A N 1
ATOM 3055 C CA . GLU A 1 374 ? 6.188 -6.867 17.184 1.00 96.94 374 GLU A CA 1
ATOM 3056 C C . GLU A 1 374 ? 4.884 -7.301 17.866 1.00 96.94 374 GLU A C 1
ATOM 3058 O O . GLU A 1 374 ? 4.487 -8.460 17.745 1.00 96.94 374 GLU A O 1
ATOM 3063 N N . ILE A 1 375 ? 4.172 -6.355 18.495 1.00 98.06 375 ILE A N 1
ATOM 3064 C CA . ILE A 1 375 ? 2.890 -6.609 19.164 1.00 98.06 375 ILE A CA 1
ATOM 3065 C C . ILE A 1 375 ? 1.878 -7.138 18.143 1.00 98.06 375 ILE A C 1
ATOM 3067 O O . ILE A 1 375 ? 1.273 -8.184 18.365 1.00 98.06 375 ILE A O 1
ATOM 3071 N N . ILE A 1 376 ? 1.741 -6.466 16.994 1.00 97.69 376 ILE A N 1
ATOM 3072 C CA . ILE A 1 376 ? 0.843 -6.881 15.908 1.00 97.69 376 ILE A CA 1
ATOM 3073 C C . ILE A 1 376 ? 1.202 -8.285 15.412 1.00 97.69 376 ILE A C 1
ATOM 3075 O O . ILE A 1 376 ? 0.333 -9.150 15.357 1.00 97.69 376 ILE A O 1
ATOM 3079 N N . GLY A 1 377 ? 2.473 -8.541 15.094 1.00 96.56 377 GLY A N 1
ATOM 3080 C CA . GLY A 1 377 ? 2.931 -9.838 14.592 1.00 96.56 377 GLY A CA 1
ATOM 3081 C C . GLY A 1 377 ? 2.706 -10.985 15.581 1.00 96.56 377 GLY A C 1
ATOM 3082 O O . GLY A 1 377 ? 2.350 -12.096 15.181 1.00 96.56 377 GLY A O 1
ATOM 3083 N N . ARG A 1 378 ? 2.870 -10.717 16.882 1.00 96.56 378 ARG A N 1
ATOM 3084 C CA . ARG A 1 378 ? 2.682 -11.692 17.962 1.00 96.56 378 ARG A CA 1
ATOM 3085 C C . ARG A 1 378 ? 1.213 -11.953 18.294 1.00 96.56 378 ARG A C 1
ATOM 3087 O O . ARG A 1 378 ? 0.866 -13.101 18.596 1.00 96.56 378 ARG A O 1
ATOM 3094 N N . VAL A 1 379 ? 0.377 -10.913 18.283 1.00 97.06 379 VAL A N 1
ATOM 3095 C CA . VAL A 1 379 ? -1.055 -11.000 18.606 1.00 97.06 379 VAL A CA 1
ATOM 3096 C C . VAL A 1 379 ? -1.849 -11.561 17.427 1.00 97.06 379 VAL A C 1
ATOM 3098 O O . VAL A 1 379 ? -2.608 -12.506 17.634 1.00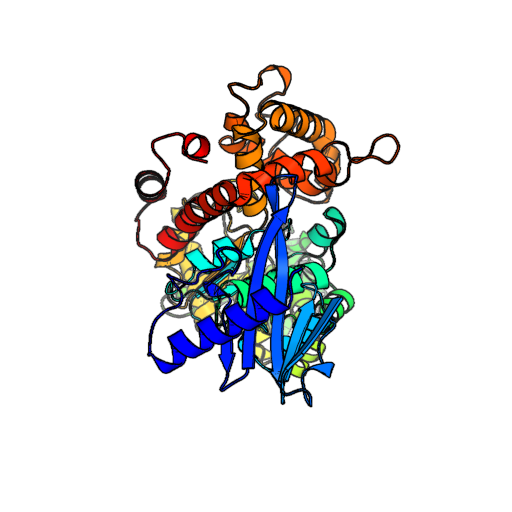 97.06 379 VAL A O 1
ATOM 3101 N N . ALA A 1 380 ? -1.623 -11.070 16.202 1.00 94.12 380 ALA A N 1
ATOM 3102 C CA . ALA A 1 380 ? -2.372 -11.441 14.995 1.00 94.12 380 ALA A CA 1
ATOM 3103 C C . ALA A 1 380 ? -1.961 -12.814 14.428 1.00 94.12 380 ALA A C 1
ATOM 3105 O O . ALA A 1 380 ? -1.412 -12.956 13.325 1.00 94.12 380 ALA A O 1
ATOM 3106 N N . LYS A 1 381 ? -2.188 -13.868 15.218 1.00 84.44 381 LYS A N 1
ATOM 3107 C CA . LYS A 1 381 ? -1.770 -15.238 14.901 1.00 84.44 381 LYS A CA 1
ATOM 3108 C C . LYS A 1 381 ? -2.552 -15.850 13.749 1.00 84.44 381 LYS A C 1
ATOM 3110 O O . LYS A 1 381 ? -2.005 -16.768 13.131 1.00 84.44 381 LYS A O 1
ATOM 3115 N N . ASN A 1 382 ? -3.744 -15.349 13.420 1.00 88.69 382 ASN A N 1
ATOM 3116 C CA . ASN A 1 382 ? -4.495 -15.783 12.236 1.00 88.69 382 ASN A CA 1
ATOM 3117 C C . ASN A 1 382 ? -4.041 -15.083 10.956 1.00 88.69 382 ASN A C 1
ATOM 3119 O O . ASN A 1 382 ? -4.464 -15.444 9.858 1.00 88.69 382 ASN A O 1
ATOM 3123 N N . GLY A 1 383 ? -3.079 -14.170 11.086 1.00 95.69 383 GLY A N 1
ATOM 3124 C CA . GLY A 1 383 ? -2.516 -13.426 9.983 1.00 95.69 383 GLY A CA 1
ATOM 3125 C C . GLY A 1 383 ? -2.942 -11.971 9.995 1.00 95.69 383 GLY A C 1
ATOM 3126 O O . GLY A 1 383 ? -3.866 -11.575 10.692 1.00 95.69 383 GLY A O 1
ATOM 3127 N N . TRP A 1 384 ? -2.260 -11.173 9.186 1.00 96.94 384 TRP A N 1
ATOM 3128 C CA . TRP A 1 384 ? -2.454 -9.731 9.139 1.00 96.94 384 TRP A CA 1
ATOM 3129 C C . TRP A 1 384 ? -2.400 -9.222 7.701 1.00 96.94 384 TRP A C 1
ATOM 3131 O O . TRP A 1 384 ? -1.795 -9.838 6.808 1.00 96.94 384 TRP A O 1
ATOM 3141 N N . HIS A 1 385 ? -3.040 -8.077 7.491 1.00 98.25 385 HIS A N 1
ATOM 3142 C CA . HIS A 1 385 ? -2.773 -7.195 6.368 1.00 98.25 385 HIS A CA 1
ATOM 3143 C C . HIS A 1 385 ? -2.187 -5.885 6.883 1.00 98.25 385 HIS A C 1
ATOM 3145 O O . HIS A 1 385 ? -2.658 -5.357 7.882 1.00 98.25 385 HIS A O 1
ATOM 3151 N N . VAL A 1 386 ? -1.145 -5.370 6.240 1.00 98.06 386 VAL A N 1
ATOM 3152 C CA . VAL A 1 386 ? -0.541 -4.077 6.592 1.00 98.06 386 VAL A CA 1
ATOM 3153 C C . VAL A 1 386 ? -0.406 -3.265 5.321 1.00 98.06 386 VAL A C 1
ATOM 3155 O O . VAL A 1 386 ? 0.107 -3.792 4.338 1.00 98.06 386 VAL A O 1
ATOM 3158 N N . LYS A 1 387 ? -0.838 -2.002 5.335 1.00 97.56 387 LYS A N 1
ATOM 3159 C CA . LYS A 1 387 ? -0.757 -1.112 4.172 1.00 97.56 387 LYS A CA 1
ATOM 3160 C C . LYS A 1 387 ? 0.303 -0.035 4.348 1.00 97.56 387 LYS A C 1
ATOM 3162 O O . LYS A 1 387 ? 0.247 0.769 5.283 1.00 97.56 387 LYS A O 1
ATOM 3167 N N . THR A 1 388 ? 1.231 0.035 3.398 1.00 96.75 388 THR A N 1
ATOM 3168 C CA . THR A 1 388 ? 2.144 1.167 3.219 1.00 96.75 388 THR A CA 1
ATOM 3169 C C . THR A 1 388 ? 1.914 1.815 1.859 1.00 96.75 388 THR A C 1
ATOM 3171 O O . THR A 1 388 ? 1.374 1.199 0.942 1.00 96.75 388 THR A O 1
ATOM 3174 N N . ALA A 1 389 ? 2.291 3.088 1.742 1.00 94.69 389 ALA A N 1
ATOM 3175 C CA . ALA A 1 389 ? 2.306 3.787 0.461 1.00 94.69 389 ALA A CA 1
ATOM 3176 C C . ALA A 1 389 ? 3.325 4.930 0.480 1.00 94.69 389 ALA A C 1
ATOM 3178 O O . ALA A 1 389 ? 4.382 4.869 -0.144 1.00 94.69 389 ALA A O 1
ATOM 3179 N N . GLY A 1 390 ? 3.044 5.971 1.266 1.00 94.81 390 GLY A N 1
ATOM 3180 C CA . GLY A 1 390 ? 3.831 7.201 1.234 1.00 94.81 390 GLY A CA 1
ATOM 3181 C C . GLY A 1 390 ? 5.266 7.082 1.752 1.00 94.81 390 GLY A C 1
ATOM 3182 O O . GLY A 1 390 ? 6.084 7.913 1.371 1.00 94.81 390 GLY A O 1
ATOM 3183 N N . THR A 1 391 ? 5.632 6.050 2.521 1.00 95.62 391 THR A N 1
ATOM 3184 C CA . THR A 1 391 ? 7.053 5.847 2.862 1.00 95.62 391 THR A CA 1
ATOM 3185 C C . THR A 1 391 ? 7.901 5.409 1.673 1.00 95.62 391 THR A C 1
ATOM 3187 O O . THR A 1 391 ? 9.050 5.819 1.557 1.00 95.62 391 THR A O 1
ATOM 3190 N N . ASN A 1 392 ? 7.321 4.705 0.691 1.00 97.75 392 ASN A N 1
ATOM 3191 C CA . ASN A 1 392 ? 8.036 4.400 -0.551 1.00 97.75 392 ASN A CA 1
ATOM 3192 C C . ASN A 1 392 ? 8.430 5.697 -1.285 1.00 97.75 392 ASN A C 1
ATOM 3194 O O . ASN A 1 392 ? 9.490 5.771 -1.903 1.00 97.75 392 ASN A O 1
ATOM 3198 N N . TRP A 1 393 ? 7.600 6.742 -1.173 1.00 98.06 393 TRP A N 1
ATOM 3199 C CA . TRP A 1 393 ? 7.914 8.094 -1.638 1.00 98.06 393 TRP A CA 1
ATOM 3200 C C . TRP A 1 393 ? 8.991 8.780 -0.780 1.00 98.06 393 TRP A C 1
ATOM 3202 O O . TRP A 1 393 ? 9.892 9.408 -1.334 1.00 98.06 393 TRP A O 1
ATOM 3212 N N . LEU A 1 394 ? 8.952 8.639 0.549 1.00 98.25 394 LEU A N 1
ATOM 3213 C CA . LEU A 1 394 ? 9.978 9.210 1.434 1.00 98.25 394 LEU A CA 1
ATOM 3214 C C . LEU A 1 394 ? 11.369 8.618 1.175 1.00 98.25 394 LEU A C 1
ATOM 3216 O O . LEU A 1 394 ? 12.352 9.356 1.190 1.00 98.25 394 LEU A O 1
ATOM 3220 N N . GLU A 1 395 ? 11.462 7.332 0.843 1.00 98.38 395 GLU A N 1
ATOM 3221 C CA . GLU A 1 395 ? 12.734 6.713 0.458 1.00 98.38 395 GLU A CA 1
ATOM 3222 C C . GLU A 1 395 ? 13.235 7.203 -0.913 1.00 98.38 395 GLU A C 1
ATOM 3224 O O . GLU A 1 395 ? 14.442 7.314 -1.128 1.00 98.38 395 GLU A O 1
ATOM 3229 N N . ALA A 1 396 ? 12.341 7.617 -1.820 1.00 98.56 396 ALA A N 1
ATOM 3230 C CA . ALA A 1 396 ? 12.753 8.318 -3.037 1.00 98.56 396 ALA A CA 1
ATOM 3231 C C . ALA A 1 396 ? 13.300 9.717 -2.704 1.00 98.56 396 ALA A C 1
ATOM 3233 O O . ALA A 1 396 ? 14.353 10.102 -3.212 1.00 98.56 396 ALA A O 1
ATOM 3234 N N . CYS A 1 397 ? 12.656 10.453 -1.789 1.00 98.69 397 CYS A N 1
ATOM 3235 C CA . CYS A 1 397 ? 13.192 11.712 -1.258 1.00 98.69 397 CYS A CA 1
ATOM 3236 C C . CYS A 1 397 ? 14.558 11.520 -0.583 1.00 98.69 397 CYS A C 1
ATOM 3238 O O . CYS A 1 397 ? 15.414 12.393 -0.706 1.00 98.69 397 CYS A O 1
ATOM 3240 N N . ARG A 1 398 ? 14.805 10.374 0.067 1.00 98.44 398 ARG A N 1
ATOM 3241 C CA . ARG A 1 398 ? 16.115 10.035 0.645 1.00 98.44 398 ARG A CA 1
ATOM 3242 C C . ARG A 1 398 ? 17.202 9.955 -0.423 1.00 98.44 398 ARG A C 1
ATOM 3244 O O . ARG A 1 398 ? 18.283 10.505 -0.226 1.00 98.44 398 ARG A O 1
ATOM 3251 N N . VAL A 1 399 ? 16.908 9.365 -1.584 1.00 98.56 399 VAL A N 1
ATOM 3252 C CA . VAL A 1 399 ? 17.831 9.386 -2.733 1.00 98.56 399 VAL A CA 1
ATOM 3253 C C . VAL A 1 399 ? 18.128 10.817 -3.172 1.00 98.56 399 VAL A C 1
ATOM 3255 O O . VAL A 1 399 ? 19.296 11.155 -3.362 1.00 98.56 399 VAL A O 1
ATOM 3258 N N . ILE A 1 400 ? 17.104 11.671 -3.285 1.00 98.69 400 ILE A N 1
ATOM 3259 C CA . ILE A 1 400 ? 17.301 13.085 -3.639 1.00 98.69 400 ILE A CA 1
ATOM 3260 C C . ILE A 1 400 ? 18.183 13.781 -2.602 1.00 98.69 400 ILE A C 1
ATOM 3262 O O . ILE A 1 400 ? 19.156 14.418 -2.980 1.00 98.69 400 ILE A O 1
ATOM 3266 N N . ALA A 1 401 ? 17.916 13.601 -1.309 1.00 98.25 401 ALA A N 1
ATOM 3267 C CA . ALA A 1 401 ? 18.707 14.201 -0.237 1.00 98.25 401 ALA A CA 1
ATOM 3268 C C . ALA A 1 401 ? 20.198 13.823 -0.309 1.00 98.25 401 ALA A C 1
ATOM 3270 O O . ALA A 1 401 ? 21.049 14.659 -0.024 1.00 98.25 401 ALA A O 1
ATOM 3271 N N . HIS A 1 402 ? 20.526 12.595 -0.725 1.00 97.94 402 HIS A N 1
ATOM 3272 C CA . HIS A 1 402 ? 21.917 12.159 -0.888 1.00 97.94 402 HIS A CA 1
ATOM 3273 C C . HIS A 1 402 ? 22.566 12.608 -2.205 1.00 97.94 402 HIS A C 1
ATOM 3275 O O . HIS A 1 402 ? 23.772 12.854 -2.238 1.00 97.94 402 HIS A O 1
ATOM 3281 N N . LYS A 1 403 ? 21.809 12.661 -3.307 1.00 98.12 403 LYS A N 1
ATOM 3282 C CA . LYS A 1 403 ? 22.360 12.848 -4.664 1.00 98.12 403 LYS A CA 1
ATOM 3283 C C . LYS A 1 403 ? 22.222 14.270 -5.200 1.00 98.12 403 LYS A C 1
ATOM 3285 O O . LYS A 1 403 ? 23.033 14.685 -6.022 1.00 98.12 403 LYS A O 1
ATOM 3290 N N . ASP A 1 404 ? 21.227 15.005 -4.725 1.00 98.44 404 ASP A N 1
ATOM 3291 C CA . ASP A 1 404 ? 20.997 16.421 -5.000 1.00 98.44 404 ASP A CA 1
ATOM 3292 C C . ASP A 1 404 ? 20.385 17.092 -3.746 1.00 98.44 404 ASP A C 1
ATOM 3294 O O . ASP A 1 404 ? 19.187 17.400 -3.705 1.00 98.44 404 ASP A O 1
ATOM 3298 N N . PRO A 1 405 ? 21.186 17.292 -2.677 1.00 98.25 405 PRO A N 1
ATOM 3299 C CA . PRO A 1 405 ? 20.710 17.873 -1.418 1.00 98.25 405 PRO A CA 1
ATOM 3300 C C . PRO A 1 405 ? 20.123 19.275 -1.604 1.00 98.25 405 PRO A C 1
ATOM 3302 O O . PRO A 1 405 ? 19.207 19.670 -0.881 1.00 98.25 405 PRO A O 1
ATOM 3305 N N . LYS A 1 406 ? 20.601 20.017 -2.608 1.00 98.56 406 LYS A N 1
ATOM 3306 C CA . LYS A 1 406 ? 20.043 21.313 -2.978 1.00 98.56 406 LYS A CA 1
ATOM 3307 C C . LYS A 1 406 ? 18.608 21.178 -3.482 1.00 98.56 406 LYS A C 1
ATOM 3309 O O . LYS A 1 406 ? 17.740 21.913 -3.018 1.00 98.56 406 LYS A O 1
ATOM 3314 N N . LEU A 1 407 ? 18.338 20.237 -4.390 1.00 98.75 407 LEU A N 1
ATOM 3315 C CA . LEU A 1 407 ? 16.973 19.962 -4.843 1.00 98.75 407 LEU A CA 1
ATOM 3316 C C . LEU A 1 407 ? 16.069 19.546 -3.678 1.00 98.75 407 LEU A C 1
ATOM 3318 O O . LEU A 1 407 ? 14.943 20.032 -3.590 1.00 98.75 407 LEU A O 1
ATOM 3322 N N . MET A 1 408 ? 16.555 18.702 -2.763 1.00 98.69 408 MET A N 1
ATOM 3323 C CA . MET A 1 408 ? 15.785 18.324 -1.572 1.00 98.69 408 MET A CA 1
ATOM 3324 C C . MET A 1 408 ? 15.450 19.542 -0.697 1.00 98.69 408 MET A C 1
ATOM 3326 O O . MET A 1 408 ? 14.319 19.666 -0.231 1.00 98.69 408 MET A O 1
ATOM 3330 N N . LEU A 1 409 ? 16.401 20.463 -0.505 1.00 98.69 409 LEU A N 1
ATOM 3331 C CA . LEU A 1 409 ? 16.183 21.698 0.251 1.00 98.69 409 LEU A CA 1
ATOM 3332 C C . LEU A 1 409 ? 15.142 22.601 -0.427 1.00 98.69 409 LEU A C 1
ATOM 3334 O O . LEU A 1 409 ? 14.252 23.118 0.249 1.00 98.69 409 LEU A O 1
ATOM 3338 N N . GLU A 1 410 ? 15.211 22.760 -1.754 1.00 98.62 410 GLU A N 1
ATOM 3339 C CA . GLU A 1 410 ? 14.218 23.512 -2.539 1.00 98.62 410 GLU A CA 1
ATOM 3340 C C . GLU A 1 410 ? 12.815 22.886 -2.414 1.00 98.62 410 GLU A C 1
ATOM 3342 O O . GLU A 1 410 ? 11.836 23.596 -2.173 1.00 98.62 410 GLU A O 1
ATOM 3347 N N . MET A 1 411 ? 12.722 21.555 -2.525 1.00 98.75 411 MET A N 1
ATOM 3348 C CA . MET A 1 411 ? 11.472 20.807 -2.366 1.00 98.75 411 MET A CA 1
ATOM 3349 C C . MET A 1 411 ? 10.893 20.966 -0.958 1.00 98.75 411 MET A C 1
ATOM 3351 O O . MET A 1 411 ? 9.716 21.293 -0.818 1.00 98.75 411 MET A O 1
ATOM 3355 N N . TYR A 1 412 ? 11.704 20.769 0.082 1.00 98.62 412 TYR A N 1
ATOM 3356 C CA . TYR A 1 412 ? 11.245 20.887 1.464 1.00 98.62 412 TYR A CA 1
ATOM 3357 C C . TYR A 1 412 ? 10.812 22.313 1.807 1.00 98.62 412 TYR A C 1
ATOM 3359 O O . TYR A 1 412 ? 9.766 22.498 2.419 1.00 98.62 412 TYR A O 1
ATOM 3367 N N . THR A 1 413 ? 11.567 23.323 1.364 1.00 98.31 413 THR A N 1
ATOM 3368 C CA . THR A 1 413 ? 11.205 24.735 1.571 1.00 98.31 413 THR A CA 1
ATOM 3369 C C . THR A 1 413 ? 9.830 25.030 0.982 1.00 98.31 413 THR A C 1
ATOM 3371 O O . THR A 1 413 ? 8.960 25.545 1.680 1.00 98.31 413 THR A O 1
ATOM 3374 N N . TYR A 1 414 ? 9.594 24.619 -0.268 1.00 98.25 414 TYR A N 1
ATOM 3375 C CA . TYR A 1 414 ? 8.288 24.786 -0.899 1.00 98.25 414 TYR A CA 1
ATOM 3376 C C . TYR A 1 414 ? 7.184 24.031 -0.147 1.00 98.25 414 TYR A C 1
ATOM 3378 O O . TYR A 1 414 ? 6.130 24.602 0.128 1.00 98.25 414 TYR A O 1
ATOM 3386 N N . ALA A 1 415 ? 7.429 22.766 0.205 1.00 97.38 415 ALA A N 1
ATOM 3387 C CA . ALA A 1 415 ? 6.478 21.926 0.926 1.00 97.38 415 ALA A CA 1
ATOM 3388 C C . ALA A 1 415 ? 6.085 22.530 2.285 1.00 97.38 415 ALA A C 1
ATOM 3390 O O . ALA A 1 415 ? 4.905 22.570 2.620 1.00 97.38 415 ALA A O 1
ATOM 3391 N N . TYR A 1 416 ? 7.063 23.044 3.032 1.00 97.06 416 TYR A N 1
ATOM 3392 C CA . TYR A 1 416 ? 6.861 23.710 4.314 1.00 97.06 416 TYR A CA 1
ATOM 3393 C C . TYR A 1 416 ? 6.019 24.979 4.157 1.00 97.06 416 TYR A C 1
ATOM 3395 O O . TYR A 1 416 ? 5.026 25.157 4.855 1.00 97.06 416 TYR A O 1
ATOM 3403 N N . GLU A 1 417 ? 6.378 25.857 3.219 1.00 96.12 417 GLU A N 1
ATOM 3404 C CA . GLU A 1 417 ? 5.699 27.146 3.013 1.00 96.12 417 GLU A CA 1
ATOM 3405 C C . GLU A 1 417 ? 4.251 27.005 2.515 1.00 96.12 417 GLU A C 1
ATOM 3407 O O . GLU A 1 417 ? 3.455 27.925 2.693 1.00 96.12 417 GLU A O 1
ATOM 3412 N N . HIS A 1 418 ? 3.904 25.860 1.920 1.00 95.50 418 HIS A N 1
ATOM 3413 C CA . HIS A 1 418 ? 2.598 25.596 1.305 1.00 95.50 418 HIS A CA 1
ATOM 3414 C C . HIS A 1 418 ? 1.838 24.448 1.986 1.00 95.50 418 HIS A C 1
ATOM 3416 O O . HIS A 1 418 ? 0.924 23.872 1.402 1.00 95.50 418 HIS A O 1
ATOM 3422 N N . LEU A 1 419 ? 2.193 24.100 3.226 1.00 91.25 419 LEU A N 1
ATOM 3423 C CA . LEU A 1 419 ? 1.601 22.966 3.945 1.00 91.25 419 LEU A CA 1
ATOM 3424 C C . LEU A 1 419 ? 0.071 23.083 4.118 1.00 91.25 419 LEU A C 1
ATOM 3426 O O . LEU A 1 419 ? -0.638 22.078 4.178 1.00 91.25 419 LEU A O 1
ATOM 3430 N N . ASP A 1 420 ? -0.454 24.311 4.138 1.00 89.94 420 ASP A N 1
ATOM 3431 C CA . ASP A 1 420 ? -1.894 24.591 4.167 1.00 89.94 420 ASP A CA 1
ATOM 3432 C C . ASP A 1 420 ? -2.655 24.025 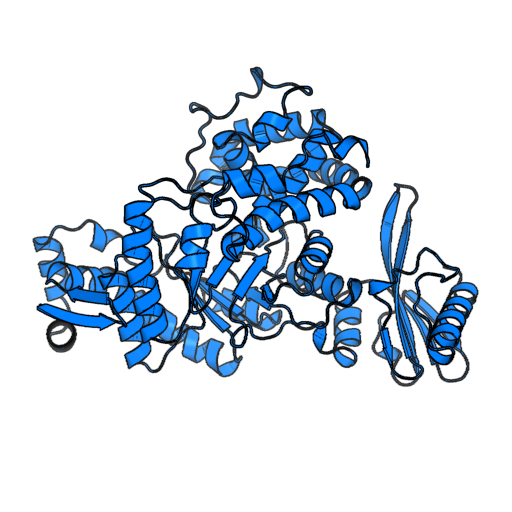2.953 1.00 89.94 420 ASP A C 1
ATOM 3434 O O . ASP A 1 420 ? -3.847 23.733 3.074 1.00 89.94 420 ASP A O 1
ATOM 3438 N N . ASP A 1 421 ? -1.991 23.825 1.807 1.00 88.62 421 ASP A N 1
ATOM 3439 C CA . ASP A 1 421 ? -2.616 23.316 0.577 1.00 88.62 421 ASP A CA 1
ATOM 3440 C C . ASP A 1 421 ? -3.132 21.880 0.745 1.00 88.62 421 ASP A C 1
ATOM 3442 O O . ASP A 1 421 ? -4.053 21.455 0.042 1.00 88.62 421 ASP A O 1
ATOM 3446 N N . VAL A 1 422 ? -2.556 21.122 1.688 1.00 88.12 422 VAL A N 1
ATOM 3447 C CA . VAL A 1 422 ? -2.863 19.699 1.883 1.00 88.12 422 VAL A CA 1
ATOM 3448 C C . VAL A 1 422 ? -3.680 19.387 3.135 1.00 88.12 422 VAL A C 1
ATOM 3450 O O . VAL A 1 422 ? -4.074 18.235 3.331 1.00 88.12 422 VAL A O 1
ATOM 3453 N N . LYS A 1 423 ? -4.013 20.394 3.951 1.00 85.00 423 LYS A N 1
ATOM 3454 C CA . LYS A 1 423 ? -4.708 20.204 5.239 1.00 85.00 423 LYS A CA 1
ATOM 3455 C C . LYS A 1 423 ? -6.095 19.570 5.130 1.00 85.00 423 LYS A C 1
ATOM 3457 O O . LYS A 1 423 ? -6.522 18.864 6.030 1.00 85.00 423 LYS A O 1
ATOM 3462 N N . ASN A 1 424 ? -6.794 19.797 4.017 1.00 84.44 424 ASN A N 1
ATOM 3463 C CA . ASN A 1 424 ? -8.115 19.205 3.781 1.00 84.44 424 ASN A CA 1
ATOM 3464 C C . ASN A 1 424 ? -8.026 17.751 3.296 1.00 84.44 424 ASN A C 1
ATOM 3466 O O . ASN A 1 424 ? -9.041 17.065 3.229 1.00 84.44 424 ASN A O 1
ATOM 3470 N N . PHE A 1 425 ? -6.830 17.291 2.918 1.00 80.69 425 PHE A N 1
ATOM 3471 C CA . PHE A 1 425 ? -6.614 15.951 2.387 1.00 80.69 425 PHE A CA 1
ATOM 3472 C C . PHE A 1 425 ? -6.006 14.994 3.410 1.00 80.69 425 PHE A C 1
ATOM 3474 O O . PHE A 1 425 ? -6.113 13.789 3.201 1.00 80.69 425 PHE A O 1
ATOM 3481 N N . TYR A 1 426 ? -5.366 15.484 4.477 1.00 81.00 426 TYR A N 1
ATOM 3482 C CA . TYR A 1 426 ? -4.679 14.653 5.469 1.00 81.00 426 TYR A CA 1
ATOM 3483 C C . TYR A 1 426 ? -4.855 15.189 6.887 1.00 81.00 426 TYR A C 1
ATOM 3485 O O . TYR A 1 426 ? -4.842 16.396 7.105 1.00 81.00 426 TYR A O 1
ATOM 3493 N N . VAL A 1 427 ? -4.897 14.270 7.852 1.00 76.44 427 VAL A N 1
ATOM 3494 C CA . VAL A 1 427 ? -4.751 14.568 9.282 1.00 76.44 427 VAL A CA 1
ATOM 3495 C C . VAL A 1 427 ? -3.293 14.316 9.681 1.00 76.44 427 VAL A C 1
ATOM 3497 O O . VAL A 1 427 ? -2.798 13.197 9.527 1.00 76.44 427 VAL A O 1
ATOM 3500 N N . PHE A 1 428 ? -2.593 15.352 10.146 1.00 80.75 428 PHE A N 1
ATOM 3501 C CA . PHE A 1 428 ? -1.193 15.303 10.589 1.00 80.75 428 PHE A CA 1
ATOM 3502 C C . PHE A 1 428 ? -0.901 16.423 11.603 1.00 80.75 428 PHE A C 1
ATOM 3504 O O . PHE A 1 428 ? -1.656 17.393 11.683 1.00 80.75 428 PHE A O 1
ATOM 3511 N N . ASN A 1 429 ? 0.184 16.280 12.371 1.00 82.06 429 ASN A N 1
ATOM 3512 C CA . ASN A 1 429 ? 0.551 17.209 13.447 1.00 82.06 429 ASN A CA 1
ATOM 3513 C C . ASN A 1 429 ? 1.489 18.331 12.996 1.00 82.06 429 ASN A C 1
ATOM 3515 O O . ASN A 1 429 ? 1.487 19.394 13.614 1.00 82.06 429 ASN A O 1
ATOM 3519 N N . ALA A 1 430 ? 2.299 18.099 11.961 1.00 83.81 430 ALA A N 1
ATOM 3520 C CA . ALA A 1 430 ? 3.260 19.086 11.489 1.00 83.81 430 ALA A CA 1
ATOM 3521 C C . ALA A 1 430 ? 2.586 20.427 11.141 1.00 83.81 430 ALA A C 1
ATOM 3523 O O . ALA A 1 430 ? 1.596 20.480 10.412 1.00 83.81 430 ALA A O 1
ATOM 3524 N N . GLN A 1 431 ? 3.154 21.519 11.650 1.00 82.50 431 GLN A N 1
ATOM 3525 C CA . GLN A 1 431 ? 2.676 22.889 11.452 1.00 82.5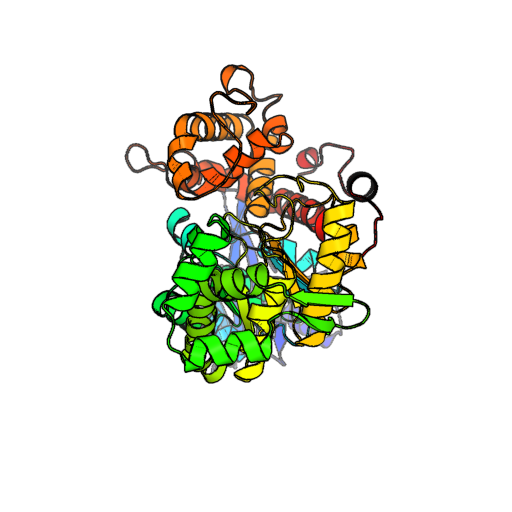0 431 GLN A CA 1
ATOM 3526 C C . GLN A 1 431 ? 3.854 23.824 11.179 1.00 82.50 431 GLN A C 1
ATOM 3528 O O . GLN A 1 431 ? 4.957 23.611 11.686 1.00 82.50 431 GLN A O 1
ATOM 3533 N N . THR A 1 432 ? 3.620 24.894 10.417 1.00 81.56 432 THR A N 1
ATOM 3534 C CA . THR A 1 432 ? 4.656 25.883 10.064 1.00 81.56 432 THR A CA 1
ATOM 3535 C C . THR A 1 432 ? 5.058 26.791 11.228 1.00 81.56 432 THR A C 1
ATOM 3537 O O . THR A 1 432 ? 6.131 27.398 11.202 1.00 81.56 432 THR A O 1
ATOM 3540 N N . ASP A 1 433 ? 4.235 26.876 12.268 1.00 82.00 433 ASP A N 1
ATOM 3541 C CA . ASP A 1 433 ? 4.535 27.484 13.566 1.00 82.00 433 ASP A CA 1
ATOM 3542 C C . ASP A 1 433 ? 4.844 26.437 14.657 1.00 82.00 433 ASP A C 1
ATOM 3544 O O . ASP A 1 433 ? 5.050 26.795 15.819 1.00 82.00 433 ASP A O 1
ATOM 3548 N N . GLY A 1 434 ? 4.925 25.158 14.271 1.00 87.69 434 GLY A N 1
ATOM 3549 C CA . GLY A 1 434 ? 5.199 24.012 15.134 1.00 87.69 434 GLY A CA 1
ATOM 3550 C C . GLY A 1 434 ? 6.685 23.663 15.262 1.00 87.69 434 GLY A C 1
ATOM 3551 O O . GLY A 1 434 ? 7.555 24.537 15.334 1.00 87.69 434 GLY A O 1
ATOM 3552 N N . LYS A 1 435 ? 6.975 22.356 15.350 1.00 91.38 435 LYS A N 1
ATOM 3553 C CA . LYS A 1 435 ? 8.334 21.818 15.547 1.00 91.38 435 LYS A CA 1
ATOM 3554 C C . LYS A 1 435 ? 9.012 21.364 14.257 1.00 91.38 435 LYS A C 1
ATOM 3556 O O . LYS A 1 435 ? 10.202 21.061 14.306 1.00 91.38 435 LYS A O 1
ATOM 3561 N N . ALA A 1 436 ? 8.294 21.374 13.134 1.00 93.88 436 ALA A N 1
ATOM 3562 C CA . ALA A 1 436 ? 8.847 21.088 11.819 1.00 93.88 436 ALA A CA 1
ATOM 3563 C C . ALA A 1 436 ? 10.156 21.874 11.587 1.00 93.88 436 ALA A C 1
ATOM 3565 O O . ALA A 1 436 ? 10.189 23.086 11.844 1.00 93.88 436 ALA A O 1
ATOM 3566 N N . PRO A 1 437 ? 11.235 21.225 11.101 1.00 95.81 437 PRO A N 1
ATOM 3567 C CA . PRO A 1 437 ? 12.501 21.889 10.817 1.00 95.81 437 PRO A CA 1
ATOM 3568 C C . PRO A 1 437 ? 12.284 23.112 9.927 1.00 95.81 437 PRO A C 1
ATOM 3570 O O . PRO A 1 437 ? 11.680 23.010 8.860 1.00 95.81 437 PRO A O 1
ATOM 3573 N N . LYS A 1 438 ? 12.748 24.287 10.350 1.00 96.56 438 LYS A N 1
ATOM 3574 C CA . LYS A 1 438 ? 12.501 25.519 9.594 1.00 96.56 438 LYS A CA 1
ATOM 3575 C C . LYS A 1 438 ? 13.446 25.592 8.398 1.00 96.56 438 LYS A C 1
ATOM 3577 O O . LYS A 1 438 ? 14.646 25.399 8.589 1.00 96.56 438 LYS A O 1
ATOM 3582 N N . PRO A 1 439 ? 12.973 25.976 7.199 1.00 96.62 439 PRO A N 1
ATOM 3583 C CA . PRO A 1 439 ? 13.842 26.127 6.031 1.00 96.62 439 PRO A CA 1
ATOM 3584 C C . PRO A 1 439 ? 15.061 27.034 6.264 1.00 96.62 439 PRO A C 1
ATOM 3586 O O . PRO A 1 439 ? 16.133 26.769 5.734 1.00 96.62 439 PRO A O 1
ATOM 3589 N N . ALA A 1 440 ? 14.926 28.066 7.105 1.00 96.19 440 ALA A N 1
ATOM 3590 C CA . ALA A 1 440 ? 16.016 28.984 7.448 1.00 96.19 440 ALA A CA 1
ATOM 3591 C C . ALA A 1 440 ? 17.174 28.334 8.234 1.00 96.19 440 ALA A C 1
ATOM 3593 O O . ALA A 1 440 ? 18.284 28.865 8.215 1.00 96.19 440 ALA A O 1
ATOM 3594 N N . ASP A 1 441 ? 16.923 27.207 8.906 1.00 96.44 441 ASP A N 1
ATOM 3595 C CA . ASP A 1 441 ? 17.908 26.465 9.704 1.00 96.44 441 ASP A CA 1
ATOM 3596 C C . ASP A 1 441 ? 18.510 25.274 8.928 1.00 96.44 441 ASP A C 1
ATOM 3598 O O . ASP A 1 441 ? 19.383 24.555 9.430 1.00 96.44 441 ASP A O 1
ATOM 3602 N N . LEU A 1 442 ? 18.053 25.058 7.690 1.00 97.88 442 LEU A N 1
ATOM 3603 C CA . LEU A 1 442 ? 18.461 23.949 6.838 1.00 97.88 442 LEU A CA 1
ATOM 3604 C C . LEU A 1 442 ? 19.423 24.397 5.736 1.00 97.88 442 LEU A C 1
ATOM 3606 O O . LEU A 1 442 ? 19.377 25.514 5.224 1.00 97.88 442 LEU A O 1
ATOM 3610 N N . ASN A 1 443 ? 20.311 23.488 5.360 1.00 97.88 443 ASN A N 1
ATOM 3611 C CA . ASN A 1 443 ? 21.253 23.626 4.262 1.00 97.88 443 ASN A CA 1
ATOM 3612 C C . ASN A 1 443 ? 21.559 22.244 3.660 1.00 97.88 443 ASN A C 1
ATOM 3614 O O . ASN A 1 443 ? 21.055 21.221 4.118 1.00 97.88 443 ASN A O 1
ATOM 3618 N N . GLU A 1 444 ? 22.399 22.206 2.628 1.00 97.69 444 GLU A N 1
ATOM 3619 C CA . GLU A 1 444 ? 22.736 20.964 1.922 1.00 97.69 444 GLU A CA 1
ATOM 3620 C C . GLU A 1 444 ? 23.414 19.905 2.815 1.00 97.69 444 GLU A C 1
ATOM 3622 O O . GLU A 1 444 ? 23.283 18.715 2.547 1.00 97.69 444 GLU A O 1
ATOM 3627 N N . GLU A 1 445 ? 24.104 20.303 3.890 1.00 96.56 445 GLU A N 1
ATOM 3628 C CA . GLU A 1 445 ? 24.802 19.376 4.792 1.00 96.56 445 GLU A CA 1
ATOM 3629 C C . GLU A 1 445 ? 23.857 18.695 5.794 1.00 96.56 445 GLU A C 1
ATOM 3631 O O . GLU A 1 445 ? 24.133 17.577 6.231 1.00 96.56 445 GLU A O 1
ATOM 3636 N N . ASN A 1 446 ? 22.750 19.347 6.172 1.00 96.62 446 ASN A N 1
ATOM 3637 C CA . ASN A 1 446 ? 21.821 18.840 7.190 1.00 96.62 446 ASN A CA 1
ATOM 3638 C C . ASN A 1 446 ? 20.415 18.505 6.665 1.00 96.62 446 ASN A C 1
ATOM 3640 O O . ASN A 1 446 ? 19.605 17.997 7.442 1.00 96.62 446 ASN A O 1
ATOM 3644 N N . ILE A 1 447 ? 20.116 18.726 5.379 1.00 97.69 447 ILE A N 1
ATOM 3645 C CA . ILE A 1 447 ? 18.776 18.503 4.809 1.00 97.69 447 ILE A CA 1
ATOM 3646 C C . ILE A 1 447 ? 18.254 17.075 5.001 1.00 97.69 447 ILE A C 1
ATOM 3648 O O . ILE A 1 447 ? 17.055 16.874 5.175 1.00 97.69 447 ILE A O 1
ATOM 3652 N N . LEU A 1 448 ? 19.143 16.078 5.049 1.00 96.00 448 LEU A N 1
ATOM 3653 C CA . LEU A 1 448 ? 18.761 14.689 5.304 1.00 96.00 448 LEU A CA 1
ATOM 3654 C C . LEU A 1 448 ? 18.033 14.517 6.650 1.00 96.00 448 LEU A C 1
ATOM 3656 O O . LEU A 1 448 ? 17.175 13.644 6.758 1.00 96.00 448 LEU A O 1
ATOM 3660 N N . SER A 1 449 ? 18.317 15.370 7.646 1.00 96.19 449 SER A N 1
ATOM 3661 C CA . SER A 1 449 ? 17.657 15.323 8.960 1.00 96.19 449 SER A CA 1
ATOM 3662 C C . SER A 1 449 ? 16.135 15.469 8.882 1.00 96.19 449 SER A C 1
ATOM 3664 O O . SER A 1 449 ? 15.441 14.882 9.705 1.00 96.19 449 SER A O 1
ATOM 3666 N N . VAL A 1 450 ? 15.605 16.140 7.850 1.00 97.06 450 VAL A N 1
ATOM 3667 C CA . VAL A 1 450 ? 14.157 16.246 7.596 1.00 97.06 450 VAL A CA 1
ATOM 3668 C C . VAL A 1 450 ? 13.499 14.873 7.464 1.00 97.06 450 VAL A C 1
ATOM 3670 O O . VAL A 1 450 ? 12.359 14.700 7.875 1.00 97.06 450 VAL A O 1
ATOM 3673 N N . LEU A 1 451 ? 14.203 13.884 6.905 1.00 96.38 451 LEU A N 1
ATOM 3674 C CA . LEU A 1 451 ? 13.680 12.531 6.683 1.00 96.38 451 LEU A CA 1
ATOM 3675 C C . LEU A 1 451 ? 13.847 11.600 7.893 1.00 96.38 451 LEU A C 1
ATOM 3677 O O . LEU A 1 451 ? 13.399 10.449 7.834 1.00 96.38 451 LEU A O 1
ATOM 3681 N N . SER A 1 452 ? 14.469 12.098 8.965 1.00 92.56 452 SER A N 1
ATOM 3682 C CA . SER A 1 452 ? 14.590 11.444 10.274 1.00 92.56 452 SER A CA 1
ATOM 3683 C C . SER A 1 452 ? 13.767 12.145 11.362 1.00 92.56 452 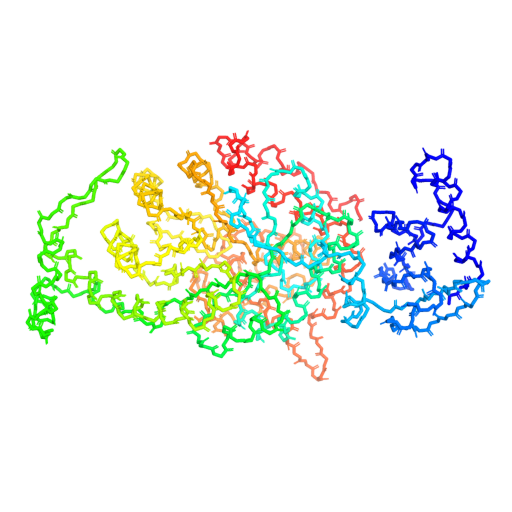SER A C 1
ATOM 3685 O O . SER A 1 452 ? 13.621 11.596 12.449 1.00 92.56 452 SER A O 1
ATOM 3687 N N . ASP A 1 453 ? 13.255 13.344 11.083 1.00 95.44 453 ASP A N 1
ATOM 3688 C CA . ASP A 1 453 ? 12.385 14.114 11.969 1.00 95.44 453 ASP A CA 1
ATOM 3689 C C . ASP A 1 453 ? 10.910 13.811 11.681 1.00 95.44 453 ASP A C 1
ATOM 3691 O O . ASP A 1 453 ? 10.497 13.763 10.523 1.00 95.44 453 ASP A O 1
ATOM 3695 N N . ASP A 1 454 ? 10.108 13.617 12.727 1.00 94.88 454 ASP A N 1
ATOM 3696 C CA . ASP A 1 454 ? 8.700 13.235 12.593 1.00 94.88 454 ASP A CA 1
ATOM 3697 C C . ASP A 1 454 ? 7.883 14.286 11.820 1.00 94.88 454 ASP A C 1
ATOM 3699 O O . ASP A 1 454 ? 7.185 13.952 10.856 1.00 94.88 454 ASP A O 1
ATOM 3703 N N . ASP A 1 455 ? 8.017 15.566 12.175 1.00 94.88 455 ASP A N 1
ATOM 3704 C CA . ASP A 1 455 ? 7.274 16.651 11.535 1.00 94.88 455 ASP A CA 1
ATOM 3705 C C . ASP A 1 455 ? 7.799 16.901 10.109 1.00 94.88 455 ASP A C 1
ATOM 3707 O O . ASP A 1 455 ? 7.017 17.060 9.167 1.00 94.88 455 ASP A O 1
ATOM 3711 N N . GLY A 1 456 ? 9.123 16.876 9.916 1.00 96.31 456 GLY A N 1
ATOM 3712 C CA . GLY A 1 456 ? 9.755 17.006 8.600 1.00 96.31 456 GLY A CA 1
ATOM 3713 C C . GLY A 1 456 ? 9.314 15.912 7.620 1.00 96.31 456 GLY A C 1
ATOM 3714 O O . GLY A 1 456 ? 8.972 16.192 6.463 1.00 96.31 456 GLY A O 1
ATOM 3715 N N . ARG A 1 457 ? 9.232 14.665 8.096 1.00 96.75 457 ARG A N 1
ATOM 3716 C CA . ARG A 1 457 ? 8.704 13.530 7.330 1.00 96.75 457 ARG A CA 1
ATOM 3717 C C . ARG A 1 457 ? 7.229 13.713 7.000 1.00 96.75 457 ARG A C 1
ATOM 3719 O O . ARG A 1 457 ? 6.846 13.442 5.862 1.00 96.75 457 ARG A O 1
ATOM 3726 N N . GLN A 1 458 ? 6.408 14.187 7.940 1.00 95.25 458 GLN A N 1
ATOM 3727 C CA . GLN A 1 458 ? 4.992 14.465 7.682 1.00 95.25 458 GLN A CA 1
ATOM 3728 C C . GLN A 1 458 ? 4.803 15.508 6.576 1.00 95.25 458 GLN A C 1
ATOM 3730 O O . GLN A 1 458 ? 4.031 15.253 5.649 1.00 95.25 458 GLN A O 1
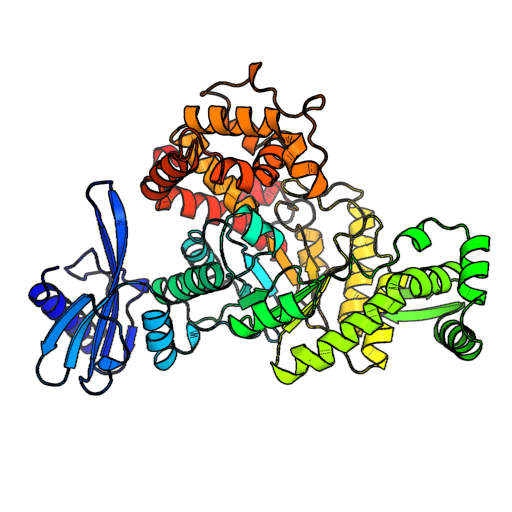ATOM 3735 N N . VAL A 1 459 ? 5.553 16.617 6.609 1.00 96.44 459 VAL A N 1
ATOM 3736 C CA . VAL A 1 459 ? 5.540 17.647 5.551 1.00 96.44 459 VAL A CA 1
ATOM 3737 C C . VAL A 1 459 ? 5.839 17.026 4.184 1.00 96.44 459 VAL A C 1
ATOM 3739 O O . VAL A 1 459 ? 5.077 17.191 3.229 1.00 96.44 459 VAL A O 1
ATOM 3742 N N . MET A 1 460 ? 6.918 16.247 4.077 1.00 97.56 460 MET A N 1
ATOM 3743 C CA . MET A 1 460 ? 7.288 15.616 2.806 1.00 97.56 460 MET A CA 1
ATOM 3744 C C . MET A 1 460 ? 6.297 14.536 2.361 1.00 97.56 460 MET A C 1
ATOM 3746 O O . MET A 1 460 ? 6.071 14.359 1.161 1.00 97.56 460 MET A O 1
ATOM 3750 N N . HIS A 1 461 ? 5.696 13.811 3.304 1.00 95.50 461 HIS A N 1
ATOM 3751 C CA . HIS A 1 461 ? 4.760 12.728 3.024 1.00 95.50 461 HIS A CA 1
ATOM 3752 C C . HIS A 1 461 ? 3.441 13.230 2.428 1.00 95.50 461 HIS A C 1
ATOM 3754 O O . HIS A 1 461 ? 2.839 12.527 1.610 1.00 95.50 461 HIS A O 1
ATOM 3760 N N . THR A 1 462 ? 2.963 14.407 2.840 1.00 94.25 462 THR A N 1
ATOM 3761 C CA . THR A 1 462 ? 1.671 14.967 2.411 1.00 94.25 462 THR A CA 1
ATOM 3762 C C . THR A 1 462 ? 1.789 15.833 1.156 1.00 94.25 462 THR A C 1
ATOM 3764 O O . THR A 1 462 ? 0.863 15.846 0.348 1.00 94.25 462 THR A O 1
ATOM 3767 N N . MET A 1 463 ? 2.947 16.462 0.919 1.00 96.00 463 MET A N 1
ATOM 3768 C CA . MET A 1 463 ? 3.157 17.423 -0.178 1.00 96.00 463 MET A CA 1
ATOM 3769 C C . MET A 1 463 ? 3.579 16.817 -1.528 1.00 96.00 463 MET A C 1
ATOM 3771 O O . MET A 1 463 ? 3.796 17.551 -2.492 1.00 96.00 463 MET A O 1
ATOM 3775 N N . TYR A 1 464 ? 3.679 15.489 -1.639 1.00 96.19 464 TYR A N 1
ATOM 3776 C CA . TYR A 1 464 ? 4.117 14.780 -2.853 1.00 96.19 464 TYR A CA 1
ATOM 3777 C C . TYR A 1 464 ? 3.399 15.234 -4.140 1.00 96.19 464 TYR A C 1
ATOM 3779 O O . TYR A 1 464 ? 4.056 15.490 -5.149 1.00 96.19 464 TYR A O 1
ATOM 3787 N N . GLY A 1 465 ? 2.070 15.390 -4.104 1.00 95.94 465 GLY A N 1
ATOM 3788 C CA . GLY A 1 465 ? 1.284 15.827 -5.260 1.00 95.94 465 GLY A CA 1
ATOM 3789 C C . GLY A 1 465 ? 1.588 17.270 -5.662 1.00 95.94 465 GLY A C 1
ATOM 3790 O O . GLY A 1 465 ? 1.833 17.550 -6.835 1.00 95.94 465 GLY A O 1
ATOM 3791 N N . SER A 1 466 ? 1.652 18.182 -4.687 1.00 96.06 466 SER A N 1
ATOM 3792 C CA . SER A 1 466 ? 2.004 19.589 -4.914 1.00 96.06 466 SER A CA 1
ATOM 3793 C C . SER A 1 466 ? 3.406 19.721 -5.515 1.00 96.06 466 SER A C 1
ATOM 3795 O O . SER A 1 466 ? 3.595 20.416 -6.513 1.00 96.06 466 SER A O 1
ATOM 3797 N N . LEU A 1 467 ? 4.379 18.976 -4.983 1.00 97.75 467 LEU A N 1
ATOM 3798 C CA . LEU A 1 467 ? 5.755 18.950 -5.488 1.00 97.75 467 LEU A CA 1
ATOM 3799 C C . LEU A 1 467 ? 5.839 18.418 -6.924 1.00 97.75 467 LEU A C 1
ATOM 3801 O O . LEU A 1 467 ? 6.533 18.989 -7.767 1.00 97.75 467 LEU A O 1
ATOM 3805 N N . MET A 1 468 ? 5.116 17.338 -7.225 1.00 97.38 468 MET A N 1
ATOM 3806 C CA . MET A 1 468 ? 5.143 16.713 -8.548 1.00 97.38 468 MET A CA 1
ATOM 3807 C C . MET A 1 468 ? 4.377 17.504 -9.610 1.00 97.38 468 MET A C 1
ATOM 3809 O O . MET A 1 468 ? 4.635 17.321 -10.801 1.00 97.38 468 MET A O 1
ATOM 3813 N N . ASN A 1 469 ? 3.470 18.401 -9.216 1.00 95.94 469 ASN A N 1
ATOM 3814 C CA . ASN A 1 469 ? 2.605 19.110 -10.159 1.00 95.94 469 ASN A CA 1
ATOM 3815 C C . ASN A 1 469 ? 2.830 20.616 -10.242 1.00 95.94 469 ASN A C 1
ATOM 3817 O O . ASN A 1 469 ? 2.281 21.243 -11.152 1.00 95.94 469 ASN A O 1
ATOM 3821 N N . LEU A 1 470 ? 3.669 21.195 -9.379 1.00 96.56 470 LEU A N 1
ATOM 3822 C CA . LEU A 1 470 ? 4.024 22.606 -9.471 1.00 96.56 470 LEU A CA 1
ATOM 3823 C C . LEU A 1 470 ? 4.643 22.922 -10.840 1.00 96.56 470 LEU A C 1
ATOM 3825 O O . LEU A 1 470 ? 5.676 22.364 -11.228 1.00 96.56 470 LEU A O 1
ATOM 3829 N N . LYS A 1 471 ? 4.017 23.863 -11.555 1.00 96.62 471 LYS A N 1
ATOM 3830 C CA . LYS A 1 471 ? 4.480 24.367 -12.849 1.00 96.62 471 LYS A CA 1
ATOM 3831 C C . LYS A 1 471 ? 4.743 25.863 -12.803 1.00 96.62 471 LYS A C 1
ATOM 3833 O O . LYS A 1 471 ? 3.949 26.628 -12.265 1.00 96.62 471 LYS A O 1
ATOM 3838 N N . HIS A 1 472 ? 5.806 26.282 -13.476 1.00 96.31 472 HIS A N 1
ATOM 3839 C CA . HIS A 1 472 ? 6.090 27.678 -13.777 1.00 96.31 472 HIS A CA 1
ATOM 3840 C C . HIS A 1 472 ? 6.366 27.818 -15.276 1.00 96.31 472 HIS A C 1
ATOM 3842 O O . HIS A 1 472 ? 7.169 27.071 -15.830 1.00 96.31 472 HIS A O 1
ATOM 3848 N N . ASN A 1 473 ? 5.675 28.742 -15.951 1.00 95.50 473 ASN A N 1
ATOM 3849 C CA . ASN A 1 473 ? 5.747 28.916 -17.410 1.00 95.50 473 ASN A CA 1
ATOM 3850 C C . ASN A 1 473 ? 5.612 27.591 -18.183 1.00 95.50 473 ASN A C 1
ATOM 3852 O O . ASN A 1 473 ? 6.381 27.323 -19.098 1.00 95.50 473 ASN A O 1
ATOM 3856 N N . TYR A 1 474 ? 4.635 26.760 -17.802 1.00 94.81 474 TYR A N 1
ATOM 3857 C CA . TYR A 1 474 ? 4.353 25.444 -18.399 1.00 94.81 474 TYR A CA 1
ATOM 3858 C C . TYR A 1 474 ? 5.418 24.353 -18.181 1.00 94.81 474 TYR A C 1
ATOM 3860 O O . TYR A 1 474 ? 5.220 23.229 -18.640 1.00 94.81 474 TYR A O 1
ATOM 3868 N N . HIS A 1 475 ? 6.484 24.628 -17.430 1.00 96.06 475 HIS A N 1
ATOM 3869 C CA . HIS A 1 475 ? 7.508 23.648 -17.065 1.00 96.06 475 HIS A CA 1
ATOM 3870 C C . HIS A 1 475 ? 7.337 23.192 -15.619 1.00 96.06 475 HIS A C 1
ATOM 3872 O O . HIS A 1 475 ? 7.019 24.005 -14.751 1.00 96.06 475 HIS A O 1
ATOM 3878 N N . TYR A 1 476 ? 7.552 21.902 -15.353 1.00 97.88 476 TYR A N 1
ATOM 3879 C CA . TYR A 1 476 ? 7.554 21.400 -13.983 1.00 97.88 476 TYR A CA 1
ATOM 3880 C C . TYR A 1 476 ? 8.751 21.955 -13.212 1.00 97.88 476 TYR A C 1
ATOM 3882 O O . TYR A 1 476 ? 9.874 21.958 -13.713 1.00 97.88 476 TYR A O 1
ATOM 3890 N N . VAL A 1 477 ? 8.511 22.404 -11.982 1.00 98.12 477 VAL A N 1
ATOM 3891 C CA . VAL A 1 477 ? 9.558 23.008 -11.146 1.00 98.12 477 VAL A CA 1
ATOM 3892 C C . VAL A 1 477 ? 10.476 21.936 -10.552 1.00 98.12 477 VAL A C 1
ATOM 3894 O O . VAL A 1 477 ? 11.697 22.044 -10.667 1.00 98.12 477 VAL A O 1
ATOM 3897 N N . PHE A 1 478 ? 9.892 20.882 -9.968 1.00 98.50 478 PHE A N 1
ATOM 3898 C CA . PHE A 1 478 ? 10.644 19.817 -9.288 1.00 98.50 478 PHE A CA 1
ATOM 3899 C C . PHE A 1 478 ? 10.625 18.482 -10.034 1.00 98.50 478 PHE A C 1
ATOM 3901 O O . PHE A 1 478 ? 11.649 17.808 -10.090 1.00 98.50 478 PHE A O 1
ATOM 3908 N N . ARG A 1 479 ? 9.487 18.108 -10.638 1.00 98.06 479 ARG A N 1
ATOM 3909 C CA . ARG A 1 479 ? 9.245 16.769 -11.211 1.00 98.06 479 ARG A CA 1
ATOM 3910 C C . ARG A 1 479 ? 10.355 16.279 -12.139 1.00 98.06 479 ARG A C 1
ATOM 3912 O O . ARG A 1 479 ? 10.841 15.168 -11.959 1.00 98.06 479 ARG A O 1
ATOM 3919 N N . ASP A 1 480 ? 10.761 17.085 -13.118 1.00 97.19 480 ASP A N 1
ATOM 3920 C CA . ASP A 1 480 ? 11.729 16.642 -14.129 1.00 97.19 480 ASP A CA 1
ATOM 3921 C C . ASP A 1 480 ? 13.127 16.432 -13.527 1.00 97.19 480 ASP A C 1
ATOM 3923 O O . ASP A 1 480 ? 13.795 15.453 -13.859 1.00 97.19 480 ASP A O 1
ATOM 3927 N N . LYS A 1 481 ? 13.543 17.301 -12.592 1.00 98.25 481 LYS A N 1
ATOM 3928 C CA . LYS A 1 481 ? 14.807 17.153 -11.852 1.00 98.25 481 LYS A CA 1
ATOM 3929 C C . LYS A 1 481 ? 14.764 15.944 -10.915 1.00 98.25 481 LYS A C 1
ATOM 3931 O O . LYS A 1 481 ? 15.697 15.150 -10.900 1.00 98.25 481 LYS A O 1
ATOM 3936 N N . PHE A 1 482 ? 13.659 15.777 -10.187 1.00 98.62 482 PHE A N 1
ATOM 3937 C CA . PHE A 1 482 ? 13.432 14.639 -9.297 1.00 98.62 482 PHE A CA 1
ATOM 3938 C C . PHE A 1 482 ? 13.575 13.315 -10.053 1.00 98.62 482 PHE A C 1
ATOM 3940 O O . PHE A 1 482 ? 14.331 12.439 -9.642 1.00 98.62 482 PHE A O 1
ATOM 3947 N N . TRP A 1 483 ? 12.899 13.185 -11.200 1.00 98.00 483 TRP A N 1
ATOM 3948 C CA . TRP A 1 483 ? 12.976 11.974 -12.014 1.00 98.00 483 TRP A CA 1
ATOM 3949 C C . TRP A 1 483 ? 14.346 11.765 -12.664 1.00 98.00 483 TRP A C 1
ATOM 3951 O O . TRP A 1 483 ? 14.752 10.615 -12.812 1.00 98.00 483 TRP A O 1
ATOM 3961 N N . ASP A 1 484 ? 15.059 12.828 -13.046 1.00 97.81 484 ASP A N 1
ATOM 3962 C CA . ASP A 1 484 ? 16.435 12.722 -13.554 1.00 97.81 484 ASP A CA 1
ATOM 3963 C C . ASP A 1 484 ? 17.377 12.132 -12.493 1.00 97.81 484 ASP A C 1
ATOM 3965 O O . ASP A 1 484 ? 18.088 11.166 -12.781 1.00 97.81 484 ASP A O 1
ATOM 3969 N N . VAL A 1 485 ? 17.316 12.638 -11.256 1.00 98.00 485 VAL A N 1
ATOM 3970 C CA . VAL A 1 485 ? 18.114 12.119 -10.134 1.00 98.00 485 VAL A CA 1
ATOM 3971 C C . VAL A 1 485 ? 17.713 10.683 -9.802 1.00 98.00 485 VAL A C 1
ATOM 3973 O O . VAL A 1 485 ? 18.581 9.811 -9.733 1.00 98.00 485 VAL A O 1
ATOM 3976 N N . LEU A 1 486 ? 16.416 10.408 -9.639 1.00 97.94 486 LEU A N 1
ATOM 3977 C CA . LEU A 1 486 ? 15.942 9.089 -9.219 1.00 97.94 486 LEU A CA 1
ATOM 3978 C C . LEU A 1 486 ? 16.277 8.006 -10.254 1.00 97.94 486 LEU A C 1
ATOM 3980 O O . LEU A 1 486 ? 16.809 6.963 -9.889 1.00 97.94 486 LEU A O 1
ATOM 3984 N N . LYS A 1 487 ? 16.063 8.263 -11.554 1.00 96.94 487 LYS A N 1
ATOM 3985 C CA . LYS A 1 487 ? 16.354 7.281 -12.618 1.00 96.94 487 LYS A CA 1
ATOM 3986 C C . LYS A 1 487 ? 17.841 6.970 -12.765 1.00 96.94 487 LYS A C 1
ATOM 3988 O O . LYS A 1 487 ? 18.181 5.845 -13.120 1.00 96.94 487 LYS A O 1
ATOM 3993 N N . LYS A 1 488 ? 18.728 7.934 -12.497 1.00 96.00 488 LYS A N 1
ATOM 3994 C CA . LYS A 1 488 ? 20.186 7.704 -12.483 1.00 96.00 488 LYS A CA 1
ATOM 3995 C C . LYS A 1 488 ? 20.644 6.888 -11.276 1.00 96.00 488 LYS A C 1
ATOM 3997 O O . LYS A 1 488 ? 21.705 6.282 -11.337 1.00 96.00 488 LYS A O 1
ATOM 4002 N N . ASN A 1 489 ? 19.852 6.872 -10.205 1.00 96.88 489 ASN A N 1
ATOM 4003 C CA . ASN A 1 489 ? 20.187 6.259 -8.922 1.00 96.88 489 ASN A CA 1
ATOM 4004 C C . ASN A 1 489 ? 19.149 5.195 -8.511 1.00 96.88 489 ASN A C 1
ATOM 4006 O O . ASN A 1 489 ? 18.880 5.019 -7.322 1.00 96.88 489 ASN A O 1
ATOM 4010 N N . GLN A 1 490 ? 18.555 4.491 -9.483 1.00 96.38 490 GLN A N 1
ATOM 4011 C CA . GLN A 1 490 ? 17.495 3.507 -9.229 1.00 96.38 490 GLN A CA 1
ATOM 4012 C C . GLN A 1 490 ? 17.971 2.376 -8.303 1.00 96.38 490 GLN A C 1
ATOM 4014 O O . GLN A 1 490 ? 17.241 2.002 -7.396 1.00 96.38 490 GLN A O 1
ATOM 4019 N N . ASP A 1 491 ? 19.208 1.895 -8.453 1.00 96.31 491 ASP A N 1
ATOM 4020 C CA . ASP A 1 491 ? 19.747 0.834 -7.589 1.00 96.31 491 ASP A CA 1
ATOM 4021 C C . ASP A 1 491 ? 19.849 1.280 -6.115 1.00 96.31 491 ASP A C 1
ATOM 4023 O O . ASP A 1 491 ? 19.598 0.496 -5.198 1.00 96.31 491 ASP A O 1
ATOM 4027 N N . LEU A 1 492 ? 20.155 2.562 -5.870 1.00 98.00 492 LEU A N 1
ATOM 4028 C CA . LEU A 1 492 ? 20.162 3.134 -4.521 1.00 98.00 492 LEU A CA 1
ATOM 4029 C C . LEU A 1 492 ? 18.738 3.253 -3.960 1.00 98.00 492 LEU A C 1
ATOM 4031 O O . LEU A 1 492 ? 18.524 2.976 -2.780 1.00 98.00 492 LEU A O 1
ATOM 4035 N N . TYR A 1 493 ? 17.764 3.629 -4.797 1.00 98.38 493 TYR A N 1
ATOM 4036 C CA . TYR A 1 493 ? 16.355 3.652 -4.401 1.00 98.38 493 TYR A CA 1
ATOM 4037 C C . TYR A 1 493 ? 15.861 2.254 -4.019 1.00 98.38 493 TYR A C 1
ATOM 4039 O O . TYR A 1 493 ? 15.320 2.075 -2.928 1.00 98.38 493 TYR A O 1
ATOM 4047 N N . ASP A 1 494 ? 16.127 1.257 -4.866 1.00 98.06 494 ASP A N 1
ATOM 4048 C CA . ASP A 1 494 ? 15.798 -0.146 -4.612 1.00 98.06 494 ASP A CA 1
ATOM 4049 C C . ASP A 1 494 ? 16.397 -0.609 -3.274 1.00 98.06 494 ASP A C 1
ATOM 4051 O O . ASP A 1 494 ? 15.721 -1.248 -2.459 1.00 98.06 494 ASP A O 1
ATOM 4055 N N . ARG A 1 495 ? 17.656 -0.236 -3.003 1.00 98.06 495 ARG A N 1
ATOM 4056 C CA . ARG A 1 495 ? 18.342 -0.586 -1.758 1.00 98.06 495 ARG A CA 1
ATOM 4057 C C . ARG A 1 495 ? 17.691 0.048 -0.530 1.00 98.06 495 ARG A C 1
ATOM 4059 O O . ARG A 1 495 ? 17.475 -0.669 0.450 1.00 98.06 495 ARG A O 1
ATOM 4066 N N . PHE A 1 496 ? 17.378 1.344 -0.568 1.00 97.94 496 PHE A N 1
ATOM 4067 C CA . PHE A 1 496 ? 16.692 2.026 0.534 1.00 97.94 496 PHE A CA 1
ATOM 4068 C C . PHE A 1 496 ? 15.300 1.442 0.786 1.00 97.94 496 PHE A C 1
ATOM 4070 O O . PHE A 1 496 ? 14.990 1.094 1.924 1.00 97.94 496 PHE A O 1
ATOM 4077 N N . LEU A 1 497 ? 14.513 1.207 -0.271 1.00 97.75 497 LEU A N 1
ATOM 4078 C CA . LEU A 1 497 ? 13.217 0.532 -0.165 1.00 97.75 497 LEU A CA 1
ATOM 4079 C C . LEU A 1 497 ? 13.337 -0.831 0.518 1.00 97.75 497 LEU A C 1
ATOM 4081 O O . LEU A 1 497 ? 12.546 -1.160 1.399 1.00 97.75 497 LEU A O 1
ATOM 4085 N N . ASN A 1 498 ? 14.315 -1.645 0.117 1.00 98.06 498 ASN A N 1
ATOM 4086 C CA . ASN A 1 498 ? 14.475 -2.976 0.685 1.00 98.06 498 ASN A CA 1
ATOM 4087 C C . ASN A 1 498 ? 14.875 -2.960 2.156 1.00 98.06 498 ASN A C 1
ATOM 4089 O O . ASN A 1 498 ? 14.356 -3.780 2.905 1.00 98.06 498 ASN A O 1
ATOM 4093 N N . ILE A 1 499 ? 15.766 -2.056 2.569 1.00 97.62 499 ILE A N 1
ATOM 4094 C CA . ILE A 1 499 ? 16.127 -1.892 3.983 1.00 97.62 499 ILE A CA 1
ATOM 4095 C C . ILE A 1 499 ? 14.893 -1.465 4.776 1.00 97.62 499 ILE A C 1
ATOM 4097 O O . ILE A 1 499 ? 14.499 -2.146 5.721 1.00 97.62 499 ILE A O 1
ATOM 4101 N N . HIS A 1 500 ? 14.234 -0.400 4.328 1.00 97.56 500 HIS A N 1
ATOM 4102 C CA . HIS A 1 500 ? 13.142 0.206 5.069 1.00 97.56 500 HIS A CA 1
ATOM 4103 C C . HIS A 1 500 ? 11.927 -0.726 5.195 1.00 97.56 500 HIS A C 1
ATOM 4105 O O . HIS A 1 500 ? 11.382 -0.931 6.278 1.00 97.56 500 HIS A O 1
ATOM 4111 N N . ILE A 1 501 ? 11.525 -1.390 4.108 1.00 98.12 501 ILE A N 1
ATOM 4112 C CA . ILE A 1 501 ? 10.430 -2.368 4.165 1.00 98.12 501 ILE A CA 1
ATOM 4113 C C . ILE A 1 501 ? 10.851 -3.638 4.924 1.00 98.12 501 ILE A C 1
ATOM 4115 O O . ILE A 1 501 ? 10.002 -4.260 5.564 1.00 98.12 501 ILE A O 1
ATOM 4119 N N . ALA A 1 502 ? 12.140 -4.010 4.935 1.00 97.94 502 ALA A N 1
ATOM 4120 C CA . ALA A 1 502 ? 12.623 -5.109 5.775 1.00 97.94 502 ALA A CA 1
ATOM 4121 C C . ALA A 1 502 ? 12.416 -4.827 7.269 1.00 97.94 502 ALA A C 1
ATOM 4123 O O . ALA A 1 502 ? 12.016 -5.742 7.984 1.00 97.94 502 ALA A O 1
ATOM 4124 N N . GLU A 1 503 ? 12.601 -3.584 7.733 1.00 97.44 503 GLU A N 1
ATOM 4125 C CA . GLU A 1 503 ? 12.342 -3.194 9.132 1.00 97.44 503 GLU A CA 1
ATOM 4126 C C . GLU A 1 503 ? 10.902 -3.509 9.540 1.00 97.44 503 GLU A C 1
ATOM 4128 O O . GLU A 1 503 ? 10.653 -4.009 10.634 1.00 97.44 503 GLU A O 1
ATOM 4133 N N . HIS A 1 504 ? 9.961 -3.293 8.621 1.00 97.62 504 HIS A N 1
ATOM 4134 C CA . HIS A 1 504 ? 8.545 -3.550 8.836 1.00 97.62 504 HIS A CA 1
ATOM 4135 C C . HIS A 1 504 ? 8.258 -5.051 8.905 1.00 97.62 504 HIS A C 1
ATOM 4137 O O . HIS A 1 504 ? 7.742 -5.559 9.904 1.00 97.62 504 HIS A O 1
ATOM 4143 N N . ILE A 1 505 ? 8.589 -5.777 7.833 1.00 96.69 505 ILE A N 1
ATOM 4144 C CA . ILE A 1 505 ? 8.203 -7.186 7.706 1.00 96.69 505 ILE A CA 1
ATOM 4145 C C . ILE A 1 505 ? 8.955 -8.075 8.697 1.00 96.69 505 ILE A C 1
ATOM 4147 O O . ILE A 1 505 ? 8.369 -9.023 9.209 1.00 96.69 505 ILE A O 1
ATOM 4151 N N . ASP A 1 506 ? 10.218 -7.773 9.010 1.00 97.50 506 ASP A N 1
ATOM 4152 C CA . ASP A 1 506 ? 11.006 -8.590 9.931 1.00 97.50 506 ASP A CA 1
ATOM 4153 C C . ASP A 1 506 ? 10.473 -8.456 11.375 1.00 97.50 506 ASP A C 1
ATOM 4155 O O . ASP A 1 506 ? 10.440 -9.454 12.101 1.00 97.50 506 ASP A O 1
ATOM 4159 N N . LEU A 1 507 ? 9.984 -7.274 11.784 1.00 97.69 507 LEU A N 1
ATOM 4160 C CA . LEU A 1 507 ? 9.278 -7.090 13.062 1.00 97.69 507 LEU A CA 1
ATOM 4161 C C . LEU A 1 507 ? 7.945 -7.844 13.090 1.00 97.69 507 LEU A C 1
ATOM 4163 O O . LEU A 1 507 ? 7.677 -8.589 14.030 1.00 97.69 507 LEU A O 1
ATOM 4167 N N . LEU A 1 508 ? 7.137 -7.713 12.035 1.00 96.94 508 LEU A N 1
ATOM 4168 C CA . LEU A 1 508 ? 5.848 -8.407 11.917 1.00 96.94 508 LEU A CA 1
ATOM 4169 C C . LEU A 1 508 ? 5.986 -9.939 11.868 1.00 96.94 508 LEU A C 1
ATOM 4171 O O . LEU A 1 508 ? 5.066 -10.660 12.255 1.00 96.94 508 LEU A O 1
ATOM 4175 N N . GLN A 1 509 ? 7.120 -10.449 11.383 1.00 95.81 509 GLN A N 1
ATOM 4176 C CA . GLN A 1 509 ? 7.459 -11.876 11.388 1.00 95.81 509 GLN A CA 1
ATOM 4177 C C . GLN A 1 509 ? 8.129 -12.334 12.696 1.00 95.81 509 GLN A C 1
ATOM 4179 O O . GLN A 1 509 ? 8.466 -13.511 12.825 1.00 95.81 509 GLN A O 1
ATOM 4184 N N . GLY A 1 510 ? 8.325 -11.433 13.665 1.00 95.81 510 GLY A N 1
ATOM 4185 C CA . GLY A 1 510 ? 8.918 -11.745 14.966 1.00 95.81 510 GLY A CA 1
ATOM 4186 C C . GLY A 1 510 ? 10.413 -12.069 14.913 1.00 95.81 510 GLY A C 1
ATOM 4187 O O . GLY A 1 510 ? 10.924 -12.750 15.803 1.00 95.81 510 GLY A O 1
ATOM 4188 N N . LYS A 1 511 ? 11.130 -11.619 13.874 1.00 96.88 511 LYS A N 1
ATOM 4189 C CA . LYS A 1 511 ? 12.589 -11.789 13.768 1.00 96.88 511 LYS A CA 1
ATOM 4190 C C . LYS A 1 511 ? 13.339 -10.918 14.780 1.00 96.88 511 LYS A C 1
ATOM 4192 O O . LYS A 1 511 ? 14.404 -11.318 15.245 1.00 96.88 511 LYS A O 1
ATOM 4197 N N . TYR A 1 512 ? 12.770 -9.765 15.127 1.00 97.75 512 TYR A N 1
ATOM 4198 C CA . TYR A 1 512 ? 13.275 -8.843 16.145 1.00 97.75 512 TYR A CA 1
ATOM 4199 C C . TYR A 1 512 ? 12.207 -8.611 17.213 1.00 97.75 512 TYR A C 1
ATOM 4201 O O . TYR A 1 512 ? 11.014 -8.675 16.915 1.00 97.75 512 TYR A O 1
ATOM 4209 N N . LYS A 1 513 ? 12.628 -8.350 18.454 1.00 95.94 513 LYS A N 1
ATOM 4210 C CA . LYS A 1 513 ? 11.722 -8.155 19.599 1.00 95.94 513 LYS A CA 1
ATOM 4211 C C . LYS A 1 513 ? 11.383 -6.694 19.869 1.00 95.94 513 LYS A C 1
ATOM 4213 O O . LYS A 1 513 ? 10.502 -6.411 20.675 1.00 95.94 513 LYS A O 1
ATOM 4218 N N . SER A 1 514 ? 12.100 -5.766 19.246 1.00 96.75 514 SER A N 1
ATOM 4219 C CA . SER A 1 514 ? 11.833 -4.339 19.374 1.00 96.75 514 SER A CA 1
ATOM 4220 C C . SER A 1 514 ? 12.284 -3.572 18.137 1.00 96.75 514 SER A C 1
ATOM 4222 O O . SER A 1 514 ? 13.108 -4.051 17.352 1.00 96.75 514 SER A O 1
ATOM 4224 N N . LYS A 1 515 ? 11.759 -2.351 17.994 1.00 96.38 515 LYS A N 1
ATOM 4225 C CA . LYS A 1 515 ? 12.187 -1.386 16.976 1.00 96.38 515 LYS A CA 1
ATOM 4226 C C . LYS A 1 515 ? 13.703 -1.190 17.000 1.00 96.38 515 LYS A C 1
ATOM 4228 O O . LYS A 1 515 ? 14.333 -1.205 15.952 1.00 96.38 515 LYS A O 1
ATOM 4233 N N . GLU A 1 516 ? 14.289 -1.039 18.183 1.00 97.38 516 GLU A N 1
ATOM 4234 C CA . GLU A 1 516 ? 15.721 -0.786 18.353 1.00 97.38 516 GLU A CA 1
ATOM 4235 C C . GLU A 1 516 ? 16.565 -1.959 17.845 1.00 97.38 516 GLU A C 1
ATOM 4237 O O . GLU A 1 516 ? 17.565 -1.735 17.170 1.00 97.38 516 GLU A O 1
ATOM 4242 N N . GLU A 1 517 ? 16.151 -3.204 18.112 1.00 97.75 517 GLU A N 1
ATOM 4243 C CA . GLU A 1 517 ? 16.835 -4.390 17.579 1.00 97.75 517 GLU A CA 1
ATOM 4244 C C . GLU A 1 517 ? 16.767 -4.449 16.046 1.00 97.75 517 GLU A C 1
ATOM 4246 O O . GLU A 1 517 ? 17.767 -4.767 15.399 1.00 97.75 517 GLU A O 1
ATOM 4251 N N . ALA A 1 518 ? 15.607 -4.131 15.462 1.00 97.00 518 ALA A N 1
ATOM 4252 C CA . ALA A 1 518 ? 15.424 -4.133 14.014 1.00 97.00 518 ALA A CA 1
ATOM 4253 C C . ALA A 1 518 ? 16.278 -3.059 13.328 1.00 97.00 518 ALA A C 1
ATOM 4255 O O . ALA A 1 518 ? 17.005 -3.375 12.385 1.00 97.00 518 ALA A O 1
ATOM 4256 N N . LEU A 1 519 ? 16.239 -1.820 13.831 1.00 95.88 519 LEU A N 1
ATOM 4257 C CA . LEU A 1 519 ? 17.044 -0.715 13.306 1.00 95.88 519 LEU A CA 1
ATOM 4258 C C . LEU A 1 519 ? 18.540 -0.995 13.477 1.00 95.88 519 LEU A C 1
ATOM 4260 O O . LEU A 1 519 ? 19.316 -0.805 12.544 1.00 95.88 519 LEU A O 1
ATOM 4264 N N . GLU A 1 520 ? 18.963 -1.538 14.624 1.00 96.75 520 GLU A N 1
ATOM 4265 C CA . GLU A 1 520 ? 20.371 -1.873 14.834 1.00 96.75 520 GLU A CA 1
ATOM 4266 C C . GLU A 1 520 ? 20.870 -2.919 13.826 1.00 96.75 520 GLU A C 1
ATOM 4268 O O . GLU A 1 520 ? 21.998 -2.811 13.343 1.00 96.75 520 GLU A O 1
ATOM 4273 N N . ALA A 1 521 ? 20.033 -3.897 13.479 1.00 97.12 521 ALA A N 1
ATOM 4274 C CA . ALA A 1 521 ? 20.391 -4.974 12.566 1.00 97.12 521 ALA A CA 1
ATOM 4275 C C . ALA A 1 521 ? 20.307 -4.600 11.076 1.00 97.12 521 ALA A C 1
ATOM 4277 O O . ALA A 1 521 ? 21.049 -5.170 10.272 1.00 97.12 521 ALA A O 1
ATOM 4278 N N . LEU A 1 522 ? 19.385 -3.711 10.695 1.00 96.19 522 LEU A N 1
ATOM 4279 C CA . LEU A 1 522 ? 19.050 -3.444 9.293 1.00 96.19 522 LEU A CA 1
ATOM 4280 C C . LEU A 1 522 ? 19.565 -2.099 8.782 1.00 96.19 522 LEU A C 1
ATOM 4282 O O . LEU A 1 522 ? 19.983 -2.034 7.621 1.00 96.19 522 LEU A O 1
ATOM 4286 N N . GLU A 1 523 ? 19.566 -1.051 9.611 1.00 93.62 523 GLU A N 1
ATOM 4287 C CA . GLU A 1 523 ? 20.016 0.264 9.162 1.00 93.62 523 GLU A CA 1
ATOM 4288 C C . GLU A 1 523 ? 21.523 0.245 8.869 1.00 93.62 523 GLU A C 1
ATOM 4290 O O . GLU A 1 523 ? 22.331 -0.204 9.699 1.00 93.62 523 GLU A O 1
ATOM 4295 N N . PRO A 1 524 ? 21.947 0.762 7.704 1.00 92.12 524 PRO A N 1
ATOM 4296 C CA . PRO A 1 524 ? 23.355 0.882 7.392 1.00 92.12 524 PRO A CA 1
ATOM 4297 C C . PRO A 1 524 ? 24.092 1.744 8.417 1.00 92.12 524 PRO A C 1
ATOM 4299 O O . PRO A 1 524 ? 23.696 2.865 8.722 1.00 92.12 524 PRO A O 1
ATOM 4302 N N . LYS A 1 525 ? 25.235 1.249 8.899 1.00 91.62 525 LYS A N 1
ATOM 4303 C CA . LYS A 1 525 ? 26.120 2.008 9.805 1.00 91.62 525 LYS A CA 1
ATOM 4304 C C . LYS A 1 525 ? 26.979 3.046 9.081 1.00 91.62 525 LYS A C 1
ATOM 4306 O O . LYS A 1 525 ? 27.690 3.822 9.716 1.00 91.62 525 LYS A O 1
ATOM 4311 N N . THR A 1 526 ? 26.943 3.037 7.755 1.00 91.88 526 THR A N 1
ATOM 4312 C CA . THR A 1 526 ? 27.656 3.959 6.876 1.00 91.88 526 THR A CA 1
ATOM 4313 C C . THR A 1 526 ? 26.703 4.520 5.836 1.00 91.88 526 THR A C 1
ATOM 4315 O O . THR A 1 526 ? 25.688 3.910 5.509 1.00 91.88 526 THR A O 1
ATOM 4318 N N . ASP A 1 527 ? 27.050 5.680 5.286 1.00 91.88 527 ASP A N 1
ATOM 4319 C CA . ASP A 1 527 ? 26.318 6.272 4.172 1.00 91.88 527 ASP A CA 1
ATOM 4320 C C . ASP A 1 527 ? 26.510 5.432 2.900 1.00 91.88 527 ASP A C 1
ATOM 4322 O O . ASP A 1 527 ? 27.482 5.611 2.159 1.00 91.88 527 ASP A O 1
ATOM 4326 N N . ILE A 1 528 ? 25.577 4.506 2.670 1.00 94.56 528 ILE A N 1
ATOM 4327 C CA . ILE A 1 528 ? 25.593 3.602 1.516 1.00 94.56 528 ILE A CA 1
ATOM 4328 C C . ILE A 1 528 ? 25.420 4.343 0.196 1.00 94.56 528 ILE A C 1
ATOM 4330 O O . ILE A 1 528 ? 25.781 3.799 -0.838 1.00 94.56 528 ILE A O 1
ATOM 4334 N N . SER A 1 529 ? 24.940 5.592 0.193 1.00 93.62 529 SER A N 1
ATOM 4335 C CA . SER A 1 529 ? 24.785 6.350 -1.052 1.00 93.62 529 SER A CA 1
ATOM 4336 C C . SER A 1 529 ? 26.118 6.601 -1.762 1.00 93.62 529 SER A C 1
ATOM 4338 O O . SER A 1 529 ? 26.129 6.824 -2.971 1.00 93.62 529 SER A O 1
ATOM 4340 N N . LYS A 1 530 ? 27.243 6.521 -1.038 1.00 93.31 530 LYS A N 1
ATOM 4341 C CA . LYS A 1 530 ? 28.605 6.664 -1.576 1.00 93.31 530 LYS A CA 1
ATOM 4342 C C . LYS A 1 530 ? 29.070 5.457 -2.392 1.00 93.31 530 LYS A C 1
ATOM 4344 O O . LYS A 1 530 ? 30.084 5.558 -3.076 1.00 93.31 530 LYS A O 1
ATOM 4349 N N . GLU A 1 531 ? 28.361 4.336 -2.300 1.00 91.62 531 GLU A N 1
ATOM 4350 C CA . GLU A 1 531 ? 28.646 3.107 -3.049 1.00 91.62 531 GLU A CA 1
ATOM 4351 C C . GLU A 1 531 ? 27.961 3.080 -4.427 1.00 91.62 531 GLU A C 1
ATOM 4353 O O . GLU A 1 531 ? 28.290 2.219 -5.241 1.00 91.62 531 GLU A O 1
ATOM 4358 N N . TYR A 1 532 ? 27.037 4.018 -4.684 1.00 89.50 532 TYR A N 1
ATOM 4359 C CA . TYR A 1 532 ? 26.178 4.069 -5.874 1.00 89.50 532 TYR A CA 1
ATOM 4360 C C . TYR A 1 532 ? 26.455 5.276 -6.764 1.00 89.50 532 TYR A C 1
ATOM 4362 O O . TYR A 1 532 ? 26.758 6.368 -6.222 1.00 89.50 532 TYR A O 1
#

Sequence (532 aa):
MDLKSLLSDVHEIFADVDANKGFDNLSNKEIYVPSIQVDRRNVYFILHHKNEKGYVEKSLVVYENRLTAGDFDARESMEDVDSTLLVGDLNEKNNVALAKRFAWIRPVSRRNYKYSFGLGDRLGNASNAHLRLFKNRGIMPVLAQQSIRELMLMHRTNTDVFLSASWAVFEEGFDYGWGADGDHVKTEYEVDYAVKVGCTMITLDCTEVINNEAVTLSDEELDQRFNELDDDQKKYFNDTYLDKTFKVGDSEVHFTKHDVEESVLTFYDAILFAAQIYHDYVVPYNLDFEISMDETPYQTTNPNHYFFANELHRRGITPVTMAPRFYGEFQKAIDYIGDKDRFERELIVHEAIAEHFGYRLSIHSGSDKLSVYEIIGRVAKNGWHVKTAGTNWLEACRVIAHKDPKLMLEMYTYAYEHLDDVKNFYVFNAQTDGKAPKPADLNEENILSVLSDDDGRQVMHTMYGSLMNLKHNYHYVFRDKFWDVLKKNQDLYDRFLNIHIAEHIDLLQGKYKSKEEALEALEPKTDISKEY

Solvent-accessible surface area (backbone atoms only — not comparable to full-atom values): 28319 Å² total; per-residue (Å²): 130,65,65,70,58,53,53,49,51,52,51,49,52,49,52,29,55,77,66,74,49,78,71,90,74,56,87,63,79,37,53,41,61,55,17,60,45,77,59,97,86,26,40,35,34,38,33,48,45,68,47,100,84,55,33,73,46,69,35,36,38,40,34,27,47,53,92,62,45,75,59,48,60,59,80,45,77,47,83,51,100,69,28,27,41,32,36,20,60,88,42,72,61,34,50,56,40,46,40,77,78,40,61,51,43,45,56,40,70,61,85,89,45,54,28,36,36,36,48,14,48,90,83,57,79,52,50,52,36,52,51,67,63,43,58,92,64,79,44,39,45,21,42,20,31,55,33,62,68,54,27,65,44,60,76,51,50,70,58,55,39,43,49,36,30,32,50,28,31,44,47,58,52,49,71,86,52,34,26,19,35,27,28,63,25,72,48,73,65,49,46,52,51,28,51,74,68,57,36,24,25,39,26,40,36,33,52,89,54,36,35,68,67,46,79,73,51,52,71,70,54,37,52,54,58,48,65,71,47,55,70,68,56,48,49,49,52,46,75,70,40,49,77,36,73,46,79,24,80,96,39,73,45,64,26,46,65,62,49,47,38,37,37,49,64,23,39,47,62,30,53,53,50,51,51,49,50,38,64,74,44,29,62,81,67,68,36,38,36,30,45,33,41,49,86,42,97,60,64,51,47,66,51,42,50,47,51,56,52,49,59,36,44,76,71,75,45,67,48,57,26,39,19,64,16,58,71,60,42,62,39,62,62,27,53,65,47,66,64,64,70,59,34,50,62,52,48,51,46,50,43,25,43,26,57,69,64,66,31,27,50,29,38,65,50,36,37,59,30,46,80,49,27,34,58,48,33,67,60,35,74,83,21,41,35,37,32,34,34,55,58,64,52,49,37,48,50,49,46,34,31,74,77,38,22,60,59,37,46,55,50,49,40,52,32,52,80,47,49,76,79,42,54,92,79,50,81,76,83,58,38,90,91,55,82,32,76,52,61,89,82,52,46,61,90,53,42,58,52,37,75,76,33,58,30,31,24,32,41,58,51,66,32,51,32,59,49,57,64,40,62,55,96,91,37,60,72,42,35,62,60,53,50,54,55,46,50,63,38,45,71,56,34,34,50,45,47,40,44,58,52,42,49,50,53,39,21,35,70,60,75,28,89,45,44,68,55,32,46,68,74,56,54,72,95,58,78,64,69,78,80,102

Nearest PDB structures (foldseek):
  6il9-assembly1_A  TM=9.346E-01  e=2.327E-44  Cohnella laeviribosi
  6ilb-assembly2_D  TM=9.309E-01  e=6.549E-44  Cohnella laeviribosi
  6ila-assembly1_A  TM=9.319E-01  e=2.565E-42  Cohnella laeviribosi
  7nc7-assembly1_B  TM=6.156E-01  e=3.126E-05  Bacillus methanolicus MGA3
  4rlo-assembly3_B  TM=3.573E-01  e=4.810E+00  Homo sapiens

Mean predicted aligned error: 4.0 Å

pLDDT: mean 95.92, std 3.5, range [71.0, 98.88]

Radius of gyration: 25.36 Å; Cα contacts (8 Å, |Δi|>4): 958; chains: 1; bounding box: 69×57×69 Å